Protein AF-A0A2V6B8T9-F1 (afdb_monomer_lite)

Structure (mmCIF, N/CA/C/O backbone):
data_AF-A0A2V6B8T9-F1
#
_entry.id   AF-A0A2V6B8T9-F1
#
loop_
_atom_site.group_PDB
_atom_site.id
_atom_site.type_symbol
_atom_site.label_atom_id
_atom_site.label_alt_id
_atom_site.label_comp_id
_atom_site.label_asym_id
_atom_site.label_entity_id
_atom_site.label_seq_id
_atom_site.pdbx_PDB_ins_code
_atom_site.Cartn_x
_atom_site.Cartn_y
_atom_site.Cartn_z
_atom_site.occupancy
_atom_site.B_iso_or_equiv
_atom_site.auth_seq_id
_atom_site.auth_comp_id
_atom_site.auth_asym_id
_atom_site.auth_atom_id
_atom_site.pdbx_PDB_model_num
ATOM 1 N N . ARG A 1 1 ? 30.034 -1.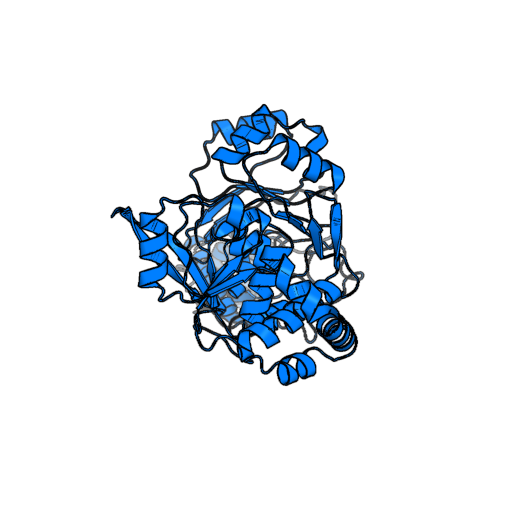415 -34.225 1.00 68.69 1 ARG A N 1
ATOM 2 C CA . ARG A 1 1 ? 29.894 -1.557 -35.703 1.00 68.69 1 ARG A CA 1
ATOM 3 C C . ARG A 1 1 ? 30.159 -2.992 -36.149 1.00 68.69 1 ARG A C 1
ATOM 5 O O . ARG A 1 1 ? 29.383 -3.497 -36.944 1.00 68.69 1 ARG A O 1
ATOM 12 N N . GLU A 1 2 ? 31.196 -3.645 -35.627 1.00 81.62 2 GLU A N 1
ATOM 13 C CA . GLU A 1 2 ? 31.478 -5.063 -35.891 1.00 81.62 2 GLU A CA 1
ATOM 14 C C . GLU A 1 2 ? 30.368 -6.005 -35.392 1.00 81.62 2 GLU A C 1
ATOM 16 O O . GLU A 1 2 ? 29.868 -6.803 -36.177 1.00 81.62 2 GLU A O 1
ATOM 21 N N . ALA A 1 3 ? 29.884 -5.820 -34.156 1.00 79.56 3 ALA A N 1
ATOM 22 C CA . ALA A 1 3 ? 28.761 -6.590 -33.601 1.00 79.56 3 ALA A CA 1
ATOM 23 C C . ALA A 1 3 ? 27.493 -6.539 -34.480 1.00 79.56 3 ALA A C 1
ATOM 25 O O . ALA A 1 3 ? 26.920 -7.575 -34.798 1.00 79.56 3 ALA A O 1
ATOM 26 N N . ILE A 1 4 ? 27.134 -5.352 -34.989 1.00 82.75 4 ILE A N 1
ATOM 27 C CA . ILE A 1 4 ? 25.996 -5.152 -35.907 1.00 82.75 4 ILE A CA 1
ATOM 28 C C . ILE A 1 4 ? 26.162 -5.962 -37.202 1.00 82.75 4 ILE A C 1
ATOM 30 O O . ILE A 1 4 ? 25.211 -6.604 -37.640 1.00 82.75 4 ILE A O 1
ATOM 34 N N . ARG A 1 5 ? 27.356 -5.951 -37.817 1.00 84.88 5 ARG A N 1
ATOM 35 C CA . ARG A 1 5 ? 27.620 -6.749 -39.029 1.00 84.88 5 ARG A CA 1
ATOM 36 C C . ARG A 1 5 ? 27.566 -8.240 -38.729 1.00 84.88 5 ARG A C 1
ATOM 38 O O . ARG A 1 5 ? 26.959 -8.985 -39.483 1.00 84.88 5 ARG A O 1
ATOM 45 N N . ARG A 1 6 ? 28.159 -8.673 -37.613 1.00 89.56 6 ARG A N 1
ATOM 46 C CA . ARG A 1 6 ? 28.121 -10.076 -37.189 1.00 89.56 6 ARG A CA 1
ATOM 47 C C . ARG A 1 6 ? 26.684 -10.550 -36.976 1.00 89.56 6 ARG A C 1
ATOM 49 O O . ARG A 1 6 ? 26.333 -11.608 -37.481 1.00 89.56 6 ARG A O 1
ATOM 56 N N . ALA A 1 7 ? 25.865 -9.766 -36.278 1.00 89.00 7 ALA A N 1
ATOM 57 C CA . ALA A 1 7 ? 24.448 -10.047 -36.080 1.00 89.00 7 ALA A CA 1
ATOM 58 C C . ALA A 1 7 ? 23.705 -10.162 -37.418 1.00 89.00 7 ALA A C 1
ATOM 60 O O . ALA A 1 7 ? 23.006 -11.144 -37.641 1.00 89.00 7 ALA A O 1
ATOM 61 N N . ALA A 1 8 ? 23.906 -9.216 -38.337 1.00 88.00 8 ALA A N 1
ATOM 62 C CA . ALA A 1 8 ? 23.275 -9.263 -39.653 1.00 88.00 8 ALA A CA 1
ATOM 63 C C . ALA A 1 8 ? 23.690 -10.499 -40.472 1.00 88.00 8 ALA A C 1
ATOM 65 O O . ALA A 1 8 ? 22.820 -11.189 -40.991 1.00 88.00 8 ALA A O 1
ATOM 66 N N . ASN A 1 9 ? 24.981 -10.844 -40.497 1.00 90.25 9 ASN A N 1
ATOM 67 C CA . ASN A 1 9 ? 25.473 -12.036 -41.196 1.00 90.25 9 ASN A CA 1
ATOM 68 C C . ASN A 1 9 ? 24.865 -13.333 -40.634 1.00 90.25 9 ASN A C 1
ATOM 70 O O . ASN A 1 9 ? 24.597 -14.266 -41.383 1.00 90.25 9 ASN A O 1
ATOM 74 N N . GLN A 1 10 ? 24.648 -13.413 -39.315 1.00 92.94 10 GLN A N 1
ATOM 75 C CA . GLN A 1 10 ? 23.988 -14.574 -38.703 1.00 92.94 10 GLN A CA 1
ATOM 76 C C . GLN A 1 10 ? 22.515 -14.670 -39.119 1.00 92.94 10 GLN A C 1
ATOM 78 O O . GLN A 1 10 ? 22.034 -15.765 -39.401 1.00 92.94 10 GLN A O 1
ATOM 83 N N . ILE A 1 11 ? 21.817 -13.535 -39.215 1.00 92.12 11 ILE A N 1
ATOM 84 C CA . ILE A 1 11 ? 20.434 -13.495 -39.710 1.00 92.12 11 ILE A CA 1
ATOM 85 C C . ILE A 1 11 ? 20.370 -13.937 -41.177 1.00 92.12 11 ILE A C 1
ATOM 87 O O . ILE A 1 11 ? 19.521 -14.751 -41.532 1.00 92.12 11 ILE A O 1
ATOM 91 N N . GLU A 1 12 ? 21.290 -13.460 -42.019 1.00 88.75 12 GLU A N 1
ATOM 92 C CA . GLU A 1 12 ? 21.402 -13.887 -43.422 1.00 88.75 12 GLU A CA 1
ATOM 93 C C . GLU A 1 12 ? 21.715 -15.387 -43.552 1.00 88.75 12 GLU A C 1
ATOM 95 O O . GLU A 1 12 ? 21.224 -16.041 -44.468 1.00 88.75 12 GLU A O 1
ATOM 100 N N . ALA A 1 13 ? 22.451 -15.961 -42.592 1.00 92.06 13 ALA A N 1
ATOM 101 C CA . ALA A 1 13 ? 22.693 -17.401 -42.478 1.00 92.06 13 ALA A CA 1
ATOM 102 C C . ALA A 1 13 ? 21.490 -18.202 -41.921 1.00 92.06 13 ALA A C 1
ATOM 104 O O . ALA A 1 13 ? 21.627 -19.388 -41.613 1.00 92.06 13 ALA A O 1
ATOM 105 N N . GLY A 1 14 ? 20.318 -17.575 -41.765 1.00 90.06 14 GLY A N 1
ATOM 106 C CA . GLY A 1 14 ? 19.082 -18.215 -41.308 1.00 90.06 14 GLY A CA 1
ATOM 107 C C . GLY A 1 14 ? 18.969 -18.393 -39.791 1.00 90.06 14 GLY A C 1
ATOM 108 O O . GLY A 1 14 ? 18.093 -19.125 -39.332 1.00 90.06 14 GLY A O 1
ATOM 109 N N . GLN A 1 15 ? 19.838 -17.755 -39.000 1.00 92.31 15 GLN A N 1
ATOM 110 C CA . GLN A 1 15 ? 19.790 -17.821 -37.537 1.00 92.31 15 GLN A CA 1
ATOM 111 C C . GLN A 1 15 ? 18.886 -16.735 -36.943 1.00 92.31 15 GLN A C 1
ATOM 113 O O . GLN A 1 15 ? 18.766 -15.627 -37.468 1.00 92.31 15 GLN A O 1
ATOM 118 N N . PHE A 1 16 ? 18.305 -17.021 -35.778 1.00 90.38 16 PHE A N 1
ATOM 119 C CA . PHE A 1 16 ? 17.649 -16.001 -34.962 1.00 90.38 16 PHE A CA 1
ATOM 120 C C . PHE A 1 16 ? 18.682 -15.247 -34.129 1.00 90.38 16 PHE A C 1
ATOM 122 O O . PHE A 1 16 ? 19.510 -15.853 -33.450 1.00 90.38 16 PHE A O 1
ATOM 129 N N . VAL A 1 17 ? 18.596 -13.917 -34.130 1.00 91.44 17 VAL A N 1
ATOM 130 C CA . VAL A 1 17 ? 19.435 -13.065 -33.285 1.00 91.44 17 VAL A CA 1
ATOM 131 C C . VAL A 1 17 ? 18.572 -12.392 -32.226 1.00 91.44 17 VAL A C 1
ATOM 133 O O . VAL A 1 17 ? 17.752 -11.527 -32.527 1.00 91.44 17 VAL A O 1
ATOM 136 N N . CYS A 1 18 ? 18.776 -12.795 -30.973 1.00 91.06 18 CYS A N 1
ATOM 137 C CA . CYS A 1 18 ? 18.142 -12.189 -29.807 1.00 91.06 18 CYS A CA 1
ATOM 138 C C . CYS A 1 18 ? 19.029 -11.077 -29.252 1.00 91.06 18 CYS A C 1
ATOM 140 O O . CYS A 1 18 ? 20.219 -11.278 -29.017 1.00 91.06 18 CYS A O 1
ATOM 142 N N . ILE A 1 19 ? 18.435 -9.918 -28.996 1.00 89.00 19 ILE A N 1
ATOM 143 C CA . ILE A 1 19 ? 19.133 -8.739 -28.486 1.00 89.00 19 ILE A CA 1
ATOM 144 C C . ILE A 1 19 ? 18.310 -8.085 -27.388 1.00 89.00 19 ILE A C 1
ATOM 146 O O . ILE A 1 19 ? 17.084 -8.035 -27.462 1.00 89.00 19 ILE A O 1
ATOM 150 N N . PHE A 1 20 ? 18.997 -7.543 -26.386 1.00 88.75 20 PHE A N 1
ATOM 151 C CA . PHE A 1 20 ? 18.385 -6.651 -25.410 1.00 88.75 20 PHE A CA 1
ATOM 152 C C . PHE A 1 20 ? 18.521 -5.220 -25.932 1.00 88.75 20 PHE A C 1
ATOM 154 O O . PHE A 1 20 ? 19.621 -4.663 -25.891 1.00 88.75 20 PHE A O 1
ATOM 161 N N . PRO A 1 21 ? 17.439 -4.603 -26.441 1.00 88.06 21 PRO A N 1
ATOM 162 C CA . PRO A 1 21 ? 17.529 -3.318 -27.128 1.00 88.06 21 PRO A CA 1
ATOM 163 C C . PRO A 1 21 ? 17.938 -2.167 -26.198 1.00 88.06 21 PRO A C 1
ATOM 165 O O . PRO A 1 21 ? 18.295 -1.103 -26.682 1.00 88.06 21 PRO A O 1
ATOM 168 N N . GLU A 1 22 ? 17.935 -2.366 -24.879 1.00 83.81 22 GLU A N 1
ATOM 169 C CA . GLU A 1 22 ? 18.445 -1.422 -23.873 1.00 83.81 22 GLU A CA 1
ATOM 170 C C . GLU A 1 22 ? 19.984 -1.317 -23.871 1.00 83.81 22 GLU A C 1
ATOM 172 O O . GLU A 1 22 ? 20.540 -0.367 -23.318 1.00 83.81 22 GLU A O 1
ATOM 177 N N . GLY A 1 23 ? 20.679 -2.277 -24.495 1.00 79.88 23 GLY A N 1
ATOM 178 C CA . GLY A 1 23 ? 22.142 -2.344 -24.559 1.00 79.88 23 GLY A CA 1
ATOM 179 C C . GLY A 1 23 ? 22.813 -2.822 -23.268 1.00 79.88 23 GLY A C 1
ATOM 180 O O . GLY A 1 23 ? 24.034 -2.853 -23.201 1.00 79.88 23 GLY A O 1
ATOM 181 N N . GLN A 1 24 ? 22.041 -3.191 -22.245 1.00 77.00 24 GLN A N 1
ATOM 182 C CA . GLN A 1 24 ? 22.527 -3.727 -20.973 1.00 77.00 24 GLN A CA 1
ATOM 183 C C . GLN A 1 24 ? 21.457 -4.610 -20.321 1.00 77.00 24 GLN A C 1
ATOM 185 O O . GLN A 1 24 ? 20.274 -4.501 -20.639 1.00 77.00 24 GLN A O 1
ATOM 190 N N . LEU A 1 25 ? 21.861 -5.456 -19.371 1.00 74.69 25 LEU A N 1
ATOM 191 C CA . LEU A 1 25 ? 20.913 -6.202 -18.541 1.00 74.69 25 LEU A CA 1
ATOM 192 C C . LEU A 1 25 ? 20.165 -5.252 -17.594 1.00 74.69 25 LEU A C 1
ATOM 194 O O . LEU A 1 25 ? 20.783 -4.406 -16.942 1.00 74.69 25 LEU A O 1
ATOM 198 N N . SER A 1 26 ? 18.844 -5.423 -17.482 1.00 74.75 26 SER A N 1
ATOM 199 C CA . SER A 1 26 ? 18.013 -4.585 -16.610 1.00 74.75 26 SER A CA 1
ATOM 200 C C . SER A 1 26 ? 18.448 -4.690 -15.143 1.00 74.75 26 SER A C 1
ATOM 202 O O . SER A 1 26 ? 18.595 -5.781 -14.585 1.00 74.75 26 SER A O 1
ATOM 204 N N . ARG A 1 27 ? 18.626 -3.526 -14.506 1.00 72.31 27 ARG A N 1
ATOM 205 C CA . ARG A 1 27 ? 18.980 -3.379 -13.080 1.00 72.31 27 ARG A CA 1
ATOM 206 C C . ARG A 1 27 ? 17.840 -2.841 -12.218 1.00 72.31 27 ARG A C 1
ATOM 208 O O . ARG A 1 27 ? 18.017 -2.682 -11.017 1.00 72.31 27 ARG A O 1
ATOM 215 N N . THR A 1 28 ? 16.695 -2.546 -12.821 1.00 70.31 28 THR A N 1
ATOM 216 C CA . THR A 1 28 ? 15.550 -1.924 -12.138 1.00 70.31 28 THR A CA 1
ATOM 217 C C . THR A 1 28 ? 14.260 -2.722 -12.310 1.00 70.31 28 THR A C 1
ATOM 219 O O . THR A 1 28 ? 13.258 -2.399 -11.681 1.00 70.31 28 THR A O 1
ATOM 222 N N . GLY A 1 29 ? 14.255 -3.754 -13.165 1.00 75.25 29 GLY A N 1
ATOM 223 C CA . GLY A 1 29 ? 13.047 -4.518 -13.488 1.00 75.25 29 GLY A CA 1
ATOM 224 C C . GLY A 1 29 ? 12.020 -3.728 -14.303 1.00 75.25 29 GLY A C 1
ATOM 225 O O . GLY A 1 29 ? 10.871 -4.149 -14.399 1.00 75.25 29 GLY A O 1
ATOM 226 N N . THR A 1 30 ? 12.423 -2.588 -14.870 1.00 78.19 30 THR A N 1
ATOM 227 C CA . THR A 1 30 ? 11.600 -1.724 -15.727 1.00 78.19 30 THR A CA 1
ATOM 228 C C . THR A 1 30 ? 12.275 -1.538 -17.081 1.00 78.19 30 THR A C 1
ATOM 230 O O . THR A 1 30 ? 13.492 -1.708 -17.181 1.00 78.19 30 THR A O 1
ATOM 233 N N . LEU A 1 31 ? 11.483 -1.216 -18.106 1.00 83.94 31 LEU A N 1
ATOM 234 C CA . LEU A 1 31 ? 11.976 -0.973 -19.459 1.00 83.94 31 LEU A CA 1
ATOM 235 C C . LEU A 1 31 ? 12.771 0.340 -19.498 1.00 83.94 31 LEU A C 1
ATOM 237 O O . LEU A 1 31 ? 12.217 1.416 -19.270 1.00 83.94 31 LEU A O 1
ATOM 241 N N . ALA A 1 32 ? 14.068 0.249 -19.771 1.00 82.69 32 ALA A N 1
ATOM 242 C CA . ALA A 1 32 ? 14.946 1.389 -19.963 1.00 82.69 32 ALA A CA 1
ATOM 243 C C . ALA A 1 32 ? 14.898 1.905 -21.409 1.00 82.69 32 ALA A C 1
ATOM 245 O O . ALA A 1 32 ? 14.194 1.405 -22.289 1.00 82.69 32 ALA A O 1
ATOM 246 N N . ARG A 1 33 ? 15.685 2.951 -21.659 1.00 85.31 33 ARG A N 1
ATOM 247 C CA . ARG A 1 33 ? 15.806 3.561 -22.980 1.00 85.31 33 ARG A CA 1
ATOM 248 C C . ARG A 1 33 ? 16.385 2.568 -23.990 1.00 85.31 33 ARG A C 1
ATOM 250 O O . ARG A 1 33 ? 17.483 2.052 -23.796 1.00 85.31 33 ARG A O 1
ATOM 257 N N . LEU A 1 34 ? 15.685 2.401 -25.111 1.00 90.19 34 LEU A N 1
ATOM 258 C CA . LEU A 1 34 ? 16.155 1.591 -26.231 1.00 90.19 34 LEU A CA 1
ATOM 259 C C . LEU A 1 34 ? 17.266 2.300 -27.022 1.00 90.19 34 LEU A C 1
ATOM 261 O O . LEU A 1 34 ? 17.233 3.517 -27.233 1.00 90.19 34 LEU A O 1
ATOM 265 N N . GLN A 1 35 ? 18.228 1.515 -27.495 1.00 90.00 35 GLN A N 1
ATOM 266 C CA . GLN A 1 35 ? 19.361 1.919 -28.319 1.00 90.00 35 GLN A CA 1
ATOM 267 C C . GLN A 1 35 ? 19.086 1.639 -29.799 1.00 90.00 35 GLN A C 1
ATOM 269 O O . GLN A 1 35 ? 18.349 0.726 -30.154 1.00 90.00 35 GLN A O 1
ATOM 274 N N . ARG A 1 36 ? 19.739 2.390 -30.693 1.00 89.31 36 ARG A N 1
ATOM 275 C CA . ARG A 1 36 ? 19.539 2.281 -32.155 1.00 89.31 36 ARG A CA 1
ATOM 276 C C . ARG A 1 36 ? 20.109 1.008 -32.796 1.00 89.31 36 ARG A C 1
ATOM 278 O O . ARG A 1 36 ? 19.884 0.786 -33.981 1.00 89.31 36 ARG A O 1
ATOM 285 N N . GLY A 1 37 ? 20.863 0.193 -32.053 1.00 89.06 37 GLY A N 1
ATOM 286 C CA . GLY A 1 37 ? 21.583 -0.966 -32.597 1.00 89.06 37 GLY A CA 1
ATOM 287 C C . GLY A 1 37 ? 20.676 -1.949 -33.340 1.00 89.06 37 GLY A C 1
ATOM 288 O O . GLY A 1 37 ? 21.000 -2.350 -34.457 1.00 89.06 37 GLY A O 1
ATOM 289 N N . PHE A 1 38 ? 19.501 -2.253 -32.778 1.00 90.31 38 PHE A N 1
ATOM 290 C CA . PHE A 1 38 ? 18.553 -3.187 -33.388 1.00 90.31 38 PHE A CA 1
ATOM 291 C C . PHE A 1 38 ? 17.989 -2.692 -34.726 1.00 90.31 38 PHE A C 1
ATOM 293 O O . PHE A 1 38 ? 17.865 -3.480 -35.661 1.00 90.31 38 PHE A O 1
ATOM 300 N N . GLU A 1 39 ? 17.701 -1.389 -34.849 1.00 92.69 39 GLU A N 1
ATOM 301 C CA . GLU A 1 39 ? 17.190 -0.805 -36.095 1.00 92.69 39 GLU A CA 1
ATOM 302 C C . GLU A 1 39 ? 18.209 -0.984 -37.228 1.00 92.69 39 GLU A C 1
ATOM 304 O O . GLU A 1 39 ? 17.858 -1.295 -38.366 1.00 92.69 39 GLU A O 1
ATOM 309 N N . MET A 1 40 ? 19.493 -0.786 -36.911 1.00 90.88 40 MET A N 1
ATOM 310 C CA . MET A 1 40 ? 20.582 -0.909 -37.877 1.00 90.88 40 MET A CA 1
ATOM 311 C C . MET A 1 40 ? 20.759 -2.353 -38.346 1.00 90.88 40 MET A C 1
ATOM 313 O O . MET A 1 40 ? 20.926 -2.575 -39.544 1.00 90.88 40 MET A O 1
ATOM 317 N N . ILE A 1 41 ? 20.692 -3.318 -37.421 1.00 91.50 41 ILE A N 1
ATOM 318 C CA . ILE A 1 41 ? 20.769 -4.753 -37.733 1.00 91.50 41 ILE A CA 1
ATOM 319 C C . ILE A 1 41 ? 19.614 -5.144 -38.661 1.00 91.50 41 ILE A C 1
ATOM 321 O O . ILE A 1 41 ? 19.853 -5.685 -39.740 1.00 91.50 41 ILE A O 1
ATOM 325 N N . ALA A 1 42 ? 18.378 -4.800 -38.286 1.00 92.50 42 ALA A N 1
ATOM 326 C CA . ALA A 1 42 ? 17.180 -5.143 -39.049 1.00 92.50 42 ALA A CA 1
ATOM 327 C C . ALA A 1 42 ? 17.207 -4.568 -40.473 1.00 92.50 42 ALA A C 1
ATOM 329 O O . ALA A 1 42 ? 16.899 -5.268 -41.437 1.00 92.50 42 ALA A O 1
ATOM 330 N N . ARG A 1 43 ? 17.624 -3.303 -40.628 1.00 92.19 43 ARG A N 1
ATOM 331 C CA . ARG A 1 43 ? 17.733 -2.652 -41.944 1.00 92.19 43 ARG A CA 1
ATOM 332 C C . ARG A 1 43 ? 18.831 -3.248 -42.816 1.00 92.19 43 ARG A C 1
ATOM 334 O O . ARG A 1 43 ? 18.625 -3.351 -44.021 1.00 92.19 43 ARG A O 1
ATOM 341 N N . HIS A 1 44 ? 19.975 -3.613 -42.234 1.00 90.94 44 HIS A N 1
ATOM 342 C CA . HIS A 1 44 ? 21.084 -4.199 -42.988 1.00 90.94 44 HIS A CA 1
ATOM 343 C C . HIS A 1 44 ? 20.733 -5.605 -43.484 1.00 90.94 44 HIS A C 1
ATOM 345 O O . HIS A 1 44 ? 20.818 -5.854 -44.681 1.00 90.94 44 HIS A O 1
ATOM 351 N N . ALA A 1 45 ? 20.226 -6.458 -42.590 1.00 91.56 45 ALA A N 1
ATOM 352 C CA . ALA A 1 45 ? 19.826 -7.830 -42.905 1.00 91.56 45 ALA A CA 1
ATOM 353 C C . ALA A 1 45 ? 18.478 -7.931 -43.651 1.00 91.56 45 ALA A C 1
ATOM 355 O O . ALA A 1 45 ? 18.059 -9.023 -44.021 1.00 91.56 45 ALA A O 1
ATOM 356 N N . LYS A 1 46 ? 17.756 -6.810 -43.827 1.00 92.69 46 LYS A N 1
ATOM 357 C CA . LYS A 1 46 ? 16.380 -6.751 -44.366 1.00 92.69 46 LYS A CA 1
ATOM 358 C C . LYS A 1 46 ? 15.420 -7.732 -43.672 1.00 92.69 46 LYS A C 1
ATOM 360 O O . LYS A 1 46 ? 14.510 -8.269 -44.300 1.00 92.69 46 LYS A O 1
ATOM 365 N N . ALA A 1 47 ? 15.614 -7.939 -42.374 1.00 93.88 47 ALA A N 1
ATOM 366 C CA . ALA A 1 47 ? 14.902 -8.941 -41.593 1.00 93.88 47 ALA A CA 1
ATOM 367 C C . ALA A 1 47 ? 13.815 -8.314 -40.706 1.00 93.88 47 ALA A C 1
ATOM 369 O O . ALA A 1 47 ? 13.962 -7.166 -40.269 1.00 93.88 47 ALA A O 1
ATOM 370 N N . PRO A 1 48 ? 12.720 -9.043 -40.425 1.00 95.06 48 PRO A N 1
ATOM 371 C CA . PRO A 1 48 ? 11.705 -8.579 -39.493 1.00 95.06 48 PRO A CA 1
ATOM 372 C C . PRO A 1 48 ? 12.232 -8.557 -38.051 1.00 95.06 48 PRO A C 1
ATOM 374 O O . PRO A 1 48 ? 13.101 -9.342 -37.674 1.00 95.06 48 PRO A O 1
ATOM 377 N N . VAL A 1 49 ? 11.667 -7.675 -37.230 1.00 95.88 49 VAL A N 1
ATOM 378 C CA . VAL A 1 49 ? 11.938 -7.588 -35.789 1.00 95.88 49 VAL A CA 1
ATOM 379 C C . VAL A 1 49 ? 10.718 -8.081 -35.032 1.00 95.88 49 VAL A C 1
ATOM 381 O O . VAL A 1 49 ? 9.619 -7.577 -35.242 1.00 95.88 49 VAL A O 1
ATOM 384 N N . LEU A 1 50 ? 10.911 -9.040 -34.130 1.00 96.25 50 LEU A N 1
ATOM 385 C CA . LEU A 1 50 ? 9.862 -9.560 -33.260 1.00 96.25 50 LEU A CA 1
ATOM 386 C C . LEU A 1 50 ? 10.042 -8.992 -31.842 1.00 96.25 50 LEU A C 1
ATOM 388 O O . LEU A 1 50 ? 11.009 -9.362 -31.174 1.00 96.25 50 LEU A O 1
ATOM 392 N N . PRO A 1 51 ? 9.155 -8.104 -31.357 1.00 95.81 51 PRO A N 1
ATOM 393 C CA . PRO A 1 51 ? 9.193 -7.652 -29.971 1.00 95.81 51 PRO A CA 1
ATOM 394 C C . PRO A 1 51 ? 8.885 -8.813 -29.018 1.00 95.81 51 PRO A C 1
ATOM 396 O O . PRO A 1 51 ? 7.892 -9.520 -29.194 1.00 95.81 51 PRO A O 1
ATOM 399 N N . VAL A 1 52 ? 9.722 -8.998 -27.996 1.00 94.56 52 VAL A N 1
ATOM 400 C CA . VAL A 1 52 ? 9.537 -10.024 -26.961 1.00 94.56 52 VAL A CA 1
ATOM 401 C C . VAL A 1 52 ? 9.665 -9.377 -25.588 1.00 94.56 52 VAL A C 1
ATOM 403 O O . VAL A 1 52 ? 10.658 -8.707 -25.309 1.00 94.56 52 VAL A O 1
ATOM 406 N N . PHE A 1 53 ? 8.670 -9.582 -24.724 1.00 92.88 53 PHE A N 1
ATOM 407 C CA . PHE A 1 53 ? 8.659 -9.069 -23.355 1.00 92.88 53 PHE A CA 1
ATOM 408 C C . PHE A 1 53 ? 8.777 -10.211 -22.346 1.00 92.88 53 PHE A C 1
ATOM 410 O O . PHE A 1 53 ? 8.104 -11.233 -22.470 1.00 92.88 53 PHE A O 1
ATOM 417 N N . LEU A 1 54 ? 9.616 -10.029 -21.327 1.00 90.19 54 LEU A N 1
ATOM 418 C CA . LEU A 1 54 ? 9.844 -11.018 -20.276 1.00 90.19 54 LEU A CA 1
ATOM 419 C C . LEU A 1 54 ? 9.293 -10.498 -18.947 1.00 90.19 54 LEU A C 1
ATOM 421 O O . LEU A 1 54 ? 9.855 -9.580 -18.350 1.00 90.19 54 LEU A O 1
ATOM 425 N N . ASP A 1 55 ? 8.211 -11.102 -18.465 1.00 88.75 55 ASP A N 1
ATOM 426 C CA . ASP A 1 55 ? 7.551 -10.718 -17.221 1.00 88.75 55 ASP A CA 1
ATOM 427 C C . ASP A 1 55 ? 7.885 -11.664 -16.057 1.00 88.75 55 ASP A C 1
ATOM 429 O O . ASP A 1 55 ? 8.172 -12.851 -16.236 1.00 88.75 55 ASP A O 1
ATOM 433 N N . GLN A 1 56 ? 7.832 -11.115 -14.839 1.00 82.50 56 GLN A N 1
ATOM 434 C CA . GLN A 1 56 ? 8.134 -11.799 -13.578 1.00 82.50 56 GLN A CA 1
ATOM 435 C C . GLN A 1 56 ? 9.544 -12.401 -13.505 1.00 82.50 56 GLN A C 1
ATOM 437 O O . GLN A 1 56 ? 9.750 -13.321 -12.736 1.00 82.50 56 GLN A O 1
ATOM 442 N N . LEU A 1 57 ? 10.544 -11.884 -14.229 1.00 81.75 57 LEU A N 1
ATOM 443 C CA . LEU A 1 57 ? 11.948 -12.279 -14.011 1.00 81.75 57 LEU A CA 1
ATOM 444 C C . LEU A 1 57 ? 12.624 -11.498 -12.870 1.00 81.75 57 LEU A C 1
ATOM 446 O O . LEU A 1 57 ? 13.591 -11.979 -12.266 1.00 81.75 57 LEU A O 1
ATOM 450 N N . TRP A 1 58 ? 12.118 -10.299 -12.555 1.00 76.25 58 TRP A N 1
ATOM 451 C CA . TRP A 1 58 ? 12.660 -9.433 -11.506 1.00 76.25 58 TRP A CA 1
ATOM 452 C C . TRP A 1 58 ? 12.340 -9.965 -10.100 1.00 76.25 58 TRP A C 1
ATOM 454 O O . TRP A 1 58 ? 11.183 -10.138 -9.713 1.00 76.25 58 TRP A O 1
ATOM 464 N N . GLY A 1 59 ? 13.376 -10.204 -9.295 1.00 70.81 59 GLY A N 1
ATOM 465 C CA . GLY A 1 59 ? 13.270 -10.869 -7.993 1.00 70.81 59 GLY A CA 1
ATOM 466 C C . GLY A 1 59 ? 13.417 -12.385 -8.022 1.00 70.81 59 GLY A C 1
ATOM 467 O O . GLY A 1 59 ? 13.299 -13.012 -6.968 1.00 70.81 59 GLY A O 1
ATOM 468 N N . SER A 1 60 ? 13.710 -12.967 -9.185 1.00 76.00 60 SER A N 1
ATOM 469 C CA . SER A 1 60 ? 14.236 -14.326 -9.274 1.00 76.00 60 SER A CA 1
ATOM 470 C C . SER A 1 60 ? 15.629 -14.389 -8.651 1.00 76.00 60 SER A C 1
ATOM 472 O O . SER A 1 60 ? 16.300 -13.360 -8.492 1.00 76.00 60 SER A O 1
ATOM 474 N N . ILE A 1 61 ? 16.101 -15.604 -8.366 1.00 73.50 61 ILE A N 1
ATOM 475 C CA . ILE A 1 61 ? 17.495 -15.806 -7.960 1.00 73.50 61 ILE A CA 1
ATOM 476 C C . ILE A 1 61 ? 18.466 -15.248 -9.017 1.00 73.50 61 ILE A C 1
ATOM 478 O O . ILE A 1 61 ? 19.477 -14.681 -8.626 1.00 73.50 61 ILE A O 1
ATOM 482 N N . PHE A 1 62 ? 18.083 -15.280 -10.310 1.00 74.62 62 PHE A N 1
ATOM 483 C CA . PHE A 1 62 ? 18.826 -14.792 -11.492 1.00 74.62 62 PHE A CA 1
ATOM 484 C C . PHE A 1 62 ? 18.822 -13.274 -11.684 1.00 74.62 62 PHE A C 1
ATOM 486 O O . PHE A 1 62 ? 19.640 -12.751 -12.433 1.00 74.62 62 PHE A O 1
ATOM 493 N N . SER A 1 63 ? 17.932 -12.549 -11.012 1.00 70.19 63 SER A N 1
ATOM 494 C CA . SER A 1 63 ? 17.862 -11.091 -11.139 1.00 70.19 63 SER A CA 1
ATOM 495 C C . SER A 1 63 ? 18.927 -10.381 -10.301 1.00 70.19 63 SER A C 1
ATOM 497 O O . SER A 1 63 ? 19.468 -10.958 -9.359 1.00 70.19 63 SER A O 1
ATOM 499 N N . PHE A 1 64 ? 19.175 -9.094 -10.566 1.00 66.12 64 PHE A N 1
ATOM 500 C CA . PHE A 1 64 ? 20.059 -8.252 -9.741 1.00 66.12 64 PHE A CA 1
ATOM 501 C C . PHE A 1 64 ? 19.416 -7.775 -8.426 1.00 66.12 64 PHE A C 1
ATOM 503 O O . PHE A 1 64 ? 20.117 -7.339 -7.514 1.00 66.12 64 PHE A O 1
ATOM 510 N N . ARG A 1 65 ? 18.100 -7.951 -8.263 1.00 66.94 65 ARG A N 1
ATOM 511 C CA . ARG A 1 65 ? 17.343 -7.563 -7.065 1.00 66.94 65 ARG A CA 1
ATOM 512 C C . ARG A 1 65 ? 17.887 -8.183 -5.776 1.00 66.94 65 ARG A C 1
ATOM 514 O O . ARG A 1 65 ? 17.881 -9.405 -5.653 1.00 66.94 65 ARG A O 1
ATOM 521 N N . GLY A 1 66 ? 18.279 -7.382 -4.787 1.00 59.09 66 GLY A N 1
ATOM 522 C CA . GLY A 1 66 ? 18.737 -7.887 -3.482 1.00 59.09 66 GLY A CA 1
ATOM 523 C C . GLY A 1 66 ? 20.148 -8.498 -3.477 1.00 59.09 66 GLY A C 1
ATOM 524 O O . GLY A 1 66 ? 20.432 -9.368 -2.657 1.00 59.09 66 GLY A O 1
ATOM 525 N N . GLY A 1 67 ? 21.032 -8.095 -4.399 1.00 64.06 67 GLY A N 1
ATOM 526 C CA . GLY A 1 67 ? 22.465 -8.435 -4.358 1.00 64.06 67 GLY A CA 1
ATOM 527 C C . GLY A 1 67 ? 22.885 -9.607 -5.256 1.00 64.06 67 GLY A C 1
ATOM 528 O O . GLY A 1 67 ? 22.327 -9.803 -6.331 1.00 64.06 67 GLY A O 1
ATOM 529 N N . ARG A 1 68 ? 23.906 -10.383 -4.859 1.00 55.94 68 ARG A N 1
ATOM 530 C CA . ARG A 1 68 ? 24.512 -11.443 -5.700 1.00 55.94 68 ARG A CA 1
ATOM 531 C C . ARG A 1 68 ? 23.625 -12.696 -5.834 1.00 55.94 68 ARG A C 1
ATOM 533 O O . ARG A 1 68 ? 22.937 -13.084 -4.893 1.00 55.94 68 ARG A O 1
ATOM 540 N N . PHE A 1 69 ? 23.722 -13.345 -6.996 1.00 55.97 69 PHE A N 1
ATOM 541 C CA . PHE A 1 69 ? 22.927 -14.483 -7.488 1.00 55.97 69 PHE A CA 1
ATOM 542 C C . PHE A 1 69 ? 22.700 -15.638 -6.477 1.00 55.97 69 PHE A C 1
ATOM 544 O O . PHE A 1 69 ? 21.585 -16.130 -6.337 1.00 55.97 69 PHE A O 1
ATOM 551 N N . PHE A 1 70 ? 23.718 -16.019 -5.695 1.00 53.19 70 PHE A N 1
ATOM 552 C CA . PHE A 1 70 ? 23.695 -17.246 -4.875 1.00 53.19 70 PHE A CA 1
ATOM 553 C C . PHE A 1 70 ? 23.228 -17.091 -3.414 1.00 53.19 70 PHE A C 1
ATOM 555 O O . PHE A 1 70 ? 23.145 -18.082 -2.696 1.00 53.19 70 PHE A O 1
ATOM 562 N N . ARG A 1 71 ? 22.924 -15.875 -2.937 1.00 58.41 71 ARG A N 1
ATOM 563 C CA . ARG A 1 71 ? 22.427 -15.654 -1.556 1.00 58.41 71 ARG A CA 1
ATOM 564 C C . ARG A 1 71 ? 20.904 -15.503 -1.467 1.00 58.41 71 ARG A C 1
ATOM 566 O O . ARG A 1 71 ? 20.378 -15.202 -0.397 1.00 58.41 71 ARG A O 1
ATOM 573 N N . LYS A 1 72 ? 20.191 -15.673 -2.583 1.00 66.12 72 LYS A N 1
ATOM 574 C CA . LYS A 1 72 ? 18.763 -15.358 -2.691 1.00 66.12 72 LYS A CA 1
ATOM 575 C C . LYS A 1 72 ? 17.912 -16.609 -2.569 1.00 66.12 72 LYS A C 1
ATOM 577 O O . LYS A 1 72 ? 18.170 -17.613 -3.220 1.00 66.12 72 LYS A O 1
ATOM 582 N N . TRP A 1 73 ? 16.842 -16.495 -1.792 1.00 63.56 73 TRP A N 1
ATOM 583 C CA . TRP A 1 73 ? 15.770 -17.481 -1.763 1.00 63.56 73 TRP A CA 1
ATOM 584 C C . TRP A 1 73 ? 14.604 -16.993 -2.627 1.00 63.56 73 TRP A C 1
ATOM 586 O O . TRP A 1 73 ? 14.221 -15.822 -2.520 1.00 63.56 73 TRP A O 1
ATOM 596 N N . PRO A 1 74 ? 14.024 -17.847 -3.489 1.00 63.91 74 PRO A N 1
ATOM 597 C CA . PRO A 1 74 ? 12.904 -17.445 -4.325 1.00 63.91 74 PRO A CA 1
ATOM 598 C C . PRO A 1 74 ? 11.695 -17.073 -3.454 1.00 63.91 74 PRO A C 1
ATOM 600 O O . PRO A 1 74 ? 11.272 -17.839 -2.590 1.00 63.91 74 PRO A O 1
ATOM 603 N N . LYS A 1 75 ? 11.099 -15.895 -3.699 1.00 62.78 75 LYS A N 1
ATOM 604 C CA . LYS A 1 75 ? 9.899 -15.426 -2.968 1.00 62.78 75 LYS A CA 1
ATOM 605 C C . LYS A 1 75 ? 8.666 -16.315 -3.189 1.00 62.78 75 LYS A C 1
ATOM 607 O O . LYS A 1 75 ? 7.730 -16.278 -2.387 1.00 62.78 75 LYS A O 1
ATOM 612 N N . HIS A 1 76 ? 8.662 -17.068 -4.287 1.00 65.00 76 HIS A N 1
ATOM 613 C CA . HIS A 1 76 ? 7.589 -17.950 -4.727 1.00 65.00 76 HIS A CA 1
ATOM 614 C C . HIS A 1 76 ? 8.191 -19.226 -5.315 1.00 65.00 76 HIS A C 1
ATOM 616 O O . HIS A 1 76 ? 9.160 -19.153 -6.069 1.00 65.00 76 HIS A O 1
ATOM 622 N N . PHE A 1 77 ? 7.603 -20.377 -4.990 1.00 64.50 77 PHE A N 1
ATOM 623 C CA . PHE A 1 77 ? 7.964 -21.662 -5.580 1.00 64.50 77 PHE A CA 1
ATOM 624 C C . PHE A 1 77 ? 6.692 -22.406 -6.033 1.00 64.50 77 PHE A C 1
ATOM 626 O O . PHE A 1 77 ? 5.777 -22.551 -5.216 1.00 64.50 77 PHE A O 1
ATOM 633 N N . PRO A 1 78 ? 6.605 -22.863 -7.299 1.00 71.38 78 PRO A N 1
ATOM 634 C CA . PRO A 1 78 ? 7.547 -22.587 -8.389 1.00 71.38 78 PRO A CA 1
ATOM 635 C C . PRO A 1 78 ? 7.536 -21.101 -8.785 1.00 71.38 78 PRO A C 1
ATOM 637 O O . PRO A 1 78 ? 6.498 -20.436 -8.716 1.00 71.38 78 PRO A O 1
ATOM 640 N N . TYR A 1 79 ? 8.697 -20.576 -9.179 1.00 73.75 79 TYR A N 1
ATOM 641 C CA . TYR A 1 79 ? 8.817 -19.211 -9.688 1.00 73.75 79 TYR A CA 1
ATOM 642 C C . TYR A 1 79 ? 8.328 -19.179 -11.140 1.00 73.75 79 TYR A C 1
ATOM 644 O O . TYR A 1 79 ? 8.765 -19.993 -11.951 1.00 73.75 79 TYR A O 1
ATOM 652 N N . ARG A 1 80 ? 7.382 -18.292 -11.454 1.00 80.75 80 ARG A N 1
ATOM 653 C CA . ARG A 1 80 ? 6.760 -18.215 -12.782 1.00 80.75 80 ARG A CA 1
ATOM 654 C C . ARG A 1 80 ? 7.434 -17.124 -13.605 1.00 80.75 80 ARG A C 1
ATOM 656 O O . ARG A 1 80 ? 7.665 -16.041 -13.087 1.00 80.75 80 ARG A O 1
ATOM 663 N N . ALA A 1 81 ? 7.698 -17.420 -14.871 1.00 86.44 81 ALA A N 1
ATOM 664 C CA . ALA A 1 81 ? 8.100 -16.447 -15.876 1.00 86.44 81 ALA A CA 1
ATOM 665 C C . ALA A 1 81 ? 7.059 -16.462 -16.996 1.00 86.44 81 ALA A C 1
ATOM 667 O O . ALA A 1 81 ? 6.596 -17.537 -17.386 1.00 86.44 81 ALA A O 1
ATOM 668 N N . THR A 1 82 ? 6.701 -15.286 -17.500 1.00 90.19 82 THR A N 1
ATOM 669 C CA . THR A 1 82 ? 5.803 -15.144 -18.651 1.00 90.19 82 THR A CA 1
ATOM 670 C C . THR A 1 82 ? 6.586 -14.508 -19.791 1.00 90.19 82 THR A C 1
ATOM 672 O O . THR A 1 82 ? 7.325 -13.550 -19.572 1.00 90.19 82 THR A O 1
ATOM 675 N N . VAL A 1 83 ? 6.437 -15.043 -21.001 1.00 93.19 83 VAL A N 1
ATOM 676 C CA . VAL A 1 83 ? 7.065 -14.506 -22.213 1.00 93.19 83 VAL A CA 1
ATOM 677 C C . VAL A 1 83 ? 5.960 -14.063 -23.161 1.00 93.19 83 VAL A C 1
ATOM 679 O O . VAL A 1 83 ? 5.153 -14.884 -23.591 1.00 93.19 83 VAL A O 1
ATOM 682 N N . GLY A 1 84 ? 5.913 -12.768 -23.453 1.00 94.56 84 GLY A N 1
ATOM 683 C CA . GLY A 1 84 ? 4.997 -12.181 -24.424 1.00 94.56 84 GLY A CA 1
ATOM 684 C C . GLY A 1 84 ? 5.682 -12.016 -25.772 1.00 94.56 84 GLY A C 1
ATOM 685 O O . GLY A 1 84 ? 6.776 -11.458 -25.834 1.00 94.56 84 GLY A O 1
ATOM 686 N N . PHE A 1 85 ? 5.032 -12.467 -26.841 1.00 95.62 85 PHE A N 1
ATOM 687 C CA . PHE A 1 85 ? 5.496 -12.295 -28.218 1.00 95.62 85 PHE A CA 1
ATOM 688 C C . PHE A 1 85 ? 4.571 -11.320 -28.946 1.00 95.62 85 PHE A C 1
ATOM 690 O O . PHE A 1 85 ? 3.357 -11.518 -28.966 1.00 95.62 85 PHE A O 1
ATOM 697 N N . GLY A 1 86 ? 5.145 -10.263 -29.518 1.00 94.69 86 GLY A N 1
ATOM 698 C CA . GLY A 1 86 ? 4.425 -9.293 -30.339 1.00 94.69 86 GLY A CA 1
ATOM 699 C C . GLY A 1 86 ? 4.214 -9.766 -31.772 1.00 94.69 86 GLY A C 1
ATOM 700 O O . GLY A 1 86 ? 4.621 -10.859 -32.159 1.00 94.69 86 GLY A O 1
ATOM 701 N N . ALA A 1 87 ? 3.603 -8.907 -32.585 1.00 95.31 87 ALA A N 1
ATOM 702 C CA . ALA A 1 87 ? 3.574 -9.105 -34.029 1.00 95.31 87 ALA A CA 1
ATOM 703 C C . ALA A 1 87 ? 4.951 -8.771 -34.642 1.00 95.31 87 ALA A C 1
ATOM 705 O O . ALA A 1 87 ? 5.616 -7.844 -34.168 1.00 95.31 87 ALA A O 1
ATOM 706 N N . PRO A 1 88 ? 5.392 -9.489 -35.691 1.00 96.19 88 PRO A N 1
ATOM 707 C CA . PRO A 1 88 ? 6.619 -9.146 -36.396 1.00 96.19 88 PRO A CA 1
ATOM 708 C C . PRO A 1 88 ? 6.472 -7.790 -37.098 1.00 96.19 88 PRO A C 1
ATOM 710 O O . PRO A 1 88 ? 5.482 -7.531 -37.779 1.00 96.19 88 PRO A O 1
ATOM 713 N N . LEU A 1 89 ? 7.484 -6.941 -36.953 1.00 96.75 89 LEU A N 1
ATOM 714 C CA . LEU A 1 89 ? 7.598 -5.644 -37.612 1.00 96.75 89 LEU A CA 1
ATOM 715 C C . LEU A 1 89 ? 8.546 -5.761 -38.797 1.00 96.75 89 LEU A C 1
ATOM 717 O O . LEU A 1 89 ? 9.601 -6.391 -38.685 1.00 96.75 89 LEU A O 1
ATOM 721 N N . SER A 1 90 ? 8.239 -5.113 -39.918 1.00 97.00 90 SER A N 1
ATOM 722 C CA . SER A 1 90 ? 9.218 -5.010 -41.000 1.00 97.00 90 SER A CA 1
ATOM 723 C C . SER A 1 90 ? 10.441 -4.188 -40.562 1.00 97.00 90 SER A C 1
ATOM 725 O O . SER A 1 90 ? 10.364 -3.332 -39.677 1.00 97.00 90 SER A O 1
ATOM 727 N N . ALA A 1 91 ? 11.578 -4.375 -41.238 1.00 94.12 91 ALA A N 1
ATOM 728 C CA . ALA A 1 91 ? 12.811 -3.629 -40.959 1.00 94.12 91 ALA A CA 1
ATOM 729 C C . ALA A 1 91 ? 12.650 -2.092 -41.025 1.00 94.12 91 ALA A C 1
ATOM 731 O O . ALA A 1 91 ? 13.433 -1.351 -40.426 1.00 94.12 91 ALA A O 1
ATOM 732 N N . LYS A 1 92 ? 11.655 -1.594 -41.775 1.00 93.75 92 LYS A N 1
ATOM 733 C CA . LYS A 1 92 ? 11.353 -0.157 -41.878 1.00 93.75 92 LYS A CA 1
ATOM 734 C C . LYS A 1 92 ? 10.514 0.342 -40.701 1.00 93.75 92 LYS A C 1
ATOM 736 O O . LYS A 1 92 ? 10.750 1.451 -40.230 1.00 93.75 92 LYS A O 1
ATOM 741 N N . GLU A 1 93 ? 9.569 -0.468 -40.232 1.00 95.44 93 GLU A N 1
ATOM 742 C CA . GLU A 1 93 ? 8.652 -0.133 -39.133 1.00 95.44 93 GLU A CA 1
ATOM 743 C C . GLU A 1 93 ? 9.302 -0.267 -37.754 1.00 95.44 93 GLU A C 1
ATOM 745 O O . GLU A 1 93 ? 8.902 0.435 -36.824 1.00 95.44 93 GLU A O 1
ATOM 750 N N . ALA A 1 94 ? 10.311 -1.138 -37.629 1.00 94.38 94 ALA A N 1
ATOM 751 C CA . ALA A 1 94 ? 11.056 -1.418 -36.403 1.00 94.38 94 ALA A CA 1
ATOM 752 C C . ALA A 1 94 ? 11.933 -0.231 -35.956 1.00 94.38 94 ALA A C 1
ATOM 754 O O . ALA A 1 94 ? 13.159 -0.293 -35.953 1.00 94.38 94 ALA A O 1
ATOM 755 N N . THR A 1 95 ? 11.285 0.870 -35.593 1.00 95.38 95 THR A N 1
ATOM 756 C CA . THR A 1 95 ? 11.879 2.074 -35.008 1.00 95.38 95 THR A CA 1
ATOM 757 C C . THR A 1 95 ? 11.806 2.021 -33.481 1.00 95.38 95 THR A C 1
ATOM 759 O O . THR A 1 95 ? 10.953 1.333 -32.921 1.00 95.38 95 THR A O 1
ATOM 762 N N . ILE A 1 96 ? 12.659 2.777 -32.785 1.00 94.00 96 ILE A N 1
ATOM 763 C CA . ILE A 1 96 ? 12.682 2.889 -31.320 1.00 94.00 96 ILE A CA 1
ATOM 764 C C . ILE A 1 96 ? 11.297 3.218 -30.760 1.00 94.00 96 ILE A C 1
ATOM 766 O O . ILE A 1 96 ? 10.857 2.473 -29.887 1.00 94.00 96 ILE A O 1
ATOM 770 N N . PRO A 1 97 ? 10.578 4.263 -31.226 1.00 94.38 97 PRO A N 1
ATOM 771 C CA . PRO A 1 97 ? 9.259 4.573 -30.683 1.00 94.38 97 PRO A CA 1
ATOM 772 C C . PRO A 1 97 ? 8.275 3.419 -30.867 1.00 94.38 97 PRO A C 1
ATOM 774 O O . PRO A 1 97 ? 7.543 3.099 -29.934 1.00 94.38 97 PRO A O 1
ATOM 777 N N . ARG A 1 98 ? 8.302 2.762 -32.036 1.00 95.06 98 ARG A N 1
ATOM 778 C CA . ARG A 1 98 ? 7.382 1.667 -32.339 1.00 95.06 98 ARG A CA 1
ATOM 779 C C . ARG A 1 98 ? 7.646 0.432 -31.481 1.00 95.06 98 ARG A C 1
ATOM 781 O O . ARG A 1 98 ? 6.730 -0.073 -30.846 1.00 95.06 98 ARG A O 1
ATOM 788 N N . VAL A 1 99 ? 8.896 -0.026 -31.419 1.00 94.69 99 VAL A N 1
ATOM 789 C CA . VAL A 1 99 ? 9.271 -1.185 -30.594 1.00 94.69 99 VAL A CA 1
ATOM 790 C C . VAL A 1 99 ? 9.040 -0.892 -29.115 1.00 94.69 99 VAL A C 1
ATOM 792 O O . VAL A 1 99 ? 8.574 -1.761 -28.388 1.00 94.69 99 VAL A O 1
ATOM 795 N N . HIS A 1 100 ? 9.313 0.332 -28.660 1.00 93.56 100 HIS A N 1
ATOM 796 C CA . HIS A 1 100 ? 9.042 0.731 -27.283 1.00 93.56 100 HIS A CA 1
ATOM 797 C C . HIS A 1 100 ? 7.542 0.678 -26.954 1.00 93.56 100 HIS A C 1
ATOM 799 O O . HIS A 1 100 ? 7.169 0.142 -25.914 1.00 93.56 100 HIS A O 1
ATOM 805 N N . GLU A 1 101 ? 6.679 1.183 -27.840 1.00 94.19 101 GLU A N 1
ATOM 806 C CA . GLU A 1 101 ? 5.222 1.078 -27.694 1.00 94.19 101 GLU A CA 1
ATOM 807 C C . GLU A 1 101 ? 4.760 -0.387 -27.623 1.00 94.19 101 GLU A C 1
ATOM 809 O O . GLU A 1 101 ? 4.014 -0.751 -26.711 1.00 94.19 101 GLU A O 1
ATOM 814 N N . ASP A 1 102 ? 5.232 -1.235 -28.541 1.00 95.25 102 ASP A N 1
ATOM 815 C CA . ASP A 1 102 ? 4.851 -2.650 -28.594 1.00 95.25 102 ASP A CA 1
ATOM 816 C C . ASP A 1 102 ? 5.336 -3.416 -27.348 1.00 95.25 102 ASP A C 1
ATOM 818 O O . ASP A 1 102 ? 4.585 -4.212 -26.785 1.00 95.25 102 ASP A O 1
ATOM 822 N N . LEU A 1 103 ? 6.542 -3.126 -26.842 1.00 94.44 103 LEU A N 1
ATOM 823 C CA . LEU A 1 103 ? 7.048 -3.701 -25.590 1.00 94.44 103 LEU A CA 1
ATOM 824 C C . LEU A 1 103 ? 6.228 -3.265 -24.368 1.00 94.44 103 LEU A C 1
ATOM 826 O O . LEU A 1 103 ? 5.982 -4.086 -23.486 1.00 94.44 103 LEU A O 1
ATOM 830 N N . LEU A 1 104 ? 5.786 -2.004 -24.301 1.00 92.12 104 LEU A N 1
ATOM 831 C CA . LEU A 1 104 ? 4.929 -1.532 -23.209 1.00 92.12 104 LEU A CA 1
ATOM 832 C C . LEU A 1 104 ? 3.554 -2.214 -23.226 1.00 92.12 104 LEU A C 1
ATOM 834 O O . LEU A 1 104 ? 3.070 -2.616 -22.168 1.00 92.12 104 LEU A O 1
ATOM 838 N N . LYS A 1 105 ? 2.948 -2.384 -24.409 1.00 94.50 105 LYS A N 1
ATOM 839 C CA . LYS A 1 105 ? 1.675 -3.111 -24.570 1.00 94.50 105 LYS A CA 1
ATOM 840 C C . LYS A 1 105 ? 1.817 -4.577 -24.169 1.00 94.50 105 LYS A C 1
ATOM 842 O O . LYS A 1 105 ? 1.064 -5.045 -23.323 1.00 94.50 105 LYS A O 1
ATOM 847 N N . LEU A 1 106 ? 2.847 -5.260 -24.675 1.00 95.38 106 LEU A N 1
ATOM 848 C CA . LEU A 1 106 ? 3.150 -6.640 -24.286 1.00 95.38 106 LEU A CA 1
ATOM 849 C C . LEU A 1 106 ? 3.385 -6.776 -22.780 1.00 95.38 106 LEU A C 1
ATOM 851 O O . LEU A 1 106 ? 2.938 -7.749 -22.174 1.00 95.38 106 LEU A O 1
ATOM 855 N N . GLY A 1 107 ? 4.069 -5.808 -22.168 1.00 93.06 107 GLY A N 1
ATOM 856 C CA . GLY A 1 107 ? 4.271 -5.770 -20.724 1.00 93.06 107 GLY A CA 1
ATOM 857 C C . GLY A 1 107 ? 2.959 -5.658 -19.950 1.00 93.06 107 GLY A C 1
ATOM 858 O O . GLY A 1 107 ? 2.778 -6.373 -18.964 1.00 93.06 107 GLY A O 1
ATOM 859 N N . ALA A 1 108 ? 2.028 -4.819 -20.413 1.00 92.69 108 ALA A N 1
ATOM 860 C CA . ALA A 1 108 ? 0.691 -4.711 -19.833 1.00 92.69 108 ALA A CA 1
ATOM 861 C C . ALA A 1 108 ? -0.102 -6.023 -19.975 1.00 92.69 108 ALA A C 1
ATOM 863 O O . ALA A 1 108 ? -0.639 -6.515 -18.982 1.00 92.69 108 ALA A O 1
ATOM 864 N N . ASP A 1 109 ? -0.093 -6.640 -21.160 1.00 94.75 109 ASP A N 1
ATOM 865 C CA . ASP A 1 109 ? -0.782 -7.911 -21.415 1.00 94.75 109 ASP A CA 1
ATOM 866 C C . ASP A 1 109 ? -0.216 -9.052 -20.557 1.00 94.75 109 ASP A C 1
ATOM 868 O O . ASP A 1 109 ? -0.963 -9.833 -19.963 1.00 94.75 109 ASP A O 1
ATOM 872 N N . CYS A 1 110 ? 1.114 -9.142 -20.440 1.00 93.94 110 CYS A N 1
ATOM 873 C CA . CYS A 1 110 ? 1.769 -10.129 -19.580 1.00 93.94 110 CYS A CA 1
ATOM 874 C C . CYS A 1 110 ? 1.419 -9.910 -18.105 1.00 93.94 110 CYS A C 1
ATOM 876 O O . CYS A 1 110 ? 1.157 -10.876 -17.382 1.00 93.94 110 CYS A O 1
ATOM 878 N N . PHE A 1 111 ? 1.396 -8.649 -17.662 1.00 92.69 111 PHE A N 1
ATOM 879 C CA . PHE A 1 111 ? 1.033 -8.293 -16.297 1.00 92.69 111 PHE A CA 1
ATOM 880 C C . PHE A 1 111 ? -0.408 -8.706 -15.977 1.00 92.69 111 PHE A C 1
ATOM 882 O O . PHE A 1 111 ? -0.637 -9.324 -14.940 1.00 92.69 111 PHE A O 1
ATOM 889 N N . GLU A 1 112 ? -1.360 -8.454 -16.877 1.00 92.62 112 GLU A N 1
ATOM 890 C CA . GLU A 1 112 ? -2.778 -8.804 -16.702 1.00 92.62 112 GLU A CA 1
ATOM 891 C C . GLU A 1 112 ? -3.004 -10.319 -16.540 1.00 92.62 112 GLU A C 1
ATOM 893 O O . GLU A 1 112 ? -3.907 -10.777 -15.834 1.00 92.62 112 GLU A O 1
ATOM 898 N N . GLN A 1 113 ? -2.131 -11.134 -17.134 1.00 91.81 113 GLN A N 1
ATOM 899 C CA . GLN A 1 113 ? -2.189 -12.592 -17.022 1.00 91.81 113 GLN A CA 1
ATOM 900 C C . GLN A 1 113 ? -1.664 -13.135 -15.683 1.00 91.81 113 GLN A C 1
ATOM 902 O O . GLN A 1 113 ? -1.786 -14.338 -15.415 1.00 91.81 113 GLN A O 1
ATOM 907 N N . ARG A 1 114 ? -1.101 -12.287 -14.811 1.00 91.19 114 ARG A N 1
ATOM 908 C CA . ARG A 1 114 ? -0.562 -12.718 -13.517 1.00 91.19 114 ARG A CA 1
ATOM 909 C C . ARG A 1 114 ? -1.658 -13.330 -12.628 1.00 91.19 114 ARG A C 1
ATOM 911 O O . ARG A 1 114 ? -2.634 -12.660 -12.279 1.00 91.19 114 ARG A O 1
ATOM 918 N N . PRO A 1 115 ? -1.502 -14.589 -12.172 1.00 89.81 115 PRO A N 1
ATOM 919 C CA . PRO A 1 115 ? -2.521 -15.272 -11.375 1.00 89.81 115 PRO A CA 1
ATOM 920 C C . PRO A 1 115 ? -2.852 -14.575 -10.052 1.00 89.81 115 PRO A C 1
ATOM 922 O O . PRO A 1 115 ? -3.972 -14.719 -9.557 1.00 89.81 115 PRO A O 1
ATOM 925 N N . GLU A 1 116 ? -1.901 -13.850 -9.448 1.00 90.31 116 GLU A N 1
ATOM 926 C CA . GLU A 1 116 ? -2.163 -13.110 -8.212 1.00 90.31 116 GLU A CA 1
ATOM 927 C C . GLU A 1 116 ? -3.231 -12.025 -8.369 1.00 90.31 116 GLU A C 1
ATOM 929 O O . GLU A 1 116 ? -3.963 -11.789 -7.410 1.00 90.31 116 GLU A O 1
ATOM 934 N N . LEU A 1 117 ? -3.384 -11.425 -9.555 1.00 94.12 117 LEU A N 1
ATOM 935 C CA . LEU A 1 117 ? -4.351 -10.349 -9.798 1.00 94.12 117 LEU A CA 1
ATOM 936 C C . LEU A 1 117 ? -5.799 -10.835 -9.710 1.00 94.12 117 LEU A C 1
ATOM 938 O O . LEU A 1 117 ? -6.712 -10.066 -9.423 1.00 94.12 117 LEU A O 1
ATOM 942 N N . ARG A 1 118 ? -6.017 -12.140 -9.900 1.00 95.12 118 ARG A N 1
ATOM 943 C CA . ARG A 1 118 ? -7.336 -12.764 -9.754 1.00 95.12 118 ARG A CA 1
ATOM 944 C C . ARG A 1 118 ? -7.679 -13.070 -8.300 1.00 95.12 118 ARG A C 1
ATOM 946 O O . ARG A 1 118 ? -8.833 -13.382 -8.012 1.00 95.12 118 ARG A O 1
ATOM 953 N N . GLN A 1 119 ? -6.715 -13.033 -7.379 1.00 95.88 119 GLN A N 1
ATOM 954 C CA . GLN A 1 119 ? -6.925 -13.478 -6.002 1.00 95.88 119 GLN A CA 1
ATOM 955 C C . GLN A 1 119 ? -7.810 -12.524 -5.203 1.00 95.88 119 GLN A C 1
ATOM 957 O O . GLN A 1 119 ? -7.883 -11.328 -5.456 1.00 95.88 119 GLN A O 1
ATOM 962 N N . HIS A 1 120 ? -8.452 -13.065 -4.172 1.00 97.75 120 HIS A N 1
ATOM 963 C CA . HIS A 1 120 ? -9.105 -12.243 -3.163 1.00 97.75 120 HIS A CA 1
ATOM 964 C C . HIS A 1 120 ? -8.059 -11.512 -2.296 1.00 97.75 120 HIS A C 1
ATOM 966 O O . HIS A 1 120 ? -7.117 -12.128 -1.785 1.00 97.75 120 HIS A O 1
ATOM 972 N N . LEU A 1 121 ? -8.256 -10.212 -2.057 1.00 97.81 121 LEU A N 1
ATOM 973 C CA . LEU A 1 121 ? -7.311 -9.323 -1.355 1.00 97.81 121 LEU A CA 1
ATOM 974 C C . LEU A 1 121 ? -6.878 -9.866 0.015 1.00 97.81 121 LEU A C 1
ATOM 976 O O . LEU A 1 121 ? -5.686 -9.954 0.311 1.00 97.81 121 LEU A O 1
ATOM 980 N N . ALA A 1 122 ? -7.830 -10.330 0.829 1.00 97.62 122 ALA A N 1
ATOM 981 C CA . ALA A 1 122 ? -7.521 -10.894 2.145 1.00 97.62 122 ALA A CA 1
ATOM 982 C C . ALA A 1 122 ? -6.675 -12.179 2.066 1.00 97.62 122 ALA A C 1
ATOM 984 O O . ALA A 1 122 ? -5.865 -12.450 2.951 1.00 97.62 122 ALA A O 1
ATOM 985 N N . ARG A 1 123 ? -6.825 -12.967 0.991 1.00 96.38 123 ARG A N 1
ATOM 986 C CA . ARG A 1 123 ? -6.036 -14.186 0.765 1.00 96.38 123 ARG A CA 1
ATOM 987 C C . ARG A 1 123 ? -4.597 -13.842 0.387 1.00 96.38 123 ARG A C 1
ATOM 989 O O . ARG A 1 123 ? -3.674 -14.533 0.827 1.00 96.38 123 ARG A O 1
ATOM 996 N N . ARG A 1 124 ? -4.405 -12.757 -0.371 1.00 95.50 124 ARG A N 1
ATOM 997 C CA . ARG A 1 124 ? -3.080 -12.235 -0.717 1.00 95.50 124 ARG A CA 1
ATOM 998 C C . ARG A 1 124 ? -2.364 -11.656 0.507 1.00 95.50 124 ARG A C 1
ATOM 1000 O O . ARG A 1 124 ? -1.200 -11.996 0.728 1.00 95.50 124 ARG A O 1
ATOM 1007 N N . ALA A 1 125 ? -3.071 -10.888 1.340 1.00 97.06 125 ALA A N 1
ATOM 1008 C CA . ALA A 1 125 ? -2.564 -10.391 2.624 1.00 97.06 125 ALA A CA 1
ATOM 1009 C C . ALA A 1 125 ? -2.204 -11.537 3.589 1.00 97.06 125 ALA A C 1
ATOM 1011 O O . ALA A 1 125 ? -1.139 -11.532 4.205 1.00 97.06 125 ALA A O 1
ATOM 1012 N N . LEU A 1 126 ? -3.036 -12.584 3.664 1.00 95.88 126 LEU A N 1
ATOM 1013 C CA . LEU A 1 126 ? -2.749 -13.774 4.471 1.00 95.88 126 LEU A CA 1
ATOM 1014 C C . LEU A 1 126 ? -1.396 -14.410 4.109 1.00 95.88 126 LEU A C 1
ATOM 1016 O O . LEU A 1 126 ? -0.658 -14.827 5.002 1.00 95.88 126 LEU A O 1
ATOM 1020 N N . GLY A 1 127 ? -1.055 -14.464 2.817 1.00 91.50 127 GLY A N 1
ATOM 1021 C CA . GLY A 1 127 ? 0.242 -14.964 2.354 1.00 91.50 127 GLY A CA 1
ATOM 1022 C C . GLY A 1 127 ? 1.417 -14.135 2.871 1.00 91.50 127 GLY A C 1
ATOM 1023 O O . GLY A 1 127 ? 2.356 -14.696 3.433 1.00 91.50 127 GLY A O 1
ATOM 1024 N N . GLY A 1 128 ? 1.342 -12.805 2.760 1.00 90.56 128 GLY A N 1
ATOM 1025 C CA . GLY A 1 128 ? 2.374 -11.890 3.265 1.00 90.56 128 GLY A CA 1
ATOM 1026 C C . GLY A 1 128 ? 2.619 -12.027 4.769 1.00 90.56 128 GLY A C 1
ATOM 1027 O O . GLY A 1 128 ? 3.763 -12.137 5.229 1.00 90.56 128 GLY A O 1
ATOM 1028 N N . LEU A 1 129 ? 1.532 -12.105 5.539 1.00 94.50 129 LEU A N 1
ATOM 1029 C CA . LEU A 1 129 ? 1.580 -12.213 6.997 1.00 94.50 129 LEU A CA 1
ATOM 1030 C C . LEU A 1 129 ? 2.173 -13.544 7.477 1.00 94.50 129 LEU A C 1
ATOM 1032 O O . LEU A 1 129 ? 2.927 -13.568 8.451 1.00 94.50 129 LEU A O 1
ATOM 1036 N N . LYS A 1 130 ? 1.886 -14.649 6.782 1.00 92.81 130 LYS A N 1
ATOM 1037 C CA . LYS A 1 130 ? 2.353 -15.985 7.180 1.00 92.81 130 LYS A CA 1
ATOM 1038 C C . LYS A 1 130 ? 3.813 -16.282 6.846 1.00 92.81 130 LYS A C 1
ATOM 1040 O O . LYS A 1 130 ? 4.360 -17.205 7.437 1.00 92.81 130 LYS A O 1
ATOM 1045 N N . ARG A 1 131 ? 4.457 -15.518 5.955 1.00 88.75 131 ARG A N 1
ATOM 1046 C CA . ARG A 1 131 ? 5.879 -15.720 5.597 1.00 88.75 131 ARG A CA 1
ATOM 1047 C C . ARG A 1 131 ? 6.830 -15.592 6.794 1.00 88.75 131 ARG A C 1
ATOM 1049 O O . ARG A 1 131 ? 7.828 -16.296 6.857 1.00 88.75 131 ARG A O 1
ATOM 1056 N N . SER A 1 132 ? 6.547 -14.679 7.726 1.00 89.88 132 SER A N 1
ATOM 1057 C CA . SER A 1 132 ? 7.427 -14.400 8.876 1.00 89.88 132 SER A CA 1
ATOM 1058 C C . SER A 1 132 ? 6.596 -14.004 10.099 1.00 89.88 132 SER A C 1
ATOM 1060 O O . SER A 1 132 ? 6.581 -12.840 10.498 1.00 89.88 132 SER A O 1
ATOM 1062 N N . PRO A 1 133 ? 5.846 -14.940 10.695 1.00 92.25 133 PRO A N 1
ATOM 1063 C CA . PRO A 1 133 ? 4.770 -14.604 11.622 1.00 92.25 133 PRO A CA 1
ATOM 1064 C C . PRO A 1 133 ? 5.249 -13.957 12.938 1.00 92.25 133 PRO A C 1
ATOM 1066 O O . PRO A 1 133 ? 4.493 -13.224 13.579 1.00 92.25 133 PRO A O 1
ATOM 1069 N N . PHE A 1 134 ? 6.507 -14.170 13.329 1.00 94.69 134 PHE A N 1
ATOM 1070 C CA . PHE A 1 134 ? 7.107 -13.534 14.506 1.00 94.69 134 PHE A CA 1
ATOM 1071 C C . PHE A 1 134 ? 7.688 -12.140 14.230 1.00 94.69 134 PHE A C 1
ATOM 1073 O O . PHE A 1 134 ? 7.882 -11.372 15.170 1.00 94.69 134 PHE A O 1
ATOM 1080 N N . ALA A 1 135 ? 7.923 -11.783 12.963 1.00 94.44 135 ALA A N 1
ATOM 1081 C CA . ALA A 1 135 ? 8.462 -10.476 12.605 1.00 94.44 135 ALA A CA 1
ATOM 1082 C C . ALA A 1 135 ? 7.466 -9.363 12.963 1.00 94.44 135 ALA A C 1
ATOM 1084 O O . ALA A 1 135 ? 6.251 -9.509 12.777 1.00 94.44 135 ALA A O 1
ATOM 1085 N N . THR A 1 136 ? 7.984 -8.243 13.472 1.00 97.06 136 THR A N 1
ATOM 1086 C CA . THR A 1 136 ? 7.176 -7.039 13.708 1.00 97.06 136 THR A CA 1
ATOM 1087 C C . THR A 1 136 ? 6.723 -6.481 12.367 1.00 97.06 136 THR A C 1
ATOM 1089 O O . THR A 1 136 ? 7.556 -6.254 11.495 1.00 97.06 136 THR A O 1
ATOM 1092 N N . LEU A 1 137 ? 5.416 -6.264 12.206 1.00 97.25 137 LEU A N 1
ATOM 1093 C CA . LEU A 1 137 ? 4.887 -5.579 11.029 1.00 97.25 137 LEU A CA 1
ATOM 1094 C C . LEU A 1 137 ? 4.523 -4.140 11.343 1.00 97.25 137 LEU A C 1
ATOM 1096 O O . LEU A 1 137 ? 4.854 -3.260 10.568 1.00 97.25 137 LEU A O 1
ATOM 1100 N N . VAL A 1 138 ? 3.839 -3.903 12.460 1.00 98.38 138 VAL A N 1
ATOM 1101 C CA . VAL A 1 138 ? 3.335 -2.572 12.800 1.00 98.38 138 VAL A CA 1
ATOM 1102 C C . VAL A 1 138 ? 3.938 -2.143 14.121 1.00 98.38 138 VAL A C 1
ATOM 1104 O O . VAL A 1 138 ? 3.806 -2.848 15.121 1.00 98.38 138 VAL A O 1
ATOM 1107 N N . THR A 1 139 ? 4.579 -0.985 14.130 1.00 98.50 139 THR A N 1
ATOM 1108 C CA . THR A 1 139 ? 4.943 -0.272 15.354 1.00 98.50 139 THR A CA 1
ATOM 1109 C C . THR A 1 139 ? 4.065 0.964 15.463 1.00 98.50 139 THR A C 1
ATOM 1111 O O . THR A 1 139 ? 3.906 1.698 14.491 1.00 98.50 139 THR A O 1
ATOM 1114 N N . ASP A 1 140 ? 3.469 1.193 16.625 1.00 97.56 140 ASP A N 1
ATOM 1115 C CA . ASP A 1 140 ? 2.707 2.412 16.867 1.00 97.56 140 ASP A CA 1
ATOM 1116 C C . ASP A 1 140 ? 3.663 3.564 17.189 1.00 97.56 140 ASP A C 1
ATOM 1118 O O . ASP A 1 140 ? 4.474 3.469 18.109 1.00 97.56 140 ASP A O 1
ATOM 1122 N N . GLY A 1 141 ? 3.600 4.644 16.419 1.00 97.12 141 GLY A N 1
ATOM 1123 C CA . GLY A 1 141 ? 4.434 5.822 16.616 1.00 97.12 141 GLY A CA 1
ATOM 1124 C C . GLY A 1 141 ? 4.059 6.642 17.851 1.00 97.12 141 GLY A C 1
ATOM 1125 O O . GLY A 1 141 ? 4.872 7.454 18.283 1.00 97.12 141 GLY A O 1
ATOM 1126 N N . MET A 1 142 ? 2.871 6.442 18.437 1.00 95.94 142 MET A N 1
ATOM 1127 C CA . MET A 1 142 ? 2.441 7.175 19.634 1.00 95.94 142 MET A CA 1
ATOM 1128 C C . MET A 1 142 ? 3.057 6.616 20.919 1.00 95.94 142 MET A C 1
ATOM 1130 O O . MET A 1 142 ? 3.505 7.386 21.763 1.00 95.94 142 MET A O 1
ATOM 1134 N N . ASP A 1 143 ? 3.079 5.290 21.072 1.00 95.38 143 ASP A N 1
ATOM 1135 C CA . ASP A 1 143 ? 3.498 4.615 22.313 1.00 95.38 143 ASP A CA 1
ATOM 1136 C C . ASP A 1 143 ? 4.669 3.628 22.117 1.00 95.38 143 ASP A C 1
ATOM 1138 O O . ASP A 1 143 ? 5.195 3.069 23.078 1.00 95.38 143 ASP A O 1
ATOM 1142 N N . GLY A 1 144 ? 5.110 3.407 20.874 1.00 96.56 144 GLY A N 1
ATOM 1143 C CA . GLY A 1 144 ? 6.207 2.506 20.517 1.00 96.56 144 GLY A CA 1
ATOM 1144 C C . GLY A 1 144 ? 5.874 1.015 20.579 1.00 96.56 144 GLY A C 1
ATOM 1145 O O . GLY A 1 144 ? 6.752 0.180 20.336 1.00 96.56 144 GLY A O 1
ATOM 1146 N N . SER A 1 145 ? 4.633 0.654 20.895 1.00 96.94 145 SER A N 1
ATOM 1147 C CA . SER A 1 145 ? 4.220 -0.738 21.017 1.00 96.94 145 SER A CA 1
ATOM 1148 C C . SER A 1 145 ? 4.143 -1.429 19.653 1.00 96.94 145 SER A C 1
ATOM 1150 O O . SER A 1 145 ? 3.825 -0.836 18.619 1.00 96.94 145 SER A O 1
ATOM 1152 N N . LYS A 1 146 ? 4.456 -2.726 19.646 1.00 97.62 146 LYS A N 1
ATOM 1153 C CA . LYS A 1 146 ? 4.688 -3.504 18.424 1.00 97.62 146 LYS A CA 1
ATOM 1154 C C . LYS A 1 146 ? 3.641 -4.591 18.239 1.00 97.62 146 LYS A C 1
ATOM 1156 O O . LYS A 1 146 ? 3.218 -5.244 19.193 1.00 97.62 146 LYS A O 1
ATOM 1161 N N . LEU A 1 147 ? 3.284 -4.839 16.987 1.00 97.44 147 LEU A N 1
ATOM 1162 C CA . LEU A 1 147 ? 2.399 -5.913 16.569 1.00 97.44 147 LEU A CA 1
ATOM 1163 C C . LEU A 1 147 ? 3.103 -6.765 15.509 1.00 97.44 147 LEU A C 1
ATOM 1165 O O . LEU A 1 147 ? 3.443 -6.292 14.420 1.00 97.44 147 LEU A O 1
ATOM 1169 N N . SER A 1 148 ? 3.340 -8.037 15.840 1.00 97.75 148 SER A N 1
ATOM 1170 C CA . SER A 1 148 ? 3.900 -9.001 14.891 1.00 97.75 148 SER A CA 1
ATOM 1171 C C . SER A 1 148 ? 2.874 -9.416 13.843 1.00 97.75 148 SER A C 1
ATOM 1173 O O . SER A 1 148 ? 1.668 -9.328 14.083 1.00 97.75 148 SER A O 1
ATOM 1175 N N . ARG A 1 149 ? 3.342 -9.916 12.693 1.00 97.31 149 ARG A N 1
ATOM 1176 C CA . ARG A 1 149 ? 2.469 -10.399 11.608 1.00 97.31 149 ARG A CA 1
ATOM 1177 C C . ARG A 1 149 ? 1.461 -11.446 12.097 1.00 97.31 149 ARG A C 1
ATOM 1179 O O . ARG A 1 149 ? 0.279 -11.363 11.778 1.00 97.31 149 ARG A O 1
ATOM 1186 N N . GLY A 1 150 ? 1.909 -12.392 12.922 1.00 97.38 150 GLY A N 1
ATOM 1187 C CA . GLY A 1 150 ? 1.068 -13.434 13.505 1.00 97.38 150 GLY A CA 1
ATOM 1188 C C . GLY A 1 150 ? 0.035 -12.875 14.482 1.00 97.38 150 GLY A C 1
ATOM 1189 O O . GLY A 1 150 ? -1.139 -13.228 14.390 1.00 97.38 150 GLY A O 1
ATOM 1190 N N . LYS A 1 151 ? 0.431 -11.974 15.394 1.00 97.81 151 LYS A N 1
ATOM 1191 C CA . LYS A 1 151 ? -0.513 -11.347 16.338 1.00 97.81 151 LYS A CA 1
ATOM 1192 C C . LYS A 1 151 ? -1.546 -10.492 15.602 1.00 97.81 151 LYS A C 1
ATOM 1194 O O . LYS A 1 151 ? -2.732 -10.596 15.902 1.00 97.81 151 LYS A O 1
ATOM 1199 N N . LEU A 1 152 ? -1.114 -9.708 14.610 1.00 98.31 152 LEU A N 1
ATOM 1200 C CA . LEU A 1 152 ? -2.004 -8.949 13.729 1.00 98.31 152 LEU A CA 1
ATOM 1201 C C . LEU A 1 152 ? -3.023 -9.868 13.051 1.00 98.31 152 LEU A C 1
ATOM 1203 O O . LEU A 1 152 ? -4.218 -9.573 13.069 1.00 98.31 152 LEU A O 1
ATOM 1207 N N . LEU A 1 153 ? -2.562 -10.994 12.504 1.00 97.94 153 LEU A N 1
ATOM 1208 C CA . LEU A 1 153 ? -3.428 -11.981 11.873 1.00 97.94 153 LEU A CA 1
ATOM 1209 C C . LEU A 1 153 ? -4.442 -12.564 12.870 1.00 97.94 153 LEU A C 1
ATOM 1211 O O . LEU A 1 153 ? -5.632 -12.577 12.577 1.00 97.94 153 LEU A O 1
ATOM 1215 N N . GLY A 1 154 ? -4.003 -12.981 14.060 1.00 98.12 154 GLY A N 1
ATOM 1216 C CA . GLY A 1 154 ? -4.884 -13.542 15.091 1.00 98.12 154 GLY A CA 1
ATOM 1217 C C . GLY A 1 154 ? -5.974 -12.568 15.548 1.00 98.12 154 GLY A C 1
ATOM 1218 O O . GLY A 1 154 ? -7.152 -12.931 15.591 1.00 98.12 154 GLY A O 1
ATOM 1219 N N . VAL A 1 155 ? -5.606 -11.308 15.819 1.00 98.56 155 VAL A N 1
ATOM 1220 C CA . VAL A 1 155 ? -6.565 -10.254 16.193 1.00 98.56 155 VAL A CA 1
ATOM 1221 C C . VAL A 1 155 ? -7.553 -9.987 15.056 1.00 98.56 155 VAL A C 1
ATOM 1223 O O . VAL A 1 155 ? -8.763 -9.936 15.286 1.00 98.56 155 VAL A O 1
ATOM 1226 N N . SER A 1 156 ? -7.056 -9.870 13.824 1.00 98.69 156 SER A N 1
ATOM 1227 C CA . SER A 1 156 ? -7.888 -9.546 12.660 1.00 98.69 156 SER A CA 1
ATOM 1228 C C . SER A 1 156 ? -8.828 -10.690 12.287 1.00 98.69 156 SER A C 1
ATOM 1230 O O . SER A 1 156 ? -9.979 -10.439 11.939 1.00 98.69 156 SER A O 1
ATOM 1232 N N . ILE A 1 157 ? -8.402 -11.951 12.427 1.00 98.69 157 ILE A N 1
ATOM 1233 C CA . ILE A 1 157 ? -9.287 -13.106 12.243 1.00 98.69 157 ILE A CA 1
ATOM 1234 C C . ILE A 1 157 ? -10.388 -13.100 13.306 1.00 98.69 157 ILE A C 1
ATOM 1236 O O . ILE A 1 157 ? -11.562 -13.205 12.950 1.00 98.69 157 ILE A O 1
ATOM 1240 N N . ALA A 1 158 ? -10.046 -12.943 14.590 1.00 98.69 158 ALA A N 1
ATOM 1241 C CA . ALA A 1 158 ? -11.037 -12.932 15.665 1.00 98.69 158 ALA A CA 1
ATOM 1242 C C . ALA A 1 158 ? -12.100 -11.842 15.447 1.00 98.69 158 ALA A C 1
ATOM 1244 O O . ALA A 1 158 ? -13.298 -12.122 15.553 1.00 98.69 158 ALA A O 1
ATOM 1245 N N . LEU A 1 159 ? -11.665 -10.634 15.069 1.00 98.75 159 LEU A N 1
ATOM 1246 C CA . LEU A 1 159 ? -12.559 -9.540 14.703 1.00 98.75 159 LEU A CA 1
ATOM 1247 C C . LEU A 1 159 ? -13.377 -9.879 13.446 1.00 98.75 159 LEU A C 1
ATOM 1249 O O . LEU A 1 159 ? -14.589 -9.709 13.458 1.00 98.75 159 LEU A O 1
ATOM 1253 N N . SER A 1 160 ? -12.772 -10.453 12.403 1.00 98.62 160 SER A N 1
ATOM 1254 C CA . SER A 1 160 ? -13.484 -10.826 11.170 1.00 98.62 160 SER A CA 1
ATOM 1255 C C . SER A 1 160 ? -14.618 -11.829 11.404 1.00 98.62 160 SER A C 1
ATOM 1257 O O . SER A 1 160 ? -15.647 -11.766 10.738 1.00 98.62 160 SER A O 1
ATOM 1259 N N . ARG A 1 161 ? -14.453 -12.771 12.348 1.00 98.25 161 ARG A N 1
ATOM 1260 C CA . ARG A 1 161 ? -15.498 -13.746 12.709 1.00 98.25 161 ARG A CA 1
ATOM 1261 C C . ARG A 1 161 ? -16.654 -13.081 13.439 1.00 98.25 161 ARG A C 1
ATOM 1263 O O . ARG A 1 161 ? -17.799 -13.436 13.188 1.00 98.25 161 ARG A O 1
ATOM 1270 N N . TYR A 1 162 ? -16.362 -12.111 14.304 1.00 98.44 162 TYR A N 1
ATOM 1271 C CA . TYR A 1 162 ? -17.398 -11.279 14.906 1.00 98.44 162 TYR A CA 1
ATOM 1272 C C . TYR A 1 162 ? -18.138 -10.474 13.832 1.00 98.44 162 TYR A C 1
ATOM 1274 O O . TYR A 1 162 ? -19.353 -10.578 13.738 1.00 98.44 162 TYR A O 1
ATOM 1282 N N . LEU A 1 163 ? -17.414 -9.758 12.965 1.00 98.50 163 LEU A N 1
ATOM 1283 C CA . LEU A 1 163 ? -18.019 -8.920 11.925 1.00 98.50 163 LEU A CA 1
ATOM 1284 C C . LEU A 1 163 ? -18.889 -9.725 10.954 1.00 98.50 163 LEU A C 1
ATOM 1286 O O . LEU A 1 163 ? -20.002 -9.310 10.655 1.00 98.50 163 LEU A O 1
ATOM 1290 N N . ARG A 1 164 ? -18.419 -10.893 10.495 1.00 97.69 164 ARG A N 1
ATOM 1291 C CA . ARG A 1 164 ? -19.198 -11.769 9.606 1.00 97.69 164 ARG A CA 1
ATOM 1292 C C . ARG A 1 164 ? -20.474 -12.291 10.273 1.00 97.69 164 ARG A C 1
ATOM 1294 O O . ARG A 1 164 ? -21.483 -12.418 9.595 1.00 97.69 164 ARG A O 1
ATOM 1301 N N . LYS A 1 165 ? -20.426 -12.607 11.571 1.00 97.62 165 LYS A N 1
ATOM 1302 C CA . LYS A 1 165 ? -21.579 -13.145 12.308 1.00 97.62 165 LYS A CA 1
ATOM 1303 C C . LYS A 1 165 ? -22.610 -12.067 12.651 1.00 97.62 165 LYS A C 1
ATOM 1305 O O . LYS A 1 165 ? -23.800 -12.344 12.609 1.00 97.62 165 LYS A O 1
ATOM 1310 N N . THR A 1 166 ? -22.152 -10.888 13.057 1.00 98.00 166 THR A N 1
ATOM 1311 C CA . THR A 1 166 ? -23.012 -9.849 13.644 1.00 98.00 166 THR A CA 1
ATOM 1312 C C . THR A 1 166 ? -23.657 -8.955 12.590 1.00 98.00 166 THR A C 1
ATOM 1314 O O . THR A 1 166 ? -24.775 -8.495 12.790 1.00 98.00 166 THR A O 1
ATOM 1317 N N . PHE A 1 167 ? -22.962 -8.706 11.482 1.00 97.94 167 PHE A N 1
ATOM 1318 C CA . PHE A 1 167 ? -23.354 -7.697 10.505 1.00 97.94 167 PHE A CA 1
ATOM 1319 C C . PHE A 1 167 ? -23.578 -8.343 9.136 1.00 97.94 167 PHE A C 1
ATOM 1321 O O . PHE A 1 167 ? -22.623 -8.890 8.573 1.00 97.94 167 PHE A O 1
ATOM 1328 N N . PRO A 1 168 ? -24.801 -8.334 8.580 1.00 96.56 168 PRO A N 1
ATOM 1329 C CA . PRO A 1 168 ? -25.070 -8.925 7.270 1.00 96.56 168 PRO A CA 1
ATOM 1330 C C . PRO A 1 168 ? -24.520 -8.084 6.108 1.00 96.56 168 PRO A C 1
ATOM 1332 O O . PRO A 1 168 ? -24.104 -8.642 5.095 1.00 96.56 168 PRO A O 1
ATOM 1335 N N . GLU A 1 169 ? -24.445 -6.762 6.251 1.00 96.62 169 GLU A N 1
ATOM 1336 C CA . GLU A 1 169 ? -24.090 -5.832 5.179 1.00 96.62 169 GLU A CA 1
ATOM 1337 C C . GLU A 1 169 ? -22.671 -6.037 4.631 1.00 96.62 169 GLU A C 1
ATOM 1339 O O . GLU A 1 169 ? -21.739 -6.406 5.353 1.00 96.62 169 GLU A O 1
ATOM 1344 N N . LYS A 1 170 ? -22.489 -5.797 3.326 1.00 96.81 170 LYS A N 1
ATOM 1345 C CA . LYS A 1 170 ? -21.197 -6.004 2.656 1.00 96.81 170 LYS A CA 1
ATOM 1346 C C . LYS A 1 170 ? -20.183 -4.911 2.997 1.00 96.81 170 LYS A C 1
ATOM 1348 O O . LYS A 1 170 ? -19.001 -5.218 3.111 1.00 96.81 170 LYS A O 1
ATOM 1353 N N . ARG A 1 171 ? -20.624 -3.664 3.173 1.00 98.56 171 ARG A N 1
ATOM 1354 C CA . ARG A 1 171 ? -19.769 -2.493 3.414 1.00 98.56 171 ARG A CA 1
ATOM 1355 C C . ARG A 1 171 ? -19.715 -2.138 4.896 1.00 98.56 171 ARG A C 1
ATOM 1357 O O . ARG A 1 171 ? -20.752 -2.006 5.536 1.00 98.56 171 ARG A O 1
ATOM 1364 N N . ILE A 1 172 ? -18.507 -1.957 5.426 1.00 98.75 172 ILE A N 1
ATOM 1365 C CA . ILE A 1 172 ? -18.278 -1.514 6.807 1.00 98.75 172 ILE A CA 1
ATOM 1366 C C . ILE A 1 172 ? -17.339 -0.311 6.783 1.00 98.75 172 ILE A C 1
ATOM 1368 O O . ILE A 1 172 ? -16.216 -0.405 6.285 1.00 98.75 172 ILE A O 1
ATOM 1372 N N . ALA A 1 173 ? -17.779 0.811 7.350 1.00 98.62 173 ALA A N 1
ATOM 1373 C CA . ALA A 1 173 ? -16.958 2.011 7.432 1.00 98.62 173 ALA A CA 1
ATOM 1374 C C . ALA A 1 173 ? -15.813 1.860 8.432 1.00 98.62 173 ALA A C 1
ATOM 1376 O O . ALA A 1 173 ? -15.978 1.315 9.523 1.00 98.62 173 ALA A O 1
ATOM 1377 N N . ILE A 1 174 ? -14.655 2.407 8.082 1.00 98.44 174 ILE A N 1
ATOM 1378 C CA . ILE A 1 174 ? -13.509 2.555 8.970 1.00 98.44 174 ILE A CA 1
ATOM 1379 C C . ILE A 1 174 ? -13.326 4.043 9.261 1.00 98.44 174 ILE A C 1
ATOM 1381 O O . ILE A 1 174 ? -12.984 4.820 8.372 1.00 98.44 174 ILE A O 1
ATOM 1385 N N . VAL A 1 175 ? -13.528 4.427 10.522 1.00 98.06 175 VAL A N 1
ATOM 1386 C CA . VAL A 1 175 ? -13.383 5.807 11.007 1.00 98.06 175 VAL A CA 1
ATOM 1387 C C . VAL A 1 175 ? -12.289 5.826 12.070 1.00 98.06 175 VAL A C 1
ATOM 1389 O O . VAL A 1 175 ? -12.545 5.890 13.277 1.00 98.06 175 VAL A O 1
ATOM 1392 N N . LEU A 1 176 ? -11.050 5.670 11.600 1.00 97.50 176 LEU A N 1
ATOM 1393 C CA . LEU A 1 176 ? -9.838 5.611 12.414 1.00 97.50 176 LEU A CA 1
ATOM 1394 C C . LEU A 1 176 ? -8.670 6.286 11.679 1.00 97.50 176 LEU A C 1
ATOM 1396 O O . LEU A 1 176 ? -8.535 6.104 10.466 1.00 97.50 176 LEU A O 1
ATOM 1400 N N . PRO A 1 177 ? -7.785 7.004 12.390 1.00 96.69 177 PRO A N 1
ATOM 1401 C CA . PRO A 1 177 ? -6.556 7.520 11.804 1.00 96.69 177 PRO A CA 1
ATOM 1402 C C . PRO A 1 177 ? -5.554 6.384 11.557 1.00 96.69 177 PRO A C 1
ATOM 1404 O O . PRO A 1 177 ? -5.726 5.265 12.055 1.00 96.69 177 PRO A O 1
ATOM 1407 N N . ALA A 1 178 ? -4.477 6.677 10.822 1.00 97.00 178 ALA A N 1
ATOM 1408 C CA . ALA A 1 178 ? -3.403 5.719 10.569 1.00 97.00 178 ALA A CA 1
ATOM 1409 C C . ALA A 1 178 ? -2.793 5.230 11.897 1.00 97.00 178 ALA A C 1
ATOM 1411 O O . ALA A 1 178 ? -2.122 5.963 12.621 1.00 97.00 178 ALA A O 1
ATOM 1412 N N . SER A 1 179 ? -3.110 3.987 12.253 1.00 97.06 179 SER A N 1
ATOM 1413 C CA . SER A 1 179 ? -2.849 3.391 13.566 1.00 97.06 179 SER A CA 1
ATOM 1414 C C . SER A 1 179 ? -2.902 1.868 13.468 1.00 97.06 179 SER A C 1
ATOM 1416 O O . SER A 1 179 ? -3.504 1.323 12.537 1.00 97.06 179 SER A O 1
ATOM 1418 N N . LYS A 1 180 ? -2.365 1.154 14.468 1.00 96.62 180 LYS A N 1
ATOM 1419 C CA . LYS A 1 180 ? -2.529 -0.311 14.568 1.00 96.62 180 LYS A CA 1
ATOM 1420 C C . LYS A 1 180 ? -3.998 -0.737 14.499 1.00 96.62 180 LYS A C 1
ATOM 1422 O O . LYS A 1 180 ? -4.313 -1.731 13.850 1.00 96.62 180 LYS A O 1
ATOM 1427 N N . GLY A 1 181 ? -4.886 0.008 15.164 1.00 97.44 181 GLY A N 1
ATOM 1428 C CA . GLY A 1 181 ? -6.323 -0.268 15.179 1.00 97.44 181 GLY A CA 1
ATOM 1429 C C . GLY A 1 181 ? -6.932 -0.205 13.780 1.00 97.44 181 GLY A C 1
ATOM 1430 O O . GLY A 1 181 ? -7.673 -1.105 13.396 1.00 97.44 181 GLY A O 1
ATOM 1431 N N . ALA A 1 182 ? -6.550 0.795 12.981 1.00 98.19 182 ALA A N 1
ATOM 1432 C CA . ALA A 1 182 ? -7.008 0.914 11.600 1.00 98.19 182 ALA A CA 1
ATOM 1433 C C . ALA A 1 182 ? -6.471 -0.213 10.700 1.00 98.19 182 ALA A C 1
ATOM 1435 O O . ALA A 1 182 ? -7.218 -0.720 9.862 1.00 98.19 182 ALA A O 1
ATOM 1436 N N . VAL A 1 183 ? -5.220 -0.654 10.896 1.00 98.62 183 VAL A N 1
ATOM 1437 C CA . VAL A 1 183 ? -4.660 -1.814 10.171 1.00 98.62 183 VAL A CA 1
ATOM 1438 C C . VAL A 1 183 ? -5.446 -3.089 10.498 1.00 98.62 183 VAL A C 1
ATOM 1440 O O . VAL A 1 183 ? -5.865 -3.805 9.588 1.00 98.62 183 VAL A O 1
ATOM 1443 N N . VAL A 1 184 ? -5.697 -3.347 11.788 1.00 98.69 184 VAL A N 1
ATOM 1444 C CA . VAL A 1 184 ? -6.511 -4.484 12.256 1.00 98.69 184 VAL A CA 1
ATOM 1445 C C . VAL A 1 184 ? -7.920 -4.428 11.667 1.00 98.69 184 VAL A C 1
ATOM 1447 O O . VAL A 1 184 ? -8.414 -5.439 11.177 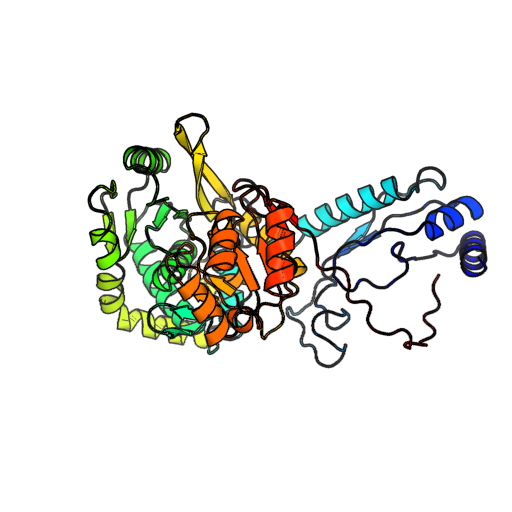1.00 98.69 184 VAL A O 1
ATOM 1450 N N . ALA A 1 185 ? -8.568 -3.261 11.700 1.00 98.75 185 ALA A N 1
ATOM 1451 C CA . ALA A 1 185 ? -9.941 -3.103 11.239 1.00 98.75 185 ALA A CA 1
ATOM 1452 C C . ALA A 1 185 ? -10.078 -3.374 9.733 1.00 98.75 185 ALA A C 1
ATOM 1454 O O . ALA A 1 185 ? -10.904 -4.194 9.339 1.00 98.75 185 ALA A O 1
ATOM 1455 N N . ASN A 1 186 ? -9.227 -2.763 8.901 1.00 98.81 186 ASN A N 1
ATOM 1456 C CA . ASN A 1 186 ? -9.250 -2.977 7.450 1.00 98.81 186 ASN A CA 1
ATOM 1457 C C . ASN A 1 186 ? -8.993 -4.446 7.084 1.00 98.81 186 ASN A C 1
ATOM 1459 O O . ASN A 1 186 ? -9.738 -5.033 6.296 1.00 98.81 186 ASN A O 1
ATOM 1463 N N . LEU A 1 187 ? -7.982 -5.069 7.701 1.00 98.81 187 LEU A N 1
ATOM 1464 C CA . LEU A 1 187 ? -7.686 -6.481 7.466 1.00 98.81 187 LEU A CA 1
ATOM 1465 C C . LEU A 1 187 ? -8.837 -7.386 7.929 1.00 98.81 187 LEU A C 1
ATOM 1467 O O . LEU A 1 187 ? -9.179 -8.341 7.236 1.00 98.81 187 LEU A O 1
ATOM 1471 N N . ALA A 1 188 ? -9.454 -7.098 9.078 1.00 98.81 188 ALA A N 1
ATOM 1472 C CA . ALA A 1 188 ? -10.567 -7.880 9.606 1.00 98.81 188 ALA A CA 1
ATOM 1473 C C . ALA A 1 188 ? -11.821 -7.802 8.727 1.00 98.81 188 ALA A C 1
ATOM 1475 O O . ALA A 1 188 ? -12.469 -8.828 8.519 1.00 98.81 188 ALA A O 1
ATOM 1476 N N . VAL A 1 189 ? -12.152 -6.622 8.193 1.00 98.88 189 VAL A N 1
ATOM 1477 C CA . VAL A 1 189 ? -13.278 -6.458 7.261 1.00 98.88 189 VAL A CA 1
ATOM 1478 C C . VAL A 1 189 ? -13.021 -7.266 5.986 1.00 98.88 189 VAL A C 1
ATOM 1480 O O . VAL A 1 189 ? -13.857 -8.085 5.607 1.00 98.88 189 VAL A O 1
ATOM 1483 N N . ALA A 1 190 ? -11.825 -7.171 5.397 1.00 98.56 190 ALA A N 1
ATOM 1484 C CA . ALA A 1 190 ? -11.484 -7.972 4.222 1.00 98.56 190 ALA A CA 1
ATOM 1485 C C . ALA A 1 190 ? -11.488 -9.488 4.517 1.00 98.56 190 ALA A C 1
ATOM 1487 O O . ALA A 1 190 ? -12.003 -10.278 3.726 1.00 98.56 190 ALA A O 1
ATOM 1488 N N . LEU A 1 191 ? -10.975 -9.930 5.673 1.00 98.62 191 LEU A N 1
ATOM 1489 C CA . LEU A 1 191 ? -11.033 -11.338 6.104 1.00 98.62 191 LEU A CA 1
ATOM 1490 C C . LEU A 1 191 ? -12.467 -11.830 6.358 1.00 98.62 191 LEU A C 1
ATOM 1492 O O . LEU A 1 191 ? -12.724 -13.033 6.307 1.00 98.62 191 LEU A O 1
ATOM 1496 N N . ALA A 1 192 ? -13.410 -10.928 6.635 1.00 98.50 192 ALA A N 1
ATOM 1497 C CA . ALA A 1 192 ? -14.827 -11.255 6.754 1.00 98.50 192 ALA A CA 1
ATOM 1498 C C . ALA A 1 192 ? -15.501 -11.474 5.386 1.00 98.50 192 ALA A C 1
ATOM 1500 O O . ALA A 1 192 ? -16.666 -11.876 5.369 1.00 98.50 192 ALA A O 1
ATOM 1501 N N . ASN A 1 193 ? -14.771 -11.291 4.274 1.00 97.81 193 ASN A N 1
ATOM 1502 C CA . ASN A 1 193 ? -15.302 -11.175 2.912 1.00 97.81 193 ASN A CA 1
ATOM 1503 C C . ASN A 1 193 ? -16.261 -9.978 2.775 1.00 97.81 193 ASN A C 1
ATOM 1505 O O . ASN A 1 193 ? -17.352 -10.089 2.221 1.00 97.81 193 ASN A O 1
ATOM 1509 N N . LYS A 1 194 ? -15.872 -8.854 3.385 1.00 98.38 194 LYS A N 1
ATOM 1510 C CA . LYS A 1 194 ? -16.593 -7.580 3.387 1.00 98.38 194 LYS A CA 1
ATOM 1511 C C . LYS A 1 194 ? -15.683 -6.473 2.852 1.00 98.38 194 LYS A C 1
ATOM 1513 O O . LYS A 1 194 ? -14.470 -6.650 2.749 1.00 98.38 194 LYS A O 1
ATOM 1518 N N . VAL A 1 195 ? -16.277 -5.328 2.547 1.00 98.75 195 VAL A N 1
ATOM 1519 C CA . VAL A 1 195 ? -15.628 -4.176 1.919 1.00 98.75 195 VAL A CA 1
ATOM 1520 C C . VAL A 1 195 ? -15.378 -3.092 2.972 1.00 98.75 195 VAL A C 1
ATOM 1522 O O . VAL A 1 195 ? -16.346 -2.519 3.484 1.00 98.75 195 VAL A O 1
ATOM 1525 N N . PRO A 1 196 ? -14.117 -2.792 3.334 1.00 98.69 196 PRO A N 1
ATOM 1526 C CA . PRO A 1 196 ? -13.807 -1.612 4.127 1.00 98.69 196 PRO A CA 1
ATOM 1527 C C . PRO A 1 196 ? -14.099 -0.337 3.331 1.00 98.69 196 PRO A C 1
ATOM 1529 O O . PRO A 1 196 ? -13.659 -0.188 2.188 1.00 98.69 196 PRO A O 1
ATOM 1532 N N . VAL A 1 197 ? -14.815 0.591 3.966 1.00 98.62 197 VAL A N 1
ATOM 1533 C CA . VAL A 1 197 ? -15.107 1.918 3.417 1.00 98.62 197 VAL A CA 1
ATOM 1534 C C . VAL A 1 197 ? -14.313 2.972 4.178 1.00 98.62 197 VAL A C 1
ATOM 1536 O O . VAL A 1 197 ? -14.506 3.155 5.380 1.00 98.62 197 VAL A O 1
ATOM 1539 N N . GLY A 1 198 ? -13.404 3.663 3.496 1.00 97.25 198 GLY A N 1
ATOM 1540 C CA . GLY A 1 198 ? -12.617 4.742 4.090 1.00 97.25 198 GLY A CA 1
ATOM 1541 C C . GLY A 1 198 ? -13.411 6.044 4.124 1.00 97.25 198 GLY A C 1
ATOM 1542 O O . GLY A 1 198 ? -13.514 6.714 3.099 1.00 97.25 198 GLY A O 1
ATOM 1543 N N . LEU A 1 199 ? -13.945 6.424 5.289 1.00 95.69 199 LEU A N 1
ATOM 1544 C CA . LEU A 1 199 ? -14.642 7.704 5.446 1.00 95.69 199 LEU A CA 1
ATOM 1545 C C . LEU A 1 199 ? -13.664 8.820 5.813 1.00 95.69 199 LEU A C 1
ATOM 1547 O O . LEU A 1 199 ? -12.887 8.705 6.764 1.00 95.69 199 LEU A O 1
ATOM 1551 N N . ASN A 1 200 ? -13.739 9.923 5.069 1.00 93.81 200 ASN A N 1
ATOM 1552 C CA . ASN A 1 200 ? -12.931 11.105 5.316 1.00 93.81 200 ASN A CA 1
ATOM 1553 C C . ASN A 1 200 ? -13.492 11.908 6.499 1.00 93.81 200 ASN A C 1
ATOM 1555 O O . ASN A 1 200 ? -14.301 12.815 6.330 1.00 93.81 200 ASN A O 1
ATOM 1559 N N . PHE A 1 201 ? -13.025 11.600 7.705 1.00 93.00 201 PHE A N 1
ATOM 1560 C CA . PHE A 1 201 ? -13.420 12.307 8.926 1.00 93.00 201 PHE A CA 1
ATOM 1561 C C . PHE A 1 201 ? -12.848 13.729 9.055 1.00 93.00 201 PHE A C 1
ATOM 1563 O O . PHE A 1 201 ? -13.086 14.376 10.071 1.00 93.00 201 PHE A O 1
ATOM 1570 N N . THR A 1 202 ? -12.083 14.219 8.072 1.00 90.94 202 THR A N 1
ATOM 1571 C CA . THR A 1 202 ? -11.671 15.631 7.997 1.00 90.94 202 THR A CA 1
ATOM 1572 C C . THR A 1 202 ? -12.542 16.446 7.037 1.00 90.94 202 THR A C 1
ATOM 1574 O O . THR A 1 202 ? -12.302 17.640 6.884 1.00 90.94 202 THR A O 1
ATOM 1577 N N . ALA A 1 203 ? -13.507 15.817 6.355 1.00 91.44 203 ALA A N 1
ATOM 1578 C CA . ALA A 1 203 ? -14.498 16.503 5.529 1.00 91.44 203 ALA A CA 1
ATOM 1579 C C . ALA A 1 203 ? -15.634 17.093 6.385 1.00 91.44 203 ALA A C 1
ATOM 1581 O O . ALA A 1 203 ? -15.733 16.822 7.584 1.00 91.44 203 ALA A O 1
ATOM 1582 N N . SER A 1 204 ? -16.501 17.900 5.765 1.00 91.62 204 SER A N 1
ATOM 1583 C CA . SER A 1 204 ? -17.701 18.424 6.426 1.00 91.62 204 SER A CA 1
ATOM 1584 C C . SER A 1 204 ? -18.668 17.300 6.809 1.00 91.62 204 SER A C 1
ATOM 1586 O O . SER A 1 204 ? -18.707 16.251 6.161 1.00 91.62 204 SER A O 1
ATOM 1588 N N . ALA A 1 205 ? -19.476 17.532 7.849 1.00 92.50 205 ALA A N 1
ATOM 1589 C CA . ALA A 1 205 ? -20.483 16.572 8.297 1.00 92.50 205 ALA A CA 1
ATOM 1590 C C . ALA A 1 205 ? -21.457 16.203 7.167 1.00 92.50 205 ALA A C 1
ATOM 1592 O O . ALA A 1 205 ? -21.703 15.021 6.957 1.00 92.50 205 ALA A O 1
ATOM 1593 N N . ASP A 1 206 ? -21.911 17.179 6.378 1.00 92.00 206 ASP A N 1
ATOM 1594 C CA . ASP A 1 206 ? -22.826 16.947 5.251 1.00 92.00 206 ASP A CA 1
ATOM 1595 C C . ASP A 1 206 ? -22.201 16.059 4.172 1.00 92.00 206 ASP A C 1
ATOM 1597 O O . ASP A 1 206 ? -22.832 15.124 3.683 1.00 92.00 206 ASP A O 1
ATOM 1601 N N . SER A 1 207 ? -20.918 16.282 3.857 1.00 92.75 207 SER A N 1
ATOM 1602 C CA . SER A 1 207 ? -20.189 15.433 2.915 1.00 92.75 207 SER A CA 1
ATOM 1603 C C . SER A 1 207 ? -20.097 13.999 3.445 1.00 92.75 207 SER A C 1
ATOM 1605 O O . SER A 1 207 ? -20.405 13.047 2.737 1.00 92.75 207 SER A O 1
ATOM 1607 N N . VAL A 1 208 ? -19.752 13.806 4.720 1.00 94.62 208 VAL A N 1
ATOM 1608 C CA . VAL A 1 208 ? -19.704 12.456 5.304 1.00 94.62 208 VAL A CA 1
ATOM 1609 C C . VAL A 1 208 ? -21.092 11.804 5.341 1.00 94.62 208 VAL A C 1
ATOM 1611 O O . VAL A 1 208 ? -21.197 10.612 5.058 1.00 94.62 208 VAL A O 1
ATOM 1614 N N . ALA A 1 209 ? -22.150 12.556 5.651 1.00 94.94 209 ALA A N 1
ATOM 1615 C CA . ALA A 1 209 ? -23.522 12.053 5.678 1.00 94.94 209 ALA A CA 1
ATOM 1616 C C . ALA A 1 209 ? -23.966 11.584 4.286 1.00 94.94 209 ALA A C 1
ATOM 1618 O O . ALA A 1 209 ? -24.448 10.461 4.147 1.00 94.94 209 ALA A O 1
ATOM 1619 N N . SER A 1 210 ? -23.696 12.385 3.251 1.00 94.50 210 SER A N 1
ATOM 1620 C CA . SER A 1 210 ? -23.924 12.012 1.850 1.00 94.50 210 SER A CA 1
ATOM 1621 C C . SER A 1 210 ? -23.139 10.752 1.462 1.00 94.50 210 SER A C 1
ATOM 1623 O O . SER A 1 210 ? -23.682 9.829 0.856 1.00 94.50 210 SER A O 1
ATOM 1625 N N . ALA A 1 211 ? -21.872 10.640 1.876 1.00 95.69 211 ALA A N 1
ATOM 1626 C CA . ALA A 1 211 ? -21.073 9.439 1.634 1.00 95.69 211 ALA A CA 1
ATOM 1627 C C . ALA A 1 211 ? -21.662 8.186 2.314 1.00 95.69 211 ALA A C 1
ATOM 1629 O O . ALA A 1 211 ? -21.681 7.111 1.714 1.00 95.69 211 ALA A O 1
ATOM 1630 N N . ILE A 1 212 ? -22.149 8.315 3.551 1.00 96.69 212 ILE A N 1
ATOM 1631 C CA . ILE A 1 212 ? -22.789 7.228 4.305 1.00 96.69 212 ILE A CA 1
ATOM 1632 C C . ILE A 1 212 ? -24.070 6.764 3.622 1.00 96.69 212 ILE A C 1
ATOM 1634 O O . ILE A 1 212 ? -24.242 5.556 3.450 1.00 96.69 212 ILE A O 1
ATOM 1638 N N . ASP A 1 213 ? -24.918 7.702 3.205 1.00 95.50 213 ASP A N 1
ATOM 1639 C CA . ASP A 1 213 ? -26.176 7.417 2.517 1.00 95.50 213 ASP A CA 1
ATOM 1640 C C . ASP A 1 213 ? -25.927 6.707 1.178 1.00 95.50 213 ASP A C 1
ATOM 1642 O O . ASP A 1 213 ? -26.362 5.574 0.974 1.00 95.50 213 ASP A O 1
ATOM 1646 N N . ARG A 1 214 ? -25.082 7.287 0.314 1.00 94.31 214 ARG A N 1
ATOM 1647 C CA . ARG A 1 214 ? -24.765 6.736 -1.017 1.00 94.31 214 ARG A CA 1
ATOM 1648 C C . ARG A 1 214 ? -24.108 5.359 -0.987 1.00 94.31 214 ARG A C 1
ATOM 1650 O O . ARG A 1 214 ? -24.238 4.592 -1.940 1.00 94.31 214 ARG A O 1
ATOM 1657 N N . ALA A 1 215 ? -23.323 5.070 0.050 1.00 96.06 215 ALA A N 1
ATOM 1658 C CA . ALA A 1 215 ? -22.696 3.763 0.222 1.00 96.06 215 ALA A CA 1
ATOM 1659 C C . ALA A 1 215 ? -23.529 2.796 1.072 1.00 96.06 215 ALA A C 1
ATOM 1661 O O . ALA A 1 215 ? -23.068 1.670 1.287 1.00 96.06 215 ALA A O 1
ATOM 1662 N N . GLU A 1 216 ? -24.718 3.214 1.519 1.00 96.19 216 GLU A N 1
ATOM 1663 C CA . GLU A 1 216 ? -25.646 2.450 2.355 1.00 96.19 216 GLU A CA 1
ATOM 1664 C C . GLU A 1 216 ? -24.976 1.922 3.636 1.00 96.19 216 GLU A C 1
ATOM 1666 O O . GLU A 1 216 ? -25.153 0.772 4.057 1.00 96.19 216 GLU A O 1
ATOM 1671 N N . ILE A 1 217 ? -24.138 2.757 4.256 1.00 97.88 217 ILE A N 1
ATOM 1672 C CA . ILE A 1 217 ? -23.317 2.365 5.401 1.00 97.88 217 ILE A CA 1
ATOM 1673 C C . ILE A 1 217 ? -24.187 2.292 6.655 1.00 97.88 217 ILE A C 1
ATOM 1675 O O . ILE A 1 217 ? -24.643 3.300 7.185 1.00 97.88 217 ILE A O 1
ATOM 1679 N N . LYS A 1 218 ? -24.341 1.080 7.194 1.00 98.19 218 LYS A N 1
ATOM 1680 C CA . LYS A 1 218 ? -25.083 0.832 8.445 1.00 98.19 218 LYS A CA 1
ATOM 1681 C C . LYS A 1 218 ? -24.185 0.661 9.667 1.00 98.19 218 LYS A C 1
ATOM 1683 O O . LYS A 1 218 ? -24.655 0.817 10.794 1.00 98.19 218 LYS A O 1
ATOM 1688 N N . THR A 1 219 ? -22.902 0.369 9.447 1.00 98.62 219 THR A N 1
ATOM 1689 C CA . THR A 1 219 ? -21.944 0.052 10.510 1.00 98.62 219 THR A CA 1
ATOM 1690 C C . THR A 1 219 ? -20.599 0.729 10.286 1.00 98.62 219 THR A C 1
ATOM 1692 O O . THR A 1 219 ? -20.037 0.670 9.191 1.00 98.62 219 THR A O 1
ATOM 1695 N N . ALA A 1 220 ? -20.049 1.315 11.352 1.00 98.44 220 ALA A N 1
ATOM 1696 C CA . ALA A 1 220 ? -18.698 1.867 11.388 1.00 98.44 220 ALA A CA 1
ATOM 1697 C C . ALA A 1 220 ? -17.840 1.224 12.484 1.00 98.44 220 ALA A C 1
ATOM 1699 O O . ALA A 1 220 ? -18.321 0.900 13.568 1.00 98.44 220 ALA A O 1
ATOM 1700 N N . ILE A 1 221 ? -16.541 1.093 12.224 1.00 98.69 221 ILE A N 1
ATOM 1701 C CA . ILE A 1 221 ? -15.520 0.714 13.200 1.00 98.69 221 ILE A CA 1
ATOM 1702 C C . ILE A 1 221 ? -14.754 1.968 13.620 1.00 98.69 221 ILE A C 1
ATOM 1704 O O . ILE A 1 221 ? -14.258 2.716 12.775 1.00 98.69 221 ILE A O 1
ATOM 1708 N N . SER A 1 222 ? -14.626 2.177 14.930 1.00 98.25 222 SER A N 1
ATOM 1709 C CA . SER A 1 222 ? -13.868 3.284 15.517 1.00 98.25 222 SER A CA 1
ATOM 1710 C C . SER A 1 222 ? -13.270 2.902 16.883 1.00 98.25 222 SER A C 1
ATOM 1712 O O . SER A 1 222 ? -13.280 1.738 17.287 1.00 98.25 222 SER A O 1
ATOM 1714 N N . ALA A 1 223 ? -12.710 3.879 17.591 1.00 96.44 223 ALA A N 1
ATOM 1715 C CA . ALA A 1 223 ? -12.132 3.769 18.929 1.00 96.44 223 ALA A CA 1
ATOM 1716 C C . ALA A 1 223 ? -12.781 4.821 19.836 1.00 96.44 223 ALA A C 1
ATOM 1718 O O . ALA A 1 223 ? -13.154 5.893 19.353 1.00 96.44 223 ALA A O 1
ATOM 1719 N N . LYS A 1 224 ? -12.909 4.554 21.144 1.00 94.06 224 LYS A N 1
ATOM 1720 C CA . LYS A 1 224 ? -13.624 5.463 22.070 1.00 94.06 224 LYS A CA 1
ATOM 1721 C C . LYS A 1 224 ? -13.041 6.867 22.043 1.00 94.06 224 LYS A C 1
ATOM 1723 O O . LYS A 1 224 ? -13.761 7.848 21.869 1.00 94.06 224 LYS A O 1
ATOM 1728 N N . GLN A 1 225 ? -11.719 6.935 22.179 1.00 90.69 225 GLN A N 1
ATOM 1729 C CA . GLN A 1 225 ? -10.985 8.191 22.209 1.00 90.69 225 GLN A CA 1
ATOM 1730 C C . GLN A 1 225 ? -11.149 8.970 20.901 1.00 90.69 225 GLN A C 1
ATOM 1732 O O . GLN A 1 225 ? -11.249 10.192 20.926 1.00 90.69 225 GLN A O 1
ATOM 1737 N N . PHE A 1 226 ? -11.181 8.275 19.762 1.00 93.56 226 PHE A N 1
ATOM 1738 C CA . PHE A 1 226 ? -11.292 8.926 18.462 1.00 93.56 226 PHE A CA 1
ATOM 1739 C C . PHE A 1 226 ? -12.714 9.418 18.189 1.00 93.56 226 PHE A C 1
ATOM 1741 O O . PHE A 1 226 ? -12.890 10.555 17.763 1.00 93.56 226 PHE A O 1
ATOM 1748 N N . ARG A 1 227 ? -13.730 8.622 18.540 1.00 93.00 227 ARG A N 1
ATOM 1749 C CA . ARG A 1 227 ? -15.135 9.043 18.488 1.00 93.00 227 ARG A CA 1
ATOM 1750 C C . ARG A 1 227 ? -15.387 10.300 19.320 1.00 93.00 227 ARG A C 1
ATOM 1752 O O . ARG A 1 227 ? -16.058 11.207 18.847 1.00 93.00 227 ARG A O 1
ATOM 1759 N N . GLY A 1 228 ? -14.803 10.385 20.518 1.00 90.69 228 GLY A N 1
ATOM 1760 C CA . GLY A 1 228 ? -14.917 11.572 21.374 1.00 90.69 228 GLY A CA 1
ATOM 1761 C C . GLY A 1 228 ? -14.340 12.857 20.762 1.00 90.69 228 GLY A C 1
ATOM 1762 O O . GLY A 1 228 ? -14.744 13.944 21.154 1.00 90.69 228 GLY A O 1
ATOM 1763 N N . ARG A 1 229 ? -13.435 12.755 19.776 1.00 92.19 229 ARG A N 1
ATOM 1764 C CA . ARG A 1 229 ? -12.880 13.907 19.036 1.00 92.19 229 ARG A CA 1
ATOM 1765 C C . ARG A 1 229 ? -13.743 14.341 17.848 1.00 92.19 229 ARG A C 1
ATOM 1767 O O . ARG A 1 229 ? -13.424 15.336 17.208 1.00 92.19 229 ARG A O 1
ATOM 1774 N N . LEU A 1 230 ? -14.801 13.593 17.541 1.00 93.31 230 LEU A N 1
ATOM 1775 C CA . LEU A 1 230 ? -15.664 13.781 16.378 1.00 93.31 230 LEU A CA 1
ATOM 1776 C C . LEU A 1 230 ? -17.133 13.963 16.816 1.00 93.31 230 LEU A C 1
ATOM 1778 O O . LEU A 1 230 ? -17.971 13.114 16.499 1.00 93.31 230 LEU A O 1
ATOM 1782 N N . PRO A 1 231 ? -17.462 15.040 17.562 1.00 87.00 231 PRO A N 1
ATOM 1783 C CA . PRO A 1 231 ? -18.801 15.236 18.127 1.00 87.00 231 PRO A CA 1
ATOM 1784 C C . PRO A 1 231 ? -19.880 15.429 17.054 1.00 87.00 231 PRO A C 1
ATOM 1786 O O . PRO A 1 231 ? -20.974 14.895 17.193 1.00 87.00 231 PRO A O 1
ATOM 1789 N N . ASN A 1 232 ? -19.549 16.117 15.957 1.00 90.00 232 ASN A N 1
ATOM 1790 C CA . ASN A 1 232 ? -20.483 16.437 14.868 1.00 90.00 232 ASN A CA 1
ATOM 1791 C C . ASN A 1 232 ? -20.389 15.455 13.690 1.00 90.00 232 ASN A C 1
ATOM 1793 O O . ASN A 1 232 ? -20.855 15.748 12.593 1.00 90.00 232 ASN A O 1
ATOM 1797 N N . PHE A 1 233 ? -19.720 14.315 13.873 1.00 94.88 233 PHE A N 1
ATOM 1798 C CA . PHE A 1 233 ? -19.601 13.324 12.811 1.00 94.88 233 PHE A CA 1
ATOM 1799 C C . PHE A 1 233 ? -20.914 12.536 12.691 1.00 94.88 233 PHE A C 1
ATOM 1801 O O . PHE A 1 233 ? -21.409 12.047 13.712 1.00 94.88 233 PHE A O 1
ATOM 1808 N N . PRO A 1 234 ? -21.476 12.377 11.481 1.00 95.56 234 PRO A N 1
ATOM 1809 C CA . PRO A 1 234 ? -22.735 11.668 11.272 1.00 95.56 234 PRO A CA 1
ATOM 1810 C C . PRO A 1 234 ? -22.508 10.157 11.397 1.00 95.56 234 PRO A C 1
ATOM 1812 O O . PRO A 1 234 ? -22.298 9.453 10.418 1.00 95.56 234 PRO A O 1
ATOM 1815 N N . TRP A 1 235 ? -22.467 9.640 12.622 1.00 96.81 235 TRP A N 1
ATOM 1816 C CA . TRP A 1 235 ? -22.221 8.217 12.852 1.00 96.81 235 TRP A CA 1
ATOM 1817 C C . TRP A 1 235 ? -23.384 7.352 12.339 1.00 96.81 235 TRP A C 1
ATOM 1819 O O . TRP A 1 235 ? -24.540 7.690 12.593 1.00 96.81 235 TRP A O 1
ATOM 1829 N N . PRO A 1 236 ? -23.108 6.205 11.688 1.00 96.25 236 PRO A N 1
ATOM 1830 C CA . PRO A 1 236 ? -24.158 5.261 11.331 1.00 96.25 236 PRO A CA 1
ATOM 1831 C C . PRO A 1 236 ? -24.736 4.573 12.585 1.00 96.25 236 PRO A C 1
ATOM 1833 O O . PRO A 1 236 ? -24.107 4.611 13.651 1.00 96.25 236 PRO A O 1
ATOM 1836 N N . PRO A 1 237 ? -25.895 3.894 12.471 1.00 95.81 237 PRO A N 1
ATOM 1837 C CA . PRO A 1 237 ? -26.602 3.316 13.617 1.00 95.81 237 PRO A CA 1
ATOM 1838 C C . PRO A 1 237 ? -25.755 2.351 14.453 1.00 95.81 237 PRO A C 1
ATOM 1840 O O . PRO A 1 237 ? -25.816 2.367 15.682 1.00 95.81 237 PRO A O 1
ATOM 1843 N N . ASN A 1 238 ? -24.935 1.523 13.800 1.00 97.56 238 ASN A N 1
ATOM 1844 C CA . ASN A 1 238 ? -24.078 0.564 14.484 1.00 97.56 238 ASN A CA 1
ATOM 1845 C C . ASN A 1 238 ? -22.634 1.067 14.551 1.00 97.56 238 ASN A C 1
ATOM 1847 O O . ASN A 1 238 ? -22.003 1.361 13.533 1.00 97.56 238 ASN A O 1
ATOM 1851 N N . ILE A 1 239 ? -22.0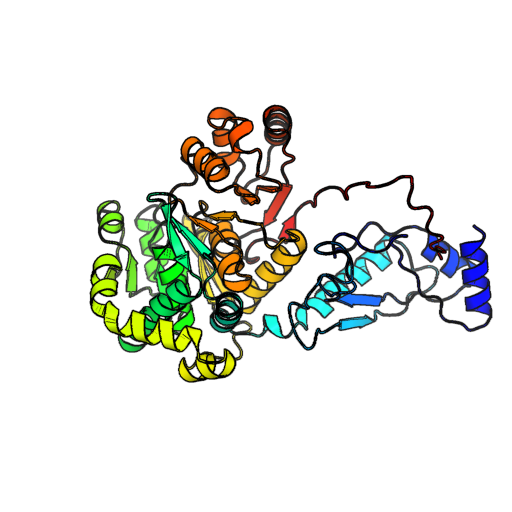66 1.088 15.757 1.00 97.44 239 ILE A N 1
ATOM 1852 C CA . ILE A 1 239 ? -20.678 1.503 15.974 1.00 97.44 239 ILE A CA 1
ATOM 1853 C C . ILE A 1 239 ? -19.935 0.409 16.733 1.00 97.44 239 ILE A C 1
ATOM 1855 O O . ILE A 1 239 ? -20.235 0.097 17.884 1.00 97.44 239 ILE A O 1
ATOM 1859 N N . VAL A 1 240 ? -18.917 -0.152 16.092 1.00 98.12 240 VAL A N 1
ATOM 1860 C CA . VAL A 1 240 ? -18.005 -1.121 16.691 1.00 98.12 240 VAL A CA 1
ATOM 1861 C C . VAL A 1 240 ? -16.801 -0.378 17.255 1.00 98.12 240 VAL A C 1
ATOM 1863 O O . VAL A 1 240 ? -15.933 0.086 16.517 1.00 98.12 240 VAL A O 1
ATOM 1866 N N . LEU A 1 241 ? -16.731 -0.291 18.581 1.00 98.25 241 LEU A N 1
ATOM 1867 C CA . LEU A 1 241 ? -15.597 0.295 19.290 1.00 98.25 241 LEU A CA 1
ATOM 1868 C C . LEU A 1 241 ? -14.539 -0.777 19.572 1.00 98.25 241 LEU A C 1
ATOM 1870 O O . LEU A 1 241 ? -14.780 -1.715 20.337 1.00 98.25 241 LEU A O 1
ATOM 1874 N N . LEU A 1 242 ? -13.359 -0.647 18.958 1.00 97.56 242 LEU A N 1
ATOM 1875 C CA . LEU A 1 242 ? -12.285 -1.640 19.082 1.00 97.56 242 LEU A CA 1
ATOM 1876 C C . LEU A 1 242 ? -11.823 -1.822 20.531 1.00 97.56 242 LEU A C 1
ATOM 1878 O O . LEU A 1 242 ? -11.635 -2.958 20.969 1.00 97.56 242 LEU A O 1
ATOM 1882 N N . ASP A 1 243 ? -11.704 -0.729 21.282 1.00 95.56 243 ASP A N 1
ATOM 1883 C CA . ASP A 1 243 ? -11.236 -0.749 22.674 1.00 95.56 243 ASP A CA 1
ATOM 1884 C C . ASP A 1 243 ? -12.195 -1.506 23.607 1.00 95.56 243 ASP A C 1
ATOM 1886 O O . ASP A 1 243 ? -11.760 -2.077 24.602 1.00 95.56 243 ASP A O 1
ATOM 1890 N N . ASP A 1 244 ? -13.487 -1.574 23.264 1.00 96.06 244 ASP A N 1
ATOM 1891 C CA . ASP A 1 244 ? -14.488 -2.348 24.010 1.00 96.06 244 ASP A CA 1
ATOM 1892 C C . ASP A 1 244 ? -14.563 -3.802 23.564 1.00 96.06 244 ASP A C 1
ATOM 1894 O O . ASP A 1 244 ? -14.785 -4.710 24.371 1.00 96.06 244 ASP A O 1
ATOM 1898 N N . LEU A 1 245 ? -14.440 -4.030 22.258 1.00 97.00 245 LEU A N 1
ATOM 1899 C CA . LEU A 1 245 ? -14.674 -5.337 21.667 1.00 97.00 245 LEU A CA 1
ATOM 1900 C C . LEU A 1 245 ? -13.452 -6.250 21.790 1.00 97.00 245 LEU A C 1
ATOM 1902 O O . LEU A 1 245 ? -13.595 -7.419 22.149 1.00 97.00 245 LEU A O 1
ATOM 1906 N N . LEU A 1 246 ? -12.246 -5.750 21.508 1.00 96.19 246 LEU A N 1
ATOM 1907 C CA . LEU A 1 246 ? -11.036 -6.578 21.498 1.00 96.19 246 LEU A CA 1
ATOM 1908 C C . LEU A 1 246 ? -10.749 -7.246 22.857 1.00 96.19 246 LEU A C 1
ATOM 1910 O O . LEU A 1 246 ? -10.426 -8.440 22.854 1.00 96.19 246 LEU A O 1
ATOM 1914 N N . PRO A 1 247 ? -10.941 -6.587 24.022 1.00 96.62 247 PRO A N 1
ATOM 1915 C CA . PRO A 1 247 ? -10.822 -7.252 25.319 1.00 96.62 247 PRO A CA 1
ATOM 1916 C C . PRO A 1 247 ? -11.789 -8.431 25.498 1.00 96.62 247 PRO A C 1
ATOM 1918 O O . PRO A 1 247 ? -11.401 -9.457 26.058 1.00 96.62 247 PRO A O 1
ATOM 1921 N N . LYS A 1 248 ? -13.014 -8.331 24.963 1.00 97.06 248 LYS A N 1
ATOM 1922 C CA . LYS A 1 248 ? -14.023 -9.407 25.000 1.00 97.06 248 LYS A CA 1
ATOM 1923 C C . LYS A 1 248 ? -13.652 -10.586 24.096 1.00 97.06 248 LYS A C 1
ATOM 1925 O O . LYS A 1 248 ? -14.119 -11.704 24.301 1.00 97.06 248 LYS A O 1
ATOM 1930 N N . LEU A 1 249 ? -12.784 -10.365 23.107 1.00 96.25 249 LEU A N 1
ATOM 1931 C CA . LEU A 1 249 ? -12.330 -11.385 22.161 1.00 96.25 249 LEU A CA 1
ATOM 1932 C C . LEU A 1 249 ? -10.988 -12.033 22.542 1.00 96.25 249 LEU A C 1
ATOM 1934 O O . LEU A 1 249 ? -10.540 -12.907 21.805 1.00 96.25 249 LEU A O 1
ATOM 1938 N N . LYS A 1 250 ? -10.362 -11.694 23.683 1.00 96.38 250 LYS A N 1
ATOM 1939 C CA . LYS A 1 250 ? -9.016 -12.174 24.085 1.00 96.38 250 LYS A CA 1
ATOM 1940 C C . LYS A 1 250 ? -8.780 -13.677 23.874 1.00 96.38 250 LYS A C 1
ATOM 1942 O O . LYS A 1 250 ? -7.785 -14.054 23.259 1.00 96.38 250 LYS A O 1
ATOM 1947 N N . ARG A 1 251 ? -9.705 -14.541 24.318 1.00 97.12 251 ARG A N 1
ATOM 1948 C CA . ARG A 1 251 ? -9.590 -16.006 24.141 1.00 97.12 251 ARG A CA 1
ATOM 1949 C C . ARG A 1 251 ? -9.605 -16.418 22.664 1.00 97.12 251 ARG A C 1
ATOM 1951 O O . ARG A 1 251 ? -8.805 -17.246 22.245 1.00 97.12 251 ARG A O 1
ATOM 1958 N N . LYS A 1 252 ? -10.475 -15.798 21.859 1.00 97.31 252 LYS A N 1
ATOM 1959 C CA . LYS A 1 252 ? -10.553 -16.038 20.409 1.00 97.31 252 LYS A CA 1
ATOM 1960 C C . LYS A 1 252 ? -9.313 -15.510 19.689 1.00 97.31 252 LYS A C 1
ATOM 1962 O O . LYS A 1 252 ? -8.831 -16.165 18.776 1.00 97.31 252 LYS A O 1
ATOM 1967 N N . ILE A 1 253 ? -8.780 -14.362 20.110 1.00 97.88 253 ILE A N 1
ATOM 1968 C CA . ILE A 1 253 ? -7.535 -13.795 19.578 1.00 97.88 253 ILE A CA 1
ATOM 1969 C C . ILE A 1 253 ? -6.376 -14.768 19.800 1.00 97.88 253 ILE A C 1
ATOM 1971 O O . ILE A 1 253 ? -5.635 -15.039 18.860 1.00 97.88 253 ILE A O 1
ATOM 1975 N N . LEU A 1 254 ? -6.241 -15.324 21.010 1.00 97.75 254 LEU A N 1
ATOM 1976 C CA . LEU A 1 254 ? -5.200 -16.306 21.321 1.00 97.75 254 LEU A CA 1
ATOM 1977 C C . LEU A 1 254 ? -5.341 -17.569 20.458 1.00 97.75 254 LEU A C 1
ATOM 1979 O O . LEU A 1 254 ? -4.367 -18.001 19.846 1.00 97.75 254 LEU A O 1
ATOM 1983 N N . LEU A 1 255 ? -6.560 -18.107 20.351 1.00 97.94 255 LEU A N 1
ATOM 1984 C CA . LEU A 1 255 ? -6.858 -19.271 19.513 1.00 97.94 255 LEU A CA 1
ATOM 1985 C C . LEU A 1 255 ? -6.479 -19.031 18.047 1.00 97.94 255 LEU A C 1
ATOM 1987 O O . LEU A 1 255 ? -5.774 -19.841 17.448 1.00 97.94 255 LEU A O 1
ATOM 1991 N N . TRP A 1 256 ? -6.899 -17.902 17.473 1.00 97.56 256 TRP A N 1
ATOM 1992 C CA . TRP A 1 256 ? -6.621 -17.588 16.072 1.00 97.56 256 TRP A CA 1
ATOM 1993 C C . TRP A 1 256 ? -5.175 -17.192 15.816 1.00 97.56 256 TRP A C 1
ATOM 1995 O O . TRP A 1 256 ? -4.674 -17.417 14.716 1.00 97.56 256 TRP A O 1
ATOM 2005 N N . TRP A 1 257 ? -4.485 -16.641 16.814 1.00 97.38 257 TRP A N 1
ATOM 2006 C CA . TRP A 1 257 ? -3.047 -16.442 16.740 1.00 97.38 257 TRP A CA 1
ATOM 2007 C C . TRP A 1 257 ? -2.337 -17.790 16.611 1.00 97.38 257 TRP A C 1
ATOM 2009 O O . TRP A 1 257 ? -1.639 -17.990 15.622 1.00 97.38 257 TRP A O 1
ATOM 2019 N N . ILE A 1 258 ? -2.589 -18.738 17.522 1.00 97.12 258 ILE A N 1
ATOM 2020 C CA . ILE A 1 258 ? -1.986 -20.081 17.486 1.00 97.12 258 ILE A CA 1
ATOM 2021 C C . ILE A 1 258 ? -2.338 -20.802 16.178 1.00 97.12 258 ILE A C 1
ATOM 2023 O O . ILE A 1 258 ? -1.442 -21.255 15.468 1.00 97.12 258 ILE A O 1
ATOM 2027 N N . ALA A 1 259 ? -3.619 -20.835 15.798 1.00 96.00 259 ALA A N 1
ATOM 2028 C CA . ALA A 1 259 ? -4.062 -21.424 14.533 1.00 96.00 259 ALA A CA 1
ATOM 2029 C C . ALA A 1 259 ? -3.369 -20.776 13.321 1.00 96.00 259 ALA A C 1
ATOM 2031 O O . ALA A 1 259 ? -2.940 -21.470 12.396 1.00 96.00 259 ALA A O 1
ATOM 2032 N N . GLY A 1 260 ? -3.214 -19.450 13.346 1.00 93.94 260 GLY A N 1
ATOM 2033 C CA . GLY A 1 260 ? -2.498 -18.666 12.346 1.00 93.94 260 GLY A CA 1
ATOM 2034 C C . GLY A 1 260 ? -1.015 -19.015 12.230 1.00 93.94 260 GLY A C 1
ATOM 2035 O O . GLY A 1 260 ? -0.467 -18.925 11.130 1.00 93.94 260 GLY A O 1
ATOM 2036 N N . MET A 1 261 ? -0.380 -19.447 13.322 1.00 93.38 261 MET A N 1
ATOM 2037 C CA . MET A 1 261 ? 1.014 -19.894 13.336 1.00 93.38 261 MET A CA 1
ATOM 2038 C C . MET A 1 261 ? 1.173 -21.270 12.691 1.00 93.38 261 MET A C 1
ATOM 2040 O O . MET A 1 261 ? 1.989 -21.429 11.789 1.00 93.38 261 MET A O 1
ATOM 2044 N N . ILE A 1 262 ? 0.381 -22.249 13.135 1.00 95.00 262 ILE A N 1
ATOM 2045 C CA . ILE A 1 262 ? 0.628 -23.668 12.833 1.00 95.00 262 ILE A CA 1
ATOM 2046 C C . ILE A 1 262 ? -0.047 -24.149 11.545 1.00 95.00 262 ILE A C 1
ATOM 2048 O O . ILE A 1 262 ? 0.431 -25.072 10.897 1.00 95.00 262 ILE A O 1
ATOM 2052 N N . THR A 1 263 ? -1.160 -23.530 11.146 1.00 95.56 263 THR A N 1
ATOM 2053 C CA . THR A 1 263 ? -1.971 -24.031 10.026 1.00 95.56 263 THR A CA 1
ATOM 2054 C C . THR A 1 263 ? -1.403 -23.539 8.695 1.00 95.56 263 THR A C 1
ATOM 2056 O O . THR A 1 263 ? -1.291 -22.326 8.530 1.00 95.56 263 THR A O 1
ATOM 2059 N N . PRO A 1 264 ? -1.105 -24.386 7.697 1.00 93.94 264 PRO A N 1
ATOM 2060 C CA . PRO A 1 264 ? -0.700 -23.939 6.361 1.00 93.94 264 PRO A CA 1
ATOM 2061 C C . PRO A 1 264 ? -1.670 -22.923 5.733 1.00 93.94 264 PRO A C 1
ATOM 2063 O O . PRO A 1 264 ? -2.878 -22.966 5.966 1.00 93.94 264 PRO A O 1
ATOM 2066 N N . GLN A 1 265 ? -1.157 -22.003 4.902 1.00 92.56 265 GLN A N 1
ATOM 2067 C CA . GLN A 1 265 ? -1.948 -20.887 4.349 1.00 92.56 265 GLN A CA 1
ATOM 2068 C C . GLN A 1 265 ? -3.216 -21.356 3.626 1.00 92.56 265 GLN A C 1
ATOM 2070 O O . GLN A 1 265 ? -4.274 -20.756 3.798 1.00 92.56 265 GLN A O 1
ATOM 2075 N N . PHE A 1 266 ? -3.119 -22.413 2.815 1.00 92.19 266 PHE A N 1
ATOM 2076 C CA . PHE A 1 266 ? -4.243 -22.897 2.014 1.00 92.19 266 PHE A CA 1
ATOM 2077 C C . PHE A 1 266 ? -5.364 -23.497 2.876 1.00 92.19 266 PHE A C 1
ATOM 2079 O O . PHE A 1 266 ? -6.537 -23.261 2.578 1.00 92.19 266 PHE A O 1
ATOM 2086 N N . LEU A 1 267 ? -5.013 -24.206 3.957 1.00 96.50 267 LEU A N 1
ATOM 2087 C CA . LEU A 1 267 ? -5.970 -24.753 4.922 1.00 96.50 267 LEU A CA 1
ATOM 2088 C C . LEU A 1 267 ? -6.618 -23.639 5.732 1.00 96.50 267 LEU A C 1
ATOM 2090 O O . LEU A 1 267 ? -7.837 -23.607 5.849 1.00 96.50 267 LEU A O 1
ATOM 2094 N N . LEU A 1 268 ? -5.824 -22.679 6.213 1.00 96.44 268 LEU A N 1
ATOM 2095 C CA . LEU A 1 268 ? -6.355 -21.551 6.969 1.00 96.44 268 LEU A CA 1
ATOM 2096 C C . LEU A 1 268 ? -7.294 -20.699 6.109 1.00 96.44 268 LEU A C 1
ATOM 2098 O O . LEU A 1 268 ? -8.374 -20.345 6.558 1.00 96.44 268 LEU A O 1
ATOM 2102 N N . ALA A 1 269 ? -6.946 -20.429 4.848 1.00 96.19 269 ALA A N 1
ATOM 2103 C CA . ALA A 1 269 ? -7.833 -19.713 3.931 1.00 96.19 269 ALA A CA 1
ATOM 2104 C C . ALA A 1 269 ? -9.155 -20.460 3.684 1.00 96.19 269 ALA A C 1
ATOM 2106 O O . ALA A 1 269 ? -10.196 -19.819 3.558 1.00 96.19 269 ALA A O 1
ATOM 2107 N N . ARG A 1 270 ? -9.123 -21.800 3.626 1.00 96.25 270 ARG A N 1
ATOM 2108 C CA . ARG A 1 270 ? -10.327 -22.636 3.501 1.00 96.25 270 ARG A CA 1
ATOM 2109 C C . ARG A 1 270 ? -11.162 -22.611 4.781 1.00 96.25 270 ARG A C 1
ATOM 2111 O O . ARG A 1 270 ? -12.366 -22.425 4.689 1.00 96.25 270 ARG A O 1
ATOM 2118 N N . TRP A 1 271 ? -10.533 -22.738 5.949 1.00 96.19 271 TRP A N 1
ATOM 2119 C CA . TRP A 1 271 ? -11.209 -22.668 7.249 1.00 96.19 271 TRP A CA 1
ATOM 2120 C C . TRP A 1 271 ? -11.846 -21.297 7.494 1.00 96.19 271 TRP A C 1
ATOM 2122 O O . TRP A 1 271 ? -12.920 -21.186 8.073 1.00 96.19 271 TRP A O 1
ATOM 2132 N N . LEU A 1 272 ? -11.207 -20.238 7.004 1.00 95.94 272 LEU A N 1
ATOM 2133 C CA . LEU A 1 272 ? -11.754 -18.891 7.068 1.00 95.94 272 LEU A CA 1
ATOM 2134 C C . LEU A 1 272 ? -12.808 -18.601 5.992 1.00 95.94 272 LEU A C 1
ATOM 2136 O O . LEU A 1 272 ? -13.328 -17.483 5.992 1.00 95.94 272 LEU A O 1
ATOM 2140 N N . GLU A 1 273 ? -13.103 -19.565 5.110 1.00 96.50 273 GLU A N 1
ATOM 2141 C CA . GLU A 1 273 ? -14.033 -19.428 3.983 1.00 96.50 273 GLU A CA 1
ATOM 2142 C C . GLU A 1 273 ? -13.726 -18.178 3.143 1.00 96.50 273 GLU A C 1
ATOM 2144 O O . GLU A 1 273 ? -14.605 -17.376 2.813 1.00 96.50 273 GLU A O 1
ATOM 2149 N N . LEU A 1 274 ? -12.436 -17.972 2.858 1.00 96.12 274 LEU A N 1
ATOM 2150 C CA . LEU A 1 274 ? -11.984 -16.890 1.994 1.00 96.12 274 LEU A CA 1
ATOM 2151 C C . LEU A 1 274 ? -12.105 -17.324 0.531 1.00 96.12 274 LEU A C 1
ATOM 2153 O O . LEU A 1 274 ? -11.519 -18.359 0.165 1.00 96.12 274 LEU A O 1
ATOM 2157 N N . PRO A 1 275 ? -12.762 -16.521 -0.326 1.00 96.06 275 PRO A N 1
ATOM 2158 C CA . PRO A 1 275 ? -12.780 -16.776 -1.757 1.00 96.06 275 PRO A CA 1
ATOM 2159 C C . PRO A 1 275 ? -11.362 -16.944 -2.312 1.00 96.06 275 PRO A C 1
ATOM 2161 O O . PRO A 1 275 ? -10.396 -16.318 -1.861 1.00 96.06 275 PRO A O 1
ATOM 2164 N N . ARG A 1 276 ? -11.205 -17.854 -3.278 1.00 94.69 276 ARG A N 1
ATOM 2165 C CA . ARG A 1 276 ? -9.932 -18.004 -4.003 1.00 94.69 276 ARG A CA 1
ATOM 2166 C C . ARG A 1 276 ? -9.732 -16.837 -4.960 1.00 94.69 276 ARG A C 1
ATOM 2168 O O . ARG A 1 276 ? -8.633 -16.287 -5.007 1.00 94.69 276 ARG A O 1
ATOM 2175 N N . CYS A 1 277 ? -10.800 -16.471 -5.658 1.00 95.69 277 CYS A N 1
ATOM 2176 C CA . CYS A 1 277 ? -10.835 -15.399 -6.631 1.00 95.69 277 CYS A CA 1
ATOM 2177 C C . CYS A 1 277 ? -11.635 -14.224 -6.070 1.00 95.69 277 CYS A C 1
ATOM 2179 O O . CYS A 1 277 ? -12.675 -14.439 -5.457 1.00 95.69 277 CYS A O 1
ATOM 2181 N N . GLY A 1 278 ? -11.105 -13.018 -6.248 1.00 94.44 278 GLY A N 1
ATOM 2182 C CA . GLY A 1 278 ? -11.826 -11.763 -6.035 1.00 94.44 278 GLY A CA 1
ATOM 2183 C C . GLY A 1 278 ? -11.956 -10.995 -7.349 1.00 94.44 278 GLY A C 1
ATOM 2184 O O . GLY A 1 278 ? -13.017 -10.466 -7.648 1.00 94.44 278 GLY A O 1
ATOM 2185 N N . GLY A 1 279 ? -10.900 -10.997 -8.175 1.00 94.00 279 GLY A N 1
ATOM 2186 C CA . GLY A 1 279 ? -10.920 -10.394 -9.510 1.00 94.00 279 GLY A CA 1
ATOM 2187 C C . GLY A 1 279 ? -11.422 -8.950 -9.479 1.00 94.00 279 GLY A C 1
ATOM 2188 O O . GLY A 1 279 ? -10.914 -8.132 -8.712 1.00 94.00 279 GLY A O 1
ATOM 2189 N N . HIS A 1 280 ? -12.441 -8.659 -10.284 1.00 96.06 280 HIS A N 1
ATOM 2190 C CA . HIS A 1 280 ? -13.035 -7.326 -10.391 1.00 96.06 280 HIS A CA 1
ATOM 2191 C C . HIS A 1 280 ? -14.130 -7.037 -9.347 1.00 96.06 280 HIS A C 1
ATOM 2193 O O . HIS A 1 280 ? -14.740 -5.971 -9.395 1.00 96.06 280 HIS A O 1
ATOM 2199 N N . GLU A 1 281 ? -14.378 -7.933 -8.382 1.00 97.62 281 GLU A N 1
ATOM 2200 C CA . GLU A 1 281 ? -15.291 -7.633 -7.275 1.00 97.62 281 GLU A CA 1
ATOM 2201 C C . GLU A 1 281 ? -14.746 -6.511 -6.381 1.00 97.62 281 GLU A C 1
ATOM 2203 O O . GLU A 1 281 ? -13.535 -6.394 -6.164 1.00 97.62 281 GLU A O 1
ATOM 2208 N N . GLU A 1 282 ? -15.664 -5.706 -5.841 1.00 98.19 282 GLU A N 1
ATOM 2209 C CA . GLU A 1 282 ? -15.378 -4.614 -4.909 1.00 98.19 282 GLU A CA 1
ATOM 2210 C C . GLU A 1 282 ? -14.599 -5.112 -3.684 1.00 98.19 282 GLU A C 1
ATOM 2212 O O . GLU A 1 282 ? -15.059 -5.988 -2.950 1.00 98.19 282 GLU A O 1
ATOM 2217 N N . ALA A 1 283 ? -13.437 -4.502 -3.447 1.00 98.25 283 ALA A N 1
ATOM 2218 C CA . ALA A 1 283 ? -12.541 -4.820 -2.343 1.00 98.25 283 ALA A CA 1
ATOM 2219 C C . ALA A 1 283 ? -12.385 -3.672 -1.351 1.00 98.25 283 ALA A C 1
ATOM 2221 O O . ALA A 1 283 ? -12.191 -3.931 -0.169 1.00 98.25 283 ALA A O 1
ATOM 2222 N N . VAL A 1 284 ? -12.427 -2.425 -1.821 1.00 98.56 284 VAL A N 1
ATOM 2223 C CA . VAL A 1 284 ? -12.316 -1.211 -1.004 1.00 98.56 284 VAL A CA 1
ATOM 2224 C C . VAL A 1 284 ? -13.184 -0.128 -1.635 1.00 98.56 284 VAL A C 1
ATOM 2226 O O . VAL A 1 284 ? -13.189 0.020 -2.855 1.00 98.56 284 VAL A O 1
ATOM 2229 N N . LEU A 1 285 ? -13.871 0.658 -0.810 1.00 98.50 285 LEU A N 1
ATOM 2230 C CA . LEU A 1 285 ? -14.568 1.864 -1.254 1.00 98.50 285 LEU A CA 1
ATOM 2231 C C . LEU A 1 285 ? -13.937 3.092 -0.601 1.00 98.50 285 LEU A C 1
ATOM 2233 O O . LEU A 1 285 ? -13.815 3.164 0.623 1.00 98.50 285 LEU A O 1
ATOM 2237 N N . LEU A 1 286 ? -13.541 4.060 -1.419 1.00 97.69 286 LEU A N 1
ATOM 2238 C CA . LEU A 1 286 ? -13.003 5.344 -0.969 1.00 97.69 286 LEU A CA 1
ATOM 2239 C C . LEU A 1 286 ? -13.861 6.480 -1.511 1.00 97.69 286 LEU A C 1
ATOM 2241 O O . LEU A 1 286 ? -14.544 6.310 -2.515 1.00 97.69 286 LEU A O 1
ATOM 2245 N N . PHE A 1 287 ? -13.801 7.645 -0.874 1.00 95.75 287 PHE A N 1
ATOM 2246 C CA . PHE A 1 287 ? -14.503 8.837 -1.341 1.00 95.75 287 PHE A CA 1
ATOM 2247 C C . PHE A 1 287 ? -13.524 9.933 -1.748 1.00 95.75 287 PHE A C 1
ATOM 2249 O O . PHE A 1 287 ? -12.541 10.192 -1.052 1.00 95.75 287 PHE A O 1
ATOM 2256 N N . THR A 1 288 ? -13.811 10.591 -2.867 1.00 90.69 288 THR A N 1
ATOM 2257 C CA . THR A 1 288 ? -13.097 11.785 -3.331 1.00 90.69 288 THR A CA 1
ATOM 2258 C C . THR A 1 288 ? -14.002 13.009 -3.235 1.00 90.69 288 THR A C 1
ATOM 2260 O O . THR A 1 288 ? -15.231 12.902 -3.298 1.00 90.69 288 THR A O 1
ATOM 2263 N N . SER A 1 289 ? -13.402 14.190 -3.065 1.00 78.56 289 SER A N 1
ATOM 2264 C CA . SER A 1 289 ? -14.125 15.459 -3.157 1.00 78.56 289 SER A CA 1
ATOM 2265 C C . SER A 1 289 ? -14.590 15.649 -4.601 1.00 78.56 289 SER A C 1
ATOM 2267 O O . SER A 1 289 ? -13.767 15.870 -5.492 1.00 78.56 289 SER A O 1
ATOM 2269 N N . GLY A 1 290 ? -15.891 15.514 -4.853 1.00 62.47 290 GLY A N 1
ATOM 2270 C CA . GLY A 1 290 ? -16.460 15.769 -6.170 1.00 62.47 290 GLY A CA 1
ATOM 2271 C C . GLY A 1 290 ? -16.415 17.258 -6.512 1.00 62.47 290 GLY A C 1
ATOM 2272 O O . GLY A 1 290 ? -16.564 18.114 -5.645 1.00 62.47 290 GLY A O 1
ATOM 2273 N N . SER A 1 291 ? -16.261 17.574 -7.799 1.00 57.84 291 SER A N 1
ATOM 2274 C CA . SER A 1 291 ? -16.339 18.950 -8.317 1.00 57.84 291 SER A CA 1
ATOM 2275 C C . SER A 1 291 ? -17.681 19.639 -8.033 1.00 57.84 291 SER A C 1
ATOM 2277 O O . SER A 1 291 ? -17.745 20.861 -8.017 1.00 57.84 291 SER A O 1
ATOM 2279 N N . SER A 1 292 ? -18.739 18.862 -7.789 1.00 65.25 292 SER A N 1
ATOM 2280 C CA . SER A 1 292 ? -20.089 19.319 -7.448 1.00 65.25 292 SER A CA 1
ATOM 2281 C C . SER A 1 292 ? -20.325 19.495 -5.939 1.00 65.25 292 SER A C 1
ATOM 2283 O O . SER A 1 292 ? -21.471 19.632 -5.530 1.00 65.25 292 SER A O 1
ATOM 2285 N N . GLY A 1 293 ? -19.287 19.413 -5.097 1.00 69.56 293 GLY A N 1
ATOM 2286 C CA . GLY A 1 293 ? -19.398 19.460 -3.628 1.00 69.56 293 GLY A CA 1
ATOM 2287 C C . GLY A 1 293 ? -19.801 18.124 -2.989 1.00 69.56 293 GLY A C 1
ATOM 2288 O O . GLY A 1 293 ? -19.299 17.772 -1.923 1.00 69.56 293 GLY A O 1
ATOM 2289 N N . GLU A 1 294 ? -20.618 17.331 -3.683 1.00 79.81 294 GLU A N 1
ATOM 2290 C CA . GLU A 1 294 ? -21.001 15.979 -3.263 1.00 79.81 294 GLU A CA 1
ATOM 2291 C C . GLU A 1 294 ? -19.846 14.968 -3.412 1.00 79.81 294 GLU A C 1
ATOM 2293 O O . GLU A 1 294 ? -19.199 14.914 -4.469 1.00 79.81 294 GLU A O 1
ATOM 2298 N N . PRO A 1 295 ? -19.570 14.130 -2.395 1.00 88.69 295 PRO A N 1
ATOM 2299 C CA . PRO A 1 295 ? -18.493 13.152 -2.457 1.00 88.69 295 PRO A CA 1
ATOM 2300 C C . PRO A 1 295 ? -18.816 12.022 -3.441 1.00 88.69 295 PRO A C 1
ATOM 2302 O O . PRO A 1 295 ? -19.929 11.494 -3.495 1.00 88.69 295 PRO A O 1
ATOM 2305 N N . LYS A 1 296 ? -17.807 11.607 -4.210 1.00 92.50 296 LYS A N 1
ATOM 2306 C CA . LYS A 1 296 ? -17.930 10.517 -5.186 1.00 92.50 296 LYS A CA 1
ATOM 2307 C C . LYS A 1 296 ? -17.264 9.261 -4.644 1.00 92.50 296 LYS A C 1
ATOM 2309 O O . LYS A 1 296 ? -16.100 9.296 -4.248 1.00 92.50 296 LYS A O 1
ATOM 2314 N N . GLY A 1 297 ? -18.013 8.161 -4.620 1.00 95.38 297 GLY A N 1
ATOM 2315 C CA . GLY A 1 297 ? -17.495 6.851 -4.242 1.00 95.38 297 GLY A CA 1
ATOM 2316 C C . GLY A 1 297 ? -16.679 6.246 -5.381 1.00 95.38 297 GLY A C 1
ATOM 2317 O O . GLY A 1 297 ? -17.183 6.094 -6.491 1.00 95.38 297 GLY A O 1
ATOM 2318 N N . VAL A 1 298 ? -15.434 5.884 -5.099 1.00 97.38 298 VAL A N 1
ATOM 2319 C CA . VAL A 1 298 ? -14.548 5.161 -6.008 1.00 97.38 298 VAL A CA 1
ATOM 2320 C C . VAL A 1 298 ? -14.447 3.716 -5.540 1.00 97.38 298 VAL A C 1
ATOM 2322 O O . VAL A 1 298 ? -13.844 3.414 -4.506 1.00 97.38 298 VAL A O 1
ATOM 2325 N N . VAL A 1 299 ? -15.067 2.829 -6.313 1.00 98.00 299 VAL A N 1
ATOM 2326 C CA . VAL A 1 299 ? -15.089 1.384 -6.078 1.00 98.00 299 VAL A CA 1
ATOM 2327 C C . VAL A 1 299 ? -13.783 0.788 -6.596 1.00 98.00 299 VAL A C 1
ATOM 2329 O O . VAL A 1 299 ? -13.539 0.781 -7.800 1.00 98.00 299 VAL A O 1
ATOM 2332 N N . LEU A 1 300 ? -12.944 0.279 -5.696 1.00 98.44 300 LEU A N 1
ATOM 2333 C CA . LEU A 1 300 ? -11.687 -0.377 -6.048 1.00 98.44 300 LEU A CA 1
ATOM 2334 C C . LEU A 1 300 ? -11.836 -1.885 -5.914 1.00 98.44 300 LEU A C 1
ATOM 2336 O O . LEU A 1 300 ? -12.192 -2.397 -4.849 1.00 98.44 300 LEU A O 1
ATOM 2340 N N . SER A 1 301 ? -11.543 -2.602 -6.995 1.00 98.50 301 SER A N 1
ATOM 2341 C CA . SER A 1 301 ? -11.611 -4.060 -7.004 1.00 98.50 301 SER A CA 1
ATOM 2342 C C . SER A 1 301 ? -10.392 -4.720 -6.358 1.00 98.50 301 SER A C 1
ATOM 2344 O O . SER A 1 301 ? -9.353 -4.086 -6.139 1.00 98.50 301 SER A O 1
ATOM 2346 N N . HIS A 1 302 ? -10.488 -6.026 -6.086 1.00 98.38 302 HIS A N 1
ATOM 2347 C CA . HIS A 1 302 ? -9.342 -6.810 -5.616 1.00 98.38 302 HIS A CA 1
ATOM 2348 C C . HIS A 1 302 ? -8.181 -6.738 -6.611 1.00 98.38 302 HIS A C 1
ATOM 2350 O O . HIS A 1 302 ? -7.041 -6.509 -6.202 1.00 98.38 302 HIS A O 1
ATOM 2356 N N . HIS A 1 303 ? -8.492 -6.868 -7.902 1.00 97.69 303 HIS A N 1
ATOM 2357 C CA . HIS A 1 303 ? -7.551 -6.730 -9.002 1.00 97.69 303 HIS A CA 1
ATOM 2358 C C . HIS A 1 303 ? -6.827 -5.379 -8.943 1.00 97.69 303 HIS A C 1
ATOM 2360 O O . HIS A 1 303 ? -5.599 -5.348 -8.988 1.00 97.69 303 HIS A O 1
ATOM 2366 N N . ASN A 1 304 ? -7.556 -4.268 -8.763 1.00 97.69 304 ASN A N 1
ATOM 2367 C CA . ASN A 1 304 ? -6.947 -2.936 -8.750 1.00 97.69 304 ASN A CA 1
ATOM 2368 C C . ASN A 1 304 ? -5.927 -2.770 -7.613 1.00 97.69 304 ASN A C 1
ATOM 2370 O O . ASN A 1 304 ? -4.799 -2.342 -7.853 1.00 97.69 304 ASN A O 1
ATOM 2374 N N . ILE A 1 305 ? -6.299 -3.142 -6.381 1.00 98.06 305 ILE A N 1
ATOM 2375 C CA . ILE A 1 305 ? -5.410 -3.004 -5.216 1.00 98.06 305 ILE A CA 1
ATOM 2376 C C . ILE A 1 305 ? -4.196 -3.931 -5.341 1.00 98.06 305 ILE A C 1
ATOM 2378 O O . ILE A 1 305 ? -3.068 -3.503 -5.102 1.00 98.06 305 ILE A O 1
ATOM 2382 N N . ILE A 1 306 ? -4.401 -5.197 -5.723 1.00 97.56 306 ILE A N 1
ATOM 2383 C CA . ILE A 1 306 ? -3.301 -6.165 -5.851 1.00 97.56 306 ILE A CA 1
ATOM 2384 C C . ILE A 1 306 ? -2.356 -5.759 -6.988 1.00 97.56 306 ILE A C 1
ATOM 2386 O O . ILE A 1 306 ? -1.140 -5.822 -6.805 1.00 97.56 306 ILE A O 1
ATOM 2390 N N . GLY A 1 307 ? -2.895 -5.310 -8.124 1.00 95.88 307 GLY A N 1
ATOM 2391 C CA . GLY A 1 307 ? -2.117 -4.835 -9.265 1.00 95.88 307 GLY A CA 1
ATOM 2392 C C . GLY A 1 307 ? -1.245 -3.639 -8.907 1.00 95.88 307 GLY A C 1
ATOM 2393 O O . GLY A 1 307 ? -0.031 -3.683 -9.107 1.00 95.88 307 GLY A O 1
ATOM 2394 N N . ASN A 1 308 ? -1.823 -2.619 -8.269 1.00 95.62 308 ASN A N 1
ATOM 2395 C CA . ASN A 1 308 ? -1.062 -1.438 -7.873 1.00 95.62 308 ASN A CA 1
ATOM 2396 C C . ASN A 1 308 ? 0.008 -1.761 -6.818 1.00 95.62 308 ASN A C 1
ATOM 2398 O O . ASN A 1 308 ? 1.138 -1.283 -6.908 1.00 95.62 308 ASN A O 1
ATOM 2402 N N . VAL A 1 309 ? -0.295 -2.650 -5.864 1.00 94.94 309 VAL A N 1
ATOM 2403 C CA . VAL A 1 309 ? 0.697 -3.160 -4.902 1.00 94.94 309 VAL A CA 1
ATOM 2404 C C . VAL A 1 309 ? 1.830 -3.907 -5.607 1.00 94.94 309 VAL A C 1
ATOM 2406 O O . VAL A 1 309 ? 2.994 -3.709 -5.256 1.00 94.94 309 VAL A O 1
ATOM 2409 N N . ALA A 1 310 ? 1.533 -4.743 -6.603 1.00 91.50 310 ALA A N 1
ATOM 2410 C CA . ALA A 1 310 ? 2.552 -5.468 -7.360 1.00 91.50 310 ALA A CA 1
ATOM 2411 C C . ALA A 1 310 ? 3.454 -4.515 -8.165 1.00 91.50 310 ALA A C 1
ATOM 2413 O O . ALA A 1 310 ? 4.675 -4.673 -8.140 1.00 91.50 310 ALA A O 1
ATOM 2414 N N . GLN A 1 311 ? 2.879 -3.494 -8.806 1.00 89.50 311 GLN A N 1
ATOM 2415 C CA . GLN A 1 311 ? 3.623 -2.445 -9.514 1.00 89.50 311 GLN A CA 1
ATOM 2416 C C . GLN A 1 311 ? 4.512 -1.644 -8.553 1.00 89.50 311 GLN A C 1
ATOM 2418 O O . GLN A 1 311 ? 5.715 -1.501 -8.783 1.00 89.50 311 GLN A O 1
ATOM 2423 N N . PHE A 1 312 ? 3.954 -1.208 -7.420 1.00 87.81 312 PHE A N 1
ATOM 2424 C CA . PHE A 1 312 ? 4.701 -0.495 -6.387 1.00 87.81 312 PHE A CA 1
ATOM 2425 C C . PHE A 1 312 ? 5.836 -1.347 -5.798 1.00 87.81 312 PHE A C 1
ATOM 2427 O O . PHE A 1 312 ? 6.917 -0.836 -5.526 1.00 87.81 312 PHE A O 1
ATOM 2434 N N . THR A 1 313 ? 5.641 -2.662 -5.665 1.00 85.81 313 THR A N 1
ATOM 2435 C CA . THR A 1 313 ? 6.672 -3.591 -5.165 1.00 85.81 313 THR A CA 1
ATOM 2436 C C . THR A 1 313 ? 7.902 -3.654 -6.070 1.00 85.81 313 THR A C 1
ATOM 2438 O O . THR A 1 313 ? 9.018 -3.801 -5.566 1.00 85.81 313 THR A O 1
ATOM 2441 N N . VAL A 1 314 ? 7.708 -3.594 -7.392 1.00 80.81 314 VAL A N 1
ATOM 2442 C CA . VAL A 1 314 ? 8.814 -3.557 -8.362 1.00 80.81 314 VAL A CA 1
ATOM 2443 C C . VAL A 1 314 ? 9.526 -2.212 -8.270 1.00 80.81 314 VAL A C 1
ATOM 2445 O O . VAL A 1 314 ? 10.742 -2.181 -8.123 1.00 80.81 314 VAL A O 1
ATOM 2448 N N . MET A 1 315 ? 8.761 -1.120 -8.257 1.00 78.31 315 MET A N 1
ATOM 2449 C CA . MET A 1 315 ? 9.285 0.245 -8.213 1.00 78.31 315 MET A CA 1
ATOM 2450 C C . MET A 1 315 ? 10.061 0.565 -6.930 1.00 78.31 315 MET A C 1
ATOM 2452 O O . MET A 1 315 ? 11.114 1.195 -6.987 1.00 78.31 315 MET A O 1
ATOM 2456 N N . LEU A 1 316 ? 9.574 0.114 -5.772 1.00 77.31 316 LEU A N 1
ATOM 2457 C CA . LEU A 1 316 ? 10.241 0.360 -4.496 1.00 77.31 316 LEU A CA 1
ATOM 2458 C C . LEU A 1 316 ? 11.571 -0.403 -4.376 1.00 77.31 316 LEU A C 1
ATOM 2460 O O . LEU A 1 316 ? 12.426 -0.036 -3.567 1.00 77.31 316 LEU A O 1
ATOM 2464 N N . ASP A 1 317 ? 11.696 -1.492 -5.140 1.00 75.69 317 ASP A N 1
ATOM 2465 C CA . ASP A 1 317 ? 12.702 -2.541 -5.005 1.00 75.69 317 ASP A CA 1
ATOM 2466 C C . ASP A 1 317 ? 13.042 -2.853 -3.542 1.00 75.69 317 ASP A C 1
ATOM 2468 O O . ASP A 1 317 ? 14.195 -2.830 -3.115 1.00 75.69 317 ASP A O 1
ATOM 2472 N N . ALA A 1 318 ? 11.997 -3.075 -2.737 1.00 72.69 318 ALA A N 1
ATOM 2473 C CA . ALA A 1 318 ? 12.164 -3.158 -1.294 1.00 72.69 318 ALA A CA 1
ATOM 2474 C C . ALA A 1 318 ? 13.084 -4.319 -0.883 1.00 72.69 318 ALA A C 1
ATOM 2476 O O . ALA A 1 318 ? 12.844 -5.479 -1.260 1.00 72.69 318 ALA A O 1
ATOM 2477 N N . ALA A 1 319 ? 14.086 -3.988 -0.073 1.00 71.69 319 ALA A N 1
ATOM 2478 C CA . ALA A 1 319 ? 14.979 -4.897 0.622 1.00 71.69 319 ALA A CA 1
ATOM 2479 C C . ALA A 1 319 ? 14.358 -5.356 1.960 1.00 71.69 319 ALA A C 1
ATOM 2481 O O . ALA A 1 319 ? 13.425 -4.720 2.461 1.00 71.69 319 ALA A O 1
ATOM 2482 N N . PRO A 1 320 ? 14.829 -6.465 2.559 1.00 72.00 320 PRO A N 1
ATOM 2483 C CA . PRO A 1 320 ? 14.331 -6.938 3.855 1.00 72.00 320 PRO A CA 1
ATOM 2484 C C . PRO A 1 320 ? 14.416 -5.904 4.990 1.00 72.00 320 PRO A C 1
ATOM 2486 O O . PRO A 1 320 ? 13.621 -5.966 5.926 1.00 72.00 320 PRO A O 1
ATOM 2489 N N . GLU A 1 321 ? 15.355 -4.962 4.900 1.00 78.69 321 GLU A N 1
ATOM 2490 C CA . GLU A 1 321 ? 15.604 -3.910 5.889 1.00 78.69 321 GLU A CA 1
ATOM 2491 C C . GLU A 1 321 ? 14.685 -2.693 5.712 1.00 78.69 321 GLU A C 1
ATOM 2493 O O . GLU A 1 321 ? 14.687 -1.794 6.556 1.00 78.69 321 GLU A O 1
ATOM 2498 N N . ASP A 1 322 ? 13.903 -2.641 4.629 1.00 90.06 322 ASP A N 1
ATOM 2499 C CA . ASP A 1 322 ? 13.051 -1.494 4.358 1.00 90.06 322 ASP A CA 1
ATOM 2500 C C . ASP A 1 322 ? 11.860 -1.395 5.303 1.00 90.06 322 ASP A C 1
ATOM 2502 O O . ASP A 1 322 ? 11.226 -2.384 5.671 1.00 90.06 322 ASP A O 1
ATOM 2506 N N . SER A 1 323 ? 11.509 -0.157 5.641 1.00 95.62 323 SER A N 1
ATOM 2507 C CA . SER A 1 323 ? 10.326 0.168 6.425 1.00 95.62 323 SER A CA 1
ATOM 2508 C C . SER A 1 323 ? 9.721 1.499 5.995 1.00 95.62 323 SER A C 1
ATOM 2510 O O . SER A 1 323 ? 10.414 2.385 5.486 1.00 95.62 323 SER A O 1
ATOM 2512 N N . LEU A 1 324 ? 8.407 1.629 6.187 1.00 97.56 324 LEU A N 1
ATOM 2513 C CA . LEU A 1 324 ? 7.644 2.810 5.789 1.00 97.56 324 LEU A CA 1
ATOM 2514 C C . LEU A 1 324 ? 7.124 3.559 7.015 1.00 97.56 324 LEU A C 1
ATOM 2516 O O . LEU A 1 324 ? 6.658 2.957 7.987 1.00 97.56 324 LEU A O 1
ATOM 2520 N N . LEU A 1 325 ? 7.099 4.886 6.928 1.00 98.00 325 LEU A N 1
ATOM 2521 C CA . LEU A 1 325 ? 6.251 5.684 7.806 1.00 98.00 325 LEU A CA 1
ATOM 2522 C C . LEU A 1 325 ? 4.819 5.677 7.250 1.00 98.00 325 LEU A C 1
ATOM 2524 O O . LEU A 1 325 ? 4.539 6.246 6.197 1.00 98.00 325 LEU A O 1
ATOM 2528 N N . ALA A 1 326 ? 3.900 5.053 7.977 1.00 97.81 326 ALA A N 1
ATOM 2529 C CA . ALA A 1 326 ? 2.476 5.020 7.675 1.00 97.81 326 ALA A CA 1
ATOM 2530 C C . ALA A 1 326 ? 1.747 6.162 8.400 1.00 97.81 326 ALA A C 1
ATOM 2532 O O . ALA A 1 326 ? 0.963 5.924 9.320 1.00 97.81 326 ALA A O 1
ATOM 2533 N N . SER A 1 327 ? 2.036 7.406 8.005 1.00 96.25 327 SER A N 1
ATOM 2534 C CA . SER A 1 327 ? 1.360 8.609 8.524 1.00 96.25 327 SER A CA 1
ATOM 2535 C C . SER A 1 327 ? 0.279 9.165 7.595 1.00 96.25 327 SER A C 1
ATOM 2537 O O . SER A 1 327 ? -0.543 9.981 8.011 1.00 96.25 327 SER A O 1
ATOM 2539 N N . LEU A 1 328 ? 0.253 8.717 6.336 1.00 95.94 328 LEU A N 1
ATOM 2540 C CA . LEU A 1 328 ? -0.785 9.099 5.384 1.00 95.94 328 LEU A CA 1
ATOM 2541 C C . LEU A 1 328 ? -2.139 8.476 5.770 1.00 95.94 328 LEU A C 1
ATOM 2543 O O . LEU A 1 328 ? -2.172 7.303 6.155 1.00 95.94 328 LEU A O 1
ATOM 2547 N N . PRO A 1 329 ? -3.261 9.206 5.630 1.00 95.75 329 PRO A N 1
ATOM 2548 C CA . PRO A 1 329 ? -4.570 8.687 6.006 1.00 95.75 329 PRO A CA 1
ATOM 2549 C C . PRO A 1 329 ? -4.979 7.468 5.174 1.00 95.75 329 PRO A C 1
ATOM 2551 O O . PRO A 1 329 ? -4.914 7.495 3.947 1.00 95.75 329 PRO A O 1
ATOM 2554 N N . PHE A 1 330 ? -5.470 6.412 5.827 1.00 97.25 330 PHE A N 1
ATOM 2555 C CA . PHE A 1 330 ? -5.903 5.187 5.136 1.00 97.25 330 PHE A CA 1
ATOM 2556 C C . PHE A 1 330 ? -7.232 5.332 4.381 1.00 97.25 330 PHE A C 1
ATOM 2558 O O . PHE A 1 330 ? -7.535 4.492 3.540 1.00 97.25 330 PHE A O 1
ATOM 2565 N N . PHE A 1 331 ? -8.012 6.387 4.647 1.00 96.12 331 PHE A N 1
ATOM 2566 C CA . PHE A 1 331 ? -9.192 6.738 3.845 1.00 96.12 331 PHE A CA 1
ATOM 2567 C C . PHE A 1 331 ? -8.828 7.473 2.542 1.00 96.12 331 PHE A C 1
ATOM 2569 O O . PHE A 1 331 ? -9.686 7.674 1.690 1.00 96.12 331 PHE A O 1
ATOM 2576 N N . HIS A 1 332 ? -7.566 7.878 2.377 1.00 95.56 332 HIS A N 1
ATOM 2577 C CA . HIS A 1 332 ? -7.041 8.411 1.127 1.00 95.56 332 HIS A CA 1
ATOM 2578 C C . HIS A 1 332 ? -6.329 7.286 0.370 1.00 95.56 332 HIS A C 1
ATOM 2580 O O . HIS A 1 332 ? -5.560 6.530 0.962 1.00 95.56 332 HIS A O 1
ATOM 2586 N N . SER A 1 333 ? -6.532 7.184 -0.943 1.00 95.31 333 SER A N 1
ATOM 2587 C CA . SER A 1 333 ? -6.031 6.069 -1.763 1.00 95.31 333 SER A CA 1
ATOM 2588 C C . SER A 1 333 ? -4.520 5.857 -1.660 1.00 95.31 333 SER A C 1
ATOM 2590 O O . SER A 1 333 ? -4.062 4.719 -1.571 1.00 95.31 333 SER A O 1
ATOM 2592 N N . PHE A 1 334 ? -3.747 6.945 -1.567 1.00 93.94 334 PHE A N 1
ATOM 2593 C CA . PHE A 1 334 ? -2.296 6.871 -1.369 1.00 93.94 334 PHE A CA 1
ATOM 2594 C C . PHE A 1 334 ? -1.913 6.159 -0.060 1.00 93.94 334 PHE A C 1
ATOM 2596 O O . PHE A 1 334 ? -1.076 5.259 -0.076 1.00 93.94 334 PHE A O 1
ATOM 2603 N N . GLY A 1 335 ? -2.568 6.486 1.059 1.00 95.81 335 GLY A N 1
ATOM 2604 C CA . GLY A 1 335 ? -2.347 5.775 2.319 1.00 95.81 335 GLY A CA 1
ATOM 2605 C C . GLY A 1 335 ? -2.942 4.363 2.303 1.00 95.81 335 GLY A C 1
ATOM 2606 O O . GLY A 1 335 ? -2.317 3.407 2.754 1.00 95.81 335 GLY A O 1
ATOM 2607 N N . CYS A 1 336 ? -4.127 4.201 1.715 1.00 97.75 336 CYS A N 1
ATOM 2608 C CA . CYS A 1 336 ? -4.824 2.920 1.636 1.00 97.75 336 CYS A CA 1
ATOM 2609 C C . CYS A 1 336 ? -3.983 1.851 0.922 1.00 97.75 336 CYS A C 1
ATOM 2611 O O . CYS A 1 336 ? -3.721 0.780 1.469 1.00 97.75 336 CYS A O 1
ATOM 2613 N N . THR A 1 337 ? -3.513 2.137 -0.290 1.00 96.44 337 THR A N 1
ATOM 2614 C CA . THR A 1 337 ? -2.741 1.161 -1.062 1.00 96.44 337 THR A CA 1
ATOM 2615 C C . THR A 1 337 ? -1.314 1.043 -0.531 1.00 96.44 337 THR A C 1
ATOM 2617 O O . THR A 1 337 ? -0.850 -0.066 -0.270 1.00 96.44 337 THR A O 1
ATOM 2620 N N . VAL A 1 338 ? -0.611 2.164 -0.337 1.00 93.81 338 VAL A N 1
ATOM 2621 C CA . VAL A 1 338 ? 0.853 2.149 -0.171 1.00 93.81 338 VAL A CA 1
ATOM 2622 C C . VAL A 1 338 ? 1.292 1.988 1.289 1.00 93.81 338 VAL A C 1
ATOM 2624 O O . VAL A 1 338 ? 2.290 1.321 1.555 1.00 93.81 338 VAL A O 1
ATOM 2627 N N . THR A 1 339 ? 0.550 2.534 2.258 1.00 95.62 339 THR A N 1
ATOM 2628 C CA . THR A 1 339 ? 0.906 2.435 3.690 1.00 95.62 339 THR A CA 1
ATOM 2629 C C . THR A 1 339 ? 0.042 1.462 4.489 1.00 95.62 339 THR A C 1
ATOM 2631 O O . THR A 1 339 ? 0.346 1.209 5.656 1.00 95.62 339 THR A O 1
ATOM 2634 N N . LEU A 1 340 ? -0.982 0.864 3.869 1.00 98.19 340 LEU A N 1
ATOM 2635 C CA . LEU A 1 340 ? -1.834 -0.162 4.475 1.00 98.19 340 LEU A CA 1
ATOM 2636 C C . LEU A 1 340 ? -1.798 -1.493 3.703 1.00 98.19 340 LEU A C 1
ATOM 2638 O O . LEU A 1 340 ? -1.356 -2.495 4.262 1.00 98.19 340 LEU A O 1
ATOM 2642 N N . TRP A 1 341 ? -2.227 -1.549 2.438 1.00 98.31 341 TRP A N 1
ATOM 2643 C CA . TRP A 1 341 ? -2.333 -2.833 1.724 1.00 98.31 341 TRP A CA 1
ATOM 2644 C C . TRP A 1 341 ? -0.990 -3.405 1.268 1.00 98.31 341 TRP A C 1
ATOM 2646 O O . TRP A 1 341 ? -0.767 -4.605 1.429 1.00 98.31 341 TRP A O 1
ATOM 2656 N N . TYR A 1 342 ? -0.070 -2.572 0.781 1.00 97.06 342 TYR A N 1
ATOM 2657 C CA . TYR A 1 342 ? 1.296 -2.979 0.444 1.00 97.06 342 TYR A CA 1
ATOM 2658 C C . TYR A 1 342 ? 2.006 -3.702 1.605 1.00 97.06 342 TYR A C 1
ATOM 2660 O O . TYR A 1 342 ? 2.401 -4.857 1.420 1.00 97.06 342 TYR A O 1
ATOM 2668 N N . PRO A 1 343 ? 2.125 -3.128 2.823 1.00 96.25 343 PRO A N 1
ATOM 2669 C CA . PRO A 1 343 ? 2.802 -3.816 3.920 1.00 96.25 343 PRO A CA 1
ATOM 2670 C C . PRO A 1 343 ? 2.043 -5.057 4.407 1.00 96.25 343 PRO A C 1
ATOM 2672 O O . PRO A 1 343 ? 2.671 -6.028 4.821 1.00 96.25 343 PRO A O 1
ATOM 2675 N N . LEU A 1 344 ? 0.709 -5.093 4.310 1.00 97.62 344 LEU A N 1
ATOM 2676 C CA . LEU A 1 344 ? -0.071 -6.300 4.610 1.00 97.62 344 LEU A CA 1
ATOM 2677 C C . LEU A 1 344 ? 0.213 -7.447 3.622 1.00 97.62 344 LEU A C 1
ATOM 2679 O O . LEU A 1 344 ? 0.237 -8.612 4.021 1.00 97.62 344 LEU A O 1
ATOM 2683 N N . ILE A 1 345 ? 0.428 -7.127 2.345 1.00 95.75 345 ILE A N 1
ATOM 2684 C CA . ILE A 1 345 ? 0.633 -8.093 1.257 1.00 95.75 345 ILE A CA 1
ATOM 2685 C C . ILE A 1 345 ? 2.089 -8.551 1.141 1.00 95.75 345 ILE A C 1
ATOM 2687 O O . ILE A 1 345 ? 2.346 -9.748 0.976 1.00 95.75 345 ILE A O 1
ATOM 2691 N N . GLU A 1 346 ? 3.040 -7.624 1.228 1.00 92.31 346 GLU A N 1
ATOM 2692 C CA . GLU A 1 346 ? 4.470 -7.916 1.083 1.00 92.31 346 GLU A CA 1
ATOM 2693 C C . GLU A 1 346 ? 5.167 -8.165 2.423 1.00 92.31 346 GLU A C 1
ATOM 2695 O O . GLU A 1 346 ? 6.222 -8.801 2.473 1.00 92.31 346 GLU A O 1
ATOM 2700 N N . GLY A 1 347 ? 4.545 -7.759 3.530 1.00 92.38 347 GLY A N 1
ATOM 2701 C CA . GLY A 1 347 ? 5.086 -7.925 4.873 1.00 92.38 347 GLY A CA 1
ATOM 2702 C C . GLY A 1 347 ? 6.113 -6.859 5.266 1.00 92.38 347 GLY A C 1
ATOM 2703 O O . GLY A 1 347 ? 6.807 -7.044 6.267 1.00 92.38 347 GLY A O 1
ATOM 2704 N N . THR A 1 348 ? 6.252 -5.771 4.510 1.00 93.44 348 THR A N 1
ATOM 2705 C CA . THR A 1 348 ? 7.194 -4.691 4.837 1.00 93.44 348 THR A CA 1
ATOM 2706 C C . THR A 1 348 ? 6.788 -3.995 6.145 1.00 93.44 348 THR A C 1
ATOM 2708 O O . THR A 1 348 ? 5.631 -3.594 6.271 1.00 93.44 348 THR A O 1
ATOM 2711 N N . PRO A 1 349 ? 7.692 -3.861 7.135 1.00 96.38 349 PRO A N 1
ATOM 2712 C CA . PRO A 1 349 ? 7.393 -3.179 8.390 1.00 96.38 349 PRO A CA 1
ATOM 2713 C C . PRO A 1 349 ? 6.965 -1.719 8.206 1.00 96.38 349 PRO A C 1
ATOM 2715 O O . PRO A 1 349 ? 7.488 -0.999 7.355 1.00 96.38 349 PRO A O 1
ATOM 2718 N N . ILE A 1 350 ? 6.047 -1.267 9.058 1.00 98.19 350 ILE A N 1
ATOM 2719 C CA . ILE A 1 350 ? 5.563 0.111 9.105 1.00 98.19 350 ILE A CA 1
ATOM 2720 C C . ILE A 1 350 ? 5.570 0.672 10.524 1.00 98.19 350 ILE A C 1
ATOM 2722 O O . ILE A 1 350 ? 5.344 -0.045 11.505 1.00 98.19 350 ILE A O 1
ATOM 2726 N N . VAL A 1 351 ? 5.761 1.984 10.617 1.00 98.62 351 VAL A N 1
ATOM 2727 C CA . VAL A 1 351 ? 5.481 2.770 11.823 1.00 98.62 351 VAL A CA 1
ATOM 2728 C C . VAL A 1 351 ? 4.254 3.627 11.550 1.00 98.62 351 VAL A C 1
ATOM 2730 O O . VAL A 1 351 ? 4.291 4.477 10.666 1.00 98.62 351 VAL A O 1
ATOM 2733 N N . THR A 1 352 ? 3.152 3.400 12.263 1.00 98.44 352 THR A N 1
ATOM 2734 C CA . THR A 1 352 ? 1.920 4.181 12.071 1.00 98.44 352 THR A CA 1
ATOM 2735 C C . THR A 1 352 ? 1.939 5.442 12.913 1.00 98.44 352 THR A C 1
ATOM 2737 O O . THR A 1 352 ? 2.271 5.366 14.093 1.00 98.44 352 THR A O 1
ATOM 2740 N N . TYR A 1 353 ? 1.513 6.573 12.358 1.00 98.00 353 TYR A N 1
ATOM 2741 C CA . TYR A 1 353 ? 1.320 7.803 13.126 1.00 98.00 353 TYR A CA 1
ATOM 2742 C C . TYR A 1 353 ? 0.047 8.523 12.659 1.00 98.00 353 TYR A C 1
ATOM 2744 O O . TYR A 1 353 ? -0.160 8.655 11.457 1.00 98.00 353 TYR A O 1
ATOM 2752 N N . PRO A 1 354 ? -0.827 8.999 13.563 1.00 95.25 354 PRO A N 1
ATOM 2753 C CA . PRO A 1 354 ? -2.179 9.407 13.188 1.00 95.25 354 PRO A CA 1
ATOM 2754 C C . PRO A 1 354 ? -2.265 10.705 12.374 1.00 95.25 354 PRO A C 1
ATOM 2756 O O . PRO A 1 354 ? -3.318 10.960 11.792 1.00 95.25 354 PRO A O 1
ATOM 2759 N N . SER A 1 355 ? -1.210 11.530 12.347 1.00 93.88 355 SER A N 1
ATOM 2760 C CA . SER A 1 355 ? -1.238 12.843 11.694 1.00 93.88 355 SER A CA 1
ATOM 2761 C C . SER A 1 355 ? -0.018 13.096 10.797 1.00 93.88 355 SER A C 1
ATOM 2763 O O . SER A 1 355 ? 1.104 13.242 11.294 1.00 93.88 355 SER A O 1
ATOM 2765 N N . PRO A 1 356 ? -0.197 13.246 9.473 1.00 93.44 356 PRO A N 1
ATOM 2766 C CA . PRO A 1 356 ? 0.900 13.620 8.582 1.00 93.44 356 PRO A CA 1
ATOM 2767 C C . PRO A 1 356 ? 1.348 15.084 8.769 1.00 93.44 356 PRO A C 1
ATOM 2769 O O . PRO A 1 356 ? 2.456 15.436 8.374 1.00 93.44 356 PRO A O 1
ATOM 2772 N N . LEU A 1 357 ? 0.522 15.925 9.407 1.00 93.75 357 LEU A N 1
ATOM 2773 C CA . LEU A 1 357 ? 0.788 17.354 9.626 1.00 93.75 357 LEU A CA 1
ATOM 2774 C C . LEU A 1 357 ? 1.865 17.616 10.693 1.00 93.75 357 LEU A C 1
ATOM 2776 O O . LEU A 1 357 ? 2.484 18.678 10.710 1.00 93.75 357 LEU A O 1
ATOM 2780 N N . GLU A 1 358 ? 2.118 16.658 11.588 1.00 95.94 358 GLU A N 1
ATOM 2781 C CA . GLU A 1 358 ? 3.098 16.797 12.671 1.00 95.94 358 GLU A CA 1
ATOM 2782 C C . GLU A 1 358 ? 4.509 16.389 12.213 1.00 95.94 358 GLU A C 1
ATOM 2784 O O . GLU A 1 358 ? 5.111 15.450 12.735 1.00 95.94 358 GLU A O 1
ATOM 2789 N N . ALA A 1 359 ? 5.056 17.106 11.226 1.00 96.06 359 ALA A N 1
ATOM 2790 C CA . ALA A 1 359 ? 6.326 16.757 10.582 1.00 96.06 359 ALA A CA 1
ATOM 2791 C C . ALA A 1 359 ? 7.512 16.584 11.545 1.00 96.06 359 ALA A C 1
ATOM 2793 O O . ALA A 1 359 ? 8.320 15.689 11.327 1.00 96.06 359 ALA A O 1
ATOM 2794 N N . ALA A 1 360 ? 7.602 17.368 12.627 1.00 97.31 360 ALA A N 1
ATOM 2795 C CA . ALA A 1 360 ? 8.661 17.211 13.632 1.00 97.31 360 ALA A CA 1
ATOM 2796 C C . ALA A 1 360 ? 8.616 15.829 14.310 1.00 97.31 360 ALA A C 1
ATOM 2798 O O . ALA A 1 360 ? 9.634 15.149 14.427 1.00 97.31 360 ALA A O 1
ATOM 2799 N N . LYS A 1 361 ? 7.419 15.375 14.709 1.00 97.81 361 LYS A N 1
ATOM 2800 C CA . LYS A 1 361 ? 7.239 14.042 15.299 1.00 97.81 361 LYS A CA 1
ATOM 2801 C C . LYS A 1 361 ? 7.456 12.952 14.265 1.00 97.81 361 LYS A C 1
ATOM 2803 O O . LYS A 1 361 ? 8.133 11.972 14.550 1.00 97.81 361 LYS A O 1
ATOM 2808 N N . ASN A 1 362 ? 6.936 13.142 13.056 1.00 98.06 362 ASN A N 1
ATOM 2809 C CA . ASN A 1 362 ? 7.158 12.193 11.977 1.00 98.06 362 ASN A CA 1
ATOM 2810 C C . ASN A 1 362 ? 8.654 12.048 11.639 1.00 98.06 362 ASN A C 1
ATOM 2812 O O . ASN A 1 362 ? 9.116 10.930 11.451 1.00 98.06 362 ASN A O 1
ATOM 2816 N N . ALA A 1 363 ? 9.428 13.136 11.616 1.00 98.25 363 ALA A N 1
ATOM 2817 C CA . ALA A 1 363 ? 10.877 13.101 11.417 1.00 98.25 363 ALA A CA 1
ATOM 2818 C C . ALA A 1 363 ? 11.602 12.392 12.573 1.00 98.25 363 ALA A C 1
ATOM 2820 O O . ALA A 1 363 ? 12.441 11.530 12.328 1.00 98.25 363 ALA A O 1
ATOM 2821 N N . ALA A 1 364 ? 11.211 12.654 13.824 1.00 98.31 364 ALA A N 1
ATOM 2822 C CA . ALA A 1 364 ? 11.740 11.923 14.977 1.00 98.31 364 ALA A CA 1
ATOM 2823 C C . ALA A 1 364 ? 11.443 10.410 14.901 1.00 98.31 364 ALA A C 1
ATOM 2825 O O . ALA A 1 364 ? 12.271 9.590 15.293 1.00 98.31 364 ALA A O 1
ATOM 2826 N N . LEU A 1 365 ? 10.283 10.014 14.364 1.00 98.44 365 LEU A N 1
ATOM 2827 C CA . LEU A 1 365 ? 9.962 8.606 14.109 1.00 98.44 365 LEU A CA 1
ATOM 2828 C C . LEU A 1 365 ? 10.810 8.012 12.980 1.00 98.44 365 LEU A C 1
ATOM 2830 O O . LEU A 1 365 ? 11.228 6.859 13.100 1.00 98.44 365 LEU A O 1
ATOM 2834 N N . VAL A 1 366 ? 11.080 8.781 11.916 1.00 98.44 366 VAL A N 1
ATOM 2835 C CA . VAL A 1 366 ? 11.984 8.362 10.832 1.00 98.44 366 VAL A CA 1
ATOM 2836 C C . VAL A 1 366 ? 13.360 8.032 11.399 1.00 98.44 366 VAL A C 1
ATOM 2838 O O . VAL A 1 366 ? 13.864 6.941 11.146 1.00 98.44 366 VAL A O 1
ATOM 2841 N N . GLU A 1 367 ? 13.908 8.909 12.235 1.00 98.38 367 GLU A N 1
ATOM 2842 C CA . GLU A 1 367 ? 15.192 8.701 12.901 1.00 98.38 367 GLU A CA 1
ATOM 2843 C C . GLU A 1 367 ? 15.169 7.487 13.837 1.00 98.38 367 GLU A C 1
ATOM 2845 O O . GLU A 1 367 ? 15.957 6.549 13.687 1.00 98.38 367 GLU A O 1
ATOM 2850 N N . LYS A 1 368 ? 14.222 7.475 14.783 1.00 98.19 368 LYS A N 1
ATOM 2851 C CA . LYS A 1 368 ? 14.130 6.471 15.851 1.00 98.19 368 LYS A CA 1
ATOM 2852 C C . LYS A 1 368 ? 13.979 5.055 15.310 1.00 98.19 368 LYS A C 1
ATOM 2854 O O . LYS A 1 368 ? 14.575 4.121 15.845 1.00 98.19 368 LYS A O 1
ATOM 2859 N N . TYR A 1 369 ? 13.157 4.887 14.277 1.00 97.75 369 TYR A N 1
ATOM 2860 C CA . TYR A 1 369 ? 12.851 3.580 13.698 1.00 97.75 369 TYR A CA 1
ATOM 2861 C C . TYR A 1 369 ? 13.606 3.303 12.397 1.00 97.75 369 TYR A C 1
ATOM 2863 O O . TYR A 1 369 ? 13.364 2.268 11.780 1.00 97.75 369 TYR A O 1
ATOM 2871 N N . LYS A 1 370 ? 14.540 4.185 12.011 1.00 97.12 370 LYS A N 1
ATOM 2872 C CA . LYS A 1 370 ? 15.344 4.087 10.785 1.00 97.12 370 LYS A CA 1
ATOM 2873 C C . LYS A 1 370 ? 14.477 3.860 9.544 1.00 97.12 370 LYS A C 1
ATOM 2875 O O . LYS A 1 370 ? 14.769 2.989 8.727 1.00 97.12 370 LYS A O 1
ATOM 2880 N N . ILE A 1 371 ? 13.403 4.639 9.412 1.00 97.81 371 ILE A N 1
ATOM 2881 C CA . ILE A 1 371 ? 12.484 4.529 8.274 1.00 97.81 371 ILE A CA 1
ATOM 2882 C C . ILE A 1 371 ? 13.249 4.781 6.979 1.00 97.81 371 ILE A C 1
ATOM 2884 O O . ILE A 1 371 ? 13.977 5.771 6.864 1.00 97.81 371 ILE A O 1
ATOM 2888 N N . THR A 1 372 ? 13.082 3.890 6.006 1.00 95.81 372 THR A N 1
ATOM 2889 C CA . THR A 1 372 ? 13.836 3.928 4.747 1.00 95.81 372 THR A CA 1
ATOM 2890 C C . THR A 1 372 ? 13.031 4.534 3.603 1.00 95.81 372 THR A C 1
ATOM 2892 O O . THR A 1 372 ? 13.614 5.082 2.665 1.00 95.81 372 THR A O 1
ATOM 2895 N N . VAL A 1 373 ? 11.701 4.494 3.696 1.00 95.00 373 VAL A N 1
ATOM 2896 C CA . VAL A 1 373 ? 10.784 5.003 2.676 1.00 95.00 373 VAL A CA 1
ATOM 2897 C C . VAL A 1 373 ? 9.826 6.006 3.310 1.00 95.00 373 VAL A C 1
ATOM 2899 O O . VAL A 1 373 ? 8.966 5.655 4.123 1.00 95.00 373 VAL A O 1
ATOM 2902 N N . LEU A 1 374 ? 9.973 7.269 2.920 1.00 95.62 374 LEU A N 1
ATOM 2903 C CA . LEU A 1 374 ? 9.101 8.362 3.323 1.00 95.62 374 LEU A CA 1
ATOM 2904 C C . LEU A 1 374 ? 8.116 8.682 2.195 1.00 95.62 374 LEU A C 1
ATOM 2906 O O . LEU A 1 374 ? 8.520 8.934 1.061 1.00 95.62 374 LEU A O 1
ATOM 2910 N N . LEU A 1 375 ? 6.827 8.698 2.526 1.00 94.69 375 LEU A N 1
ATOM 2911 C CA . LEU A 1 375 ? 5.743 9.039 1.610 1.00 94.69 375 LEU A CA 1
ATOM 2912 C C . LEU A 1 375 ? 5.083 10.333 2.079 1.00 94.69 375 LEU A C 1
ATOM 2914 O O . LEU A 1 375 ? 4.726 10.450 3.251 1.00 94.69 375 LEU A O 1
ATOM 2918 N N . ALA A 1 376 ? 4.923 11.302 1.183 1.00 95.12 376 ALA A N 1
ATOM 2919 C CA . ALA A 1 376 ? 4.377 12.613 1.527 1.00 95.12 376 ALA A CA 1
ATOM 2920 C C . ALA A 1 376 ? 3.591 13.238 0.364 1.00 95.12 376 ALA A C 1
ATOM 2922 O O . ALA A 1 376 ? 3.607 12.745 -0.760 1.00 95.12 376 ALA A O 1
ATOM 2923 N N . THR A 1 377 ? 2.914 14.352 0.627 1.00 94.88 377 THR A N 1
ATOM 2924 C CA . THR A 1 377 ? 2.466 15.278 -0.422 1.00 94.88 377 THR A CA 1
ATOM 2925 C C . THR A 1 377 ? 3.386 16.503 -0.432 1.00 94.88 377 THR A C 1
ATOM 2927 O O . THR A 1 377 ? 4.110 16.718 0.548 1.00 94.88 377 THR A O 1
ATOM 2930 N N . PRO A 1 378 ? 3.390 17.334 -1.488 1.00 94.88 378 PRO A N 1
ATOM 2931 C CA . PRO A 1 378 ? 4.111 18.606 -1.491 1.00 94.88 378 PRO A CA 1
ATOM 2932 C C . PRO A 1 378 ? 3.770 19.481 -0.277 1.00 94.88 378 PRO A C 1
ATOM 2934 O O . PRO A 1 378 ? 4.668 20.047 0.350 1.00 94.88 378 PRO A O 1
ATOM 2937 N N . THR A 1 379 ? 2.494 19.537 0.119 1.00 94.31 379 THR A N 1
ATOM 2938 C CA . THR A 1 379 ? 2.055 20.247 1.329 1.00 94.31 379 THR A CA 1
ATOM 2939 C C . THR A 1 379 ? 2.747 19.727 2.590 1.00 94.31 379 THR A C 1
ATOM 2941 O O . THR A 1 379 ? 3.313 20.515 3.352 1.00 94.31 379 THR A O 1
ATOM 2944 N N . PHE A 1 380 ? 2.790 18.408 2.796 1.00 95.06 380 PHE A N 1
ATOM 2945 C CA . PHE A 1 380 ? 3.490 17.839 3.951 1.00 95.06 380 PHE A CA 1
ATOM 2946 C C . PHE A 1 380 ? 5.005 18.035 3.844 1.00 95.06 380 PHE A C 1
ATOM 2948 O O . PHE A 1 380 ? 5.646 18.403 4.827 1.00 95.06 380 PHE A O 1
ATOM 2955 N N . LEU A 1 381 ? 5.591 17.900 2.654 1.00 95.25 381 LEU A N 1
ATOM 2956 C CA . LEU A 1 381 ? 7.029 18.071 2.448 1.00 95.25 381 LEU A CA 1
ATOM 2957 C C . LEU A 1 381 ? 7.515 19.481 2.832 1.00 95.25 381 LEU A C 1
ATOM 2959 O O . LEU A 1 381 ? 8.581 19.621 3.431 1.00 95.25 381 LEU A O 1
ATOM 2963 N N . ARG A 1 382 ? 6.706 20.526 2.591 1.00 96.31 382 ARG A N 1
ATOM 2964 C CA . ARG A 1 382 ? 6.993 21.895 3.070 1.00 96.31 382 ARG A CA 1
ATOM 2965 C C . ARG A 1 382 ? 7.127 21.967 4.587 1.00 96.31 382 ARG A C 1
ATOM 2967 O O . ARG A 1 382 ? 7.947 22.729 5.093 1.00 96.31 382 ARG A O 1
ATOM 2974 N N . THR A 1 383 ? 6.326 21.199 5.323 1.00 96.06 383 THR A N 1
ATOM 2975 C CA . THR A 1 383 ? 6.409 21.174 6.790 1.00 96.06 383 THR A CA 1
ATOM 2976 C C . THR A 1 383 ? 7.662 20.449 7.277 1.00 96.06 383 THR A C 1
ATOM 2978 O O . THR A 1 383 ? 8.312 20.954 8.191 1.00 96.06 383 THR A O 1
ATOM 2981 N N . TYR A 1 384 ? 8.090 19.368 6.612 1.00 96.88 384 TYR A N 1
ATOM 2982 C CA . TYR A 1 384 ? 9.398 18.744 6.868 1.00 96.88 384 TYR A CA 1
ATOM 2983 C C . TYR A 1 384 ? 10.544 19.721 6.619 1.00 96.88 384 TYR A C 1
ATOM 2985 O O . TYR A 1 384 ? 11.395 19.888 7.487 1.00 96.88 384 TYR A O 1
ATOM 2993 N N . LEU A 1 385 ? 10.512 20.448 5.496 1.00 95.81 385 LEU A N 1
ATOM 2994 C CA . LEU A 1 385 ? 11.513 21.466 5.170 1.00 95.81 385 LEU A CA 1
ATOM 2995 C C . LEU A 1 385 ? 11.623 22.568 6.233 1.00 95.81 385 LEU A C 1
ATOM 2997 O O . LEU A 1 385 ? 12.645 23.235 6.284 1.00 95.81 385 LEU A O 1
ATOM 3001 N N . ARG A 1 386 ? 10.607 22.782 7.077 1.00 95.44 386 ARG A N 1
ATOM 3002 C CA . ARG A 1 386 ? 10.635 23.780 8.160 1.00 95.44 386 ARG A CA 1
ATOM 3003 C C . ARG A 1 386 ? 10.958 23.196 9.533 1.00 95.44 386 ARG A C 1
ATOM 3005 O O . ARG A 1 386 ? 11.409 23.942 10.394 1.00 95.44 386 ARG A O 1
ATOM 3012 N N . LYS A 1 387 ? 10.641 21.922 9.773 1.00 96.94 387 LYS A N 1
ATOM 3013 C CA . LYS A 1 387 ? 10.562 21.341 11.126 1.00 96.94 387 LYS A CA 1
ATOM 3014 C C . LYS A 1 387 ? 11.463 20.128 11.362 1.00 96.94 387 LYS A C 1
ATOM 3016 O O . LYS A 1 387 ? 11.578 19.722 12.511 1.00 96.94 387 LYS A O 1
ATOM 3021 N N . ALA A 1 388 ? 12.026 19.530 10.313 1.00 97.25 388 ALA A N 1
ATOM 3022 C CA . ALA A 1 388 ? 12.884 18.354 10.418 1.00 97.25 388 ALA A CA 1
ATOM 3023 C C . ALA A 1 388 ? 14.362 18.728 10.285 1.00 97.25 388 ALA A C 1
ATOM 3025 O O . ALA A 1 388 ? 14.722 19.557 9.448 1.00 97.25 388 ALA A O 1
ATOM 3026 N N . GLU A 1 389 ? 15.217 18.052 11.044 1.00 97.06 389 GLU A N 1
ATOM 3027 C CA . GLU A 1 389 ? 16.669 18.182 10.929 1.00 97.06 389 GLU A CA 1
ATOM 3028 C C . GLU A 1 389 ? 17.261 17.171 9.934 1.00 97.06 389 GLU A C 1
ATOM 3030 O O . GLU A 1 389 ? 16.723 16.066 9.792 1.00 97.06 389 GLU A O 1
ATOM 3035 N N . PRO A 1 390 ? 18.369 17.499 9.235 1.00 96.62 390 PRO A N 1
ATOM 3036 C CA . PRO A 1 390 ? 18.985 16.608 8.248 1.00 96.62 390 PRO A CA 1
ATOM 3037 C C . PRO A 1 390 ? 19.263 15.190 8.757 1.00 96.62 390 PRO A C 1
ATOM 3039 O O . PRO A 1 390 ? 18.989 14.205 8.067 1.00 96.62 390 PRO A O 1
ATOM 3042 N N . GLN A 1 391 ? 19.744 15.077 9.995 1.00 96.62 391 GLN A N 1
ATOM 3043 C CA . GLN A 1 391 ? 20.050 13.810 10.657 1.00 96.62 391 GLN A CA 1
ATOM 3044 C C . GLN A 1 391 ? 18.805 12.926 10.790 1.00 96.62 391 GLN A C 1
ATOM 3046 O O . GLN A 1 391 ? 18.899 11.710 10.609 1.00 96.62 391 GLN A O 1
ATOM 3051 N N . GLN A 1 392 ? 17.631 13.530 10.996 1.00 97.75 392 GLN A N 1
ATOM 3052 C CA . GLN A 1 392 ? 16.389 12.796 11.214 1.00 97.75 392 GLN A CA 1
ATOM 3053 C C . GLN A 1 392 ? 15.913 12.048 9.971 1.00 97.75 392 GLN A C 1
ATOM 3055 O O . GLN A 1 392 ? 15.256 11.019 10.084 1.00 97.75 392 GLN A O 1
ATOM 3060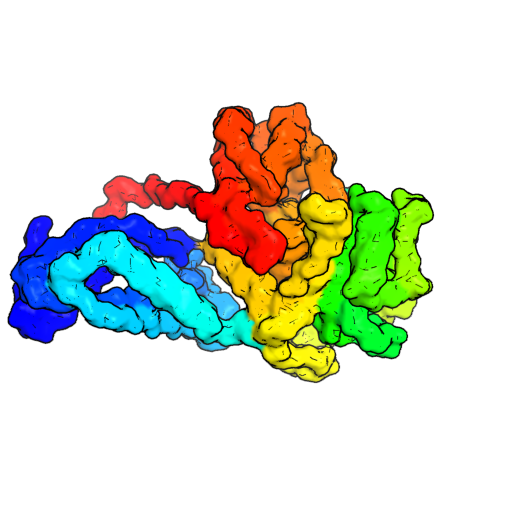 N N . LEU A 1 393 ? 16.250 12.544 8.776 1.00 97.38 393 LEU A N 1
ATOM 3061 C CA . LEU A 1 393 ? 15.874 11.918 7.505 1.00 97.38 393 LEU A CA 1
ATOM 3062 C C . LEU A 1 393 ? 17.012 11.093 6.889 1.00 97.38 393 LEU A C 1
ATOM 3064 O O . LEU A 1 393 ? 16.884 10.606 5.765 1.00 97.38 393 LEU A O 1
ATOM 3068 N N . ARG A 1 394 ? 18.128 10.897 7.605 1.00 96.50 394 ARG A N 1
ATOM 3069 C CA . ARG A 1 394 ? 19.324 10.233 7.068 1.00 96.50 394 ARG A CA 1
ATOM 3070 C C . ARG A 1 394 ? 19.038 8.817 6.565 1.00 96.50 394 ARG A C 1
ATOM 3072 O O . ARG A 1 394 ? 19.533 8.460 5.494 1.00 96.50 394 ARG A O 1
ATOM 3079 N N . SER A 1 395 ? 18.229 8.043 7.293 1.00 96.06 395 SER A N 1
ATOM 3080 C CA . SER A 1 395 ? 17.856 6.664 6.937 1.00 96.06 395 SER A CA 1
ATOM 3081 C C . SER A 1 395 ? 16.943 6.570 5.717 1.00 96.06 395 SER A C 1
ATOM 3083 O O . SER A 1 395 ? 16.927 5.530 5.061 1.00 96.06 395 SER A O 1
ATOM 3085 N N . ALA A 1 396 ? 16.204 7.637 5.391 1.00 94.94 396 ALA A N 1
ATOM 3086 C CA . ALA A 1 396 ? 15.283 7.637 4.266 1.00 94.94 396 ALA A CA 1
ATOM 3087 C C . ALA A 1 396 ? 16.081 7.568 2.960 1.00 94.94 396 ALA A C 1
ATOM 3089 O O . ALA A 1 396 ? 16.710 8.542 2.541 1.00 94.94 396 ALA A O 1
ATOM 3090 N N . ARG A 1 397 ? 16.092 6.400 2.318 1.00 91.31 397 ARG A N 1
ATOM 3091 C CA . ARG A 1 397 ? 16.702 6.210 0.997 1.00 91.31 397 ARG A CA 1
ATOM 3092 C C . ARG A 1 397 ? 15.763 6.644 -0.124 1.00 91.31 397 ARG A C 1
ATOM 3094 O O . ARG A 1 397 ? 16.241 7.052 -1.174 1.00 91.31 397 ARG A O 1
ATOM 3101 N N . LEU A 1 398 ? 14.448 6.589 0.107 1.00 91.12 398 LEU A N 1
ATOM 3102 C CA . LEU A 1 398 ? 13.433 7.034 -0.842 1.00 91.12 398 LEU A CA 1
ATOM 3103 C C . LEU A 1 398 ? 12.466 8.025 -0.183 1.00 91.12 398 LEU A C 1
ATOM 3105 O O . LEU A 1 398 ? 11.912 7.753 0.879 1.00 91.12 398 LEU A O 1
ATOM 3109 N N . VAL A 1 399 ? 12.245 9.159 -0.847 1.00 94.06 399 VAL A N 1
ATOM 3110 C CA . VAL A 1 399 ? 11.226 10.168 -0.528 1.00 94.06 399 VAL A CA 1
ATOM 3111 C C . VAL A 1 399 ? 10.273 10.312 -1.716 1.00 94.06 399 VAL A C 1
ATOM 3113 O O . VAL A 1 399 ? 10.595 10.989 -2.692 1.00 94.06 399 VAL A O 1
ATOM 3116 N N . ILE A 1 400 ? 9.125 9.638 -1.665 1.00 93.00 400 ILE A N 1
ATOM 3117 C CA . ILE A 1 400 ? 8.147 9.626 -2.760 1.00 93.00 400 ILE A CA 1
ATOM 3118 C C . ILE A 1 400 ? 7.001 10.572 -2.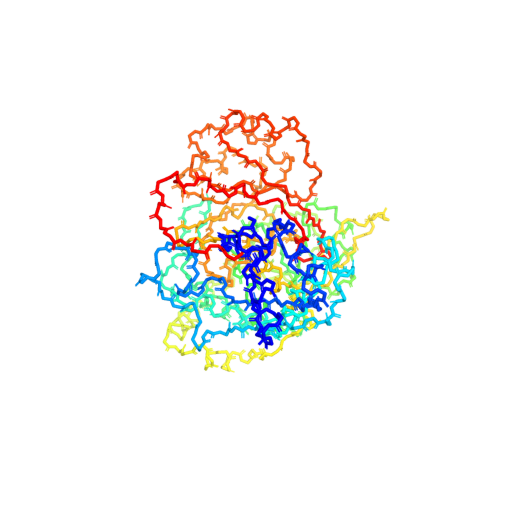409 1.00 93.00 400 ILE A C 1
ATOM 3120 O O . ILE A 1 400 ? 6.383 10.479 -1.347 1.00 93.00 400 ILE A O 1
ATOM 3124 N N . VAL A 1 401 ? 6.714 11.485 -3.325 1.00 93.31 401 VAL A N 1
ATOM 3125 C CA . VAL A 1 401 ? 5.717 12.535 -3.185 1.00 93.31 401 VAL A CA 1
ATOM 3126 C C . VAL A 1 401 ? 4.646 12.376 -4.248 1.00 93.31 401 VAL A C 1
ATOM 3128 O O . VAL A 1 401 ? 4.963 12.227 -5.424 1.00 93.31 401 VAL A O 1
ATOM 3131 N N . GLY A 1 402 ? 3.380 12.426 -3.842 1.00 90.69 402 GLY A N 1
ATOM 3132 C CA . GLY A 1 402 ? 2.238 12.309 -4.748 1.00 90.69 402 GLY A CA 1
ATOM 3133 C C . GLY A 1 402 ? 1.020 13.090 -4.264 1.00 90.69 402 GLY A C 1
ATOM 3134 O O . GLY A 1 402 ? 1.119 13.896 -3.339 1.00 90.69 402 GLY A O 1
ATOM 3135 N N . ALA A 1 403 ? -0.126 12.832 -4.897 1.00 85.62 403 ALA A N 1
ATOM 3136 C CA . ALA A 1 403 ? -1.441 13.438 -4.637 1.00 85.62 403 ALA A CA 1
ATOM 3137 C C . ALA A 1 403 ? -1.588 14.946 -4.935 1.00 85.62 403 ALA A C 1
ATOM 3139 O O . ALA A 1 403 ? -2.709 15.423 -5.064 1.00 85.62 403 ALA A O 1
ATOM 3140 N N . GLU A 1 404 ? -0.498 15.695 -5.115 1.00 89.12 404 GLU A N 1
ATOM 3141 C CA . GLU A 1 404 ? -0.533 17.091 -5.572 1.00 89.12 404 GLU A CA 1
ATOM 3142 C C . GLU A 1 404 ? 0.606 17.346 -6.575 1.00 89.12 404 GLU A C 1
ATOM 3144 O O . GLU A 1 404 ? 1.608 16.623 -6.608 1.00 89.12 404 GLU A O 1
ATOM 3149 N N . LYS A 1 405 ? 0.487 18.411 -7.380 1.00 89.19 405 LYS A N 1
ATOM 3150 C CA . LYS A 1 405 ? 1.566 18.847 -8.277 1.00 89.19 405 LYS A CA 1
ATOM 3151 C C . LYS A 1 405 ? 2.785 19.258 -7.450 1.00 89.19 405 LYS A C 1
ATOM 3153 O O . LYS A 1 405 ? 2.703 20.188 -6.655 1.00 89.19 405 LYS A O 1
ATOM 3158 N N . MET A 1 406 ? 3.924 18.604 -7.677 1.00 92.19 406 MET A N 1
ATOM 3159 C CA . MET A 1 406 ? 5.178 18.906 -6.983 1.00 92.19 406 MET A CA 1
ATOM 3160 C C . MET A 1 406 ? 5.866 20.154 -7.573 1.00 92.19 406 MET A C 1
ATOM 3162 O O . MET A 1 406 ? 6.307 20.093 -8.726 1.00 92.19 406 MET A O 1
ATOM 3166 N N . PRO A 1 407 ? 6.015 21.260 -6.814 1.00 94.19 407 PRO A N 1
ATOM 3167 C CA . PRO A 1 407 ? 6.785 22.423 -7.253 1.00 94.19 407 PRO A CA 1
ATOM 3168 C C . PRO A 1 407 ? 8.276 22.087 -7.386 1.00 94.19 407 PRO A C 1
ATOM 3170 O O . PRO A 1 407 ? 8.826 21.353 -6.559 1.00 94.19 407 PRO A O 1
ATOM 3173 N N . LEU A 1 408 ? 8.930 22.614 -8.425 1.00 91.75 408 LEU A N 1
ATOM 3174 C CA . LEU A 1 408 ? 10.363 22.389 -8.658 1.00 91.75 408 LEU A CA 1
ATOM 3175 C C . LEU A 1 408 ? 11.212 22.984 -7.531 1.00 91.75 408 LEU A C 1
ATOM 3177 O O . LEU A 1 408 ? 12.013 22.259 -6.945 1.00 91.75 408 LEU A O 1
ATOM 3181 N N . ASP A 1 409 ? 10.929 24.227 -7.140 1.00 95.31 409 ASP A N 1
ATOM 3182 C CA . ASP A 1 409 ? 11.650 24.938 -6.080 1.00 95.31 409 ASP A CA 1
ATOM 3183 C C . ASP A 1 409 ? 11.610 24.188 -4.736 1.00 95.31 409 ASP A C 1
ATOM 3185 O O . ASP A 1 409 ? 12.597 24.120 -4.008 1.00 95.31 409 ASP A O 1
ATOM 3189 N N . LEU A 1 410 ? 10.466 23.579 -4.405 1.00 95.75 410 LEU A N 1
ATOM 3190 C CA . LEU A 1 410 ? 10.314 22.773 -3.199 1.00 95.75 410 LEU A CA 1
ATOM 3191 C C . LEU A 1 410 ? 11.173 21.505 -3.260 1.00 95.75 410 LEU A C 1
ATOM 3193 O O . LEU A 1 410 ? 11.739 21.099 -2.247 1.00 95.75 410 LEU A O 1
ATOM 3197 N N . SER A 1 411 ? 11.254 20.873 -4.431 1.00 94.19 411 SER A N 1
ATOM 3198 C CA . SER A 1 411 ? 12.053 19.664 -4.642 1.00 94.19 411 SER A CA 1
ATOM 3199 C C . SER A 1 411 ? 13.545 19.958 -4.513 1.00 94.19 411 SER A C 1
ATOM 3201 O O . SER A 1 411 ? 14.267 19.163 -3.916 1.00 94.19 411 SER A O 1
ATOM 3203 N N . GLU A 1 412 ? 13.991 21.081 -5.072 1.00 94.94 412 GLU A N 1
ATOM 3204 C CA . GLU A 1 412 ? 15.383 21.539 -5.039 1.00 94.94 412 GLU A CA 1
ATOM 3205 C C . GLU A 1 412 ? 15.801 21.884 -3.611 1.00 94.94 412 GLU A C 1
ATOM 3207 O O . GLU A 1 412 ? 16.711 21.250 -3.084 1.00 94.94 412 GLU A O 1
ATOM 3212 N N . LYS A 1 413 ? 15.039 22.740 -2.916 1.00 97.19 413 LYS A N 1
ATOM 3213 C CA . LYS A 1 413 ? 15.298 23.096 -1.507 1.00 97.19 413 LYS A CA 1
ATOM 3214 C C . LYS A 1 413 ? 15.325 21.880 -0.582 1.00 97.19 413 LYS A C 1
ATOM 3216 O O . LYS A 1 413 ? 16.107 21.824 0.366 1.00 97.19 413 LYS A O 1
ATOM 3221 N N . PHE A 1 414 ? 14.457 20.895 -0.827 1.00 96.62 414 PHE A N 1
ATOM 3222 C CA . PHE A 1 414 ? 14.464 19.653 -0.056 1.00 96.62 414 PHE A CA 1
ATOM 3223 C C . PHE A 1 414 ? 15.730 18.829 -0.326 1.00 96.62 414 PHE A C 1
ATOM 3225 O O . PHE A 1 414 ? 16.338 18.312 0.612 1.00 96.62 414 PHE A O 1
ATOM 3232 N N . CYS A 1 415 ? 16.159 18.741 -1.586 1.00 95.50 415 CYS A N 1
ATOM 3233 C CA . CYS A 1 415 ? 17.399 18.065 -1.949 1.00 95.50 415 CYS A CA 1
ATOM 3234 C C . CYS A 1 415 ? 18.627 18.770 -1.357 1.00 95.50 415 CYS A C 1
ATOM 3236 O O . CYS A 1 415 ? 19.490 18.095 -0.808 1.00 95.50 415 CYS A O 1
ATOM 3238 N N . GLU A 1 416 ? 18.680 20.100 -1.400 1.00 96.75 416 GLU A N 1
ATOM 3239 C CA . GLU A 1 416 ? 19.759 20.912 -0.823 1.00 96.75 416 GLU A CA 1
ATOM 3240 C C . GLU A 1 416 ? 19.865 20.732 0.695 1.00 96.75 416 GLU A C 1
ATOM 3242 O O . GLU A 1 416 ? 20.949 20.475 1.213 1.00 96.75 416 GLU A O 1
ATOM 3247 N N . ARG A 1 417 ? 18.739 20.808 1.420 1.00 97.19 417 ARG A N 1
ATOM 3248 C CA . ARG A 1 417 ? 18.745 20.697 2.888 1.00 97.19 417 ARG A CA 1
ATOM 3249 C C . ARG A 1 417 ? 19.041 19.278 3.378 1.00 97.19 417 ARG A C 1
ATOM 3251 O O . ARG A 1 417 ? 19.723 19.114 4.386 1.00 97.19 417 ARG A O 1
ATOM 3258 N N . PHE A 1 418 ? 18.480 18.257 2.728 1.00 96.75 418 PHE A N 1
ATOM 3259 C CA . PHE A 1 418 ? 18.494 16.881 3.248 1.00 96.75 418 PHE A CA 1
ATOM 3260 C C . PHE A 1 418 ? 19.411 15.923 2.473 1.00 96.75 418 PHE A C 1
ATOM 3262 O O . PHE A 1 418 ? 19.604 14.786 2.906 1.00 96.75 418 PHE A O 1
ATOM 3269 N N . GLY A 1 419 ? 19.944 16.328 1.316 1.00 94.50 419 GLY A N 1
ATOM 3270 C CA . GLY A 1 419 ? 20.670 15.436 0.404 1.00 94.50 419 GLY A CA 1
ATOM 3271 C C . GLY A 1 419 ? 19.785 14.330 -0.184 1.00 94.50 419 GLY A C 1
ATOM 3272 O O . GLY A 1 419 ? 20.278 13.261 -0.541 1.00 94.50 419 GLY A O 1
ATOM 3273 N N . LYS A 1 420 ? 18.460 14.537 -0.220 1.00 92.56 420 LYS A N 1
ATOM 3274 C CA . LYS A 1 420 ? 17.472 13.537 -0.651 1.00 92.56 420 LYS A CA 1
ATOM 3275 C C . LYS A 1 420 ? 16.731 14.016 -1.890 1.00 92.56 420 LYS A C 1
ATOM 3277 O O . LYS A 1 420 ? 15.984 14.992 -1.837 1.00 92.56 420 LYS A O 1
ATOM 3282 N N . ARG A 1 421 ? 16.876 13.283 -2.994 1.00 91.06 421 ARG A N 1
ATOM 3283 C CA . ARG A 1 421 ? 16.070 13.518 -4.196 1.00 91.06 421 ARG A CA 1
ATOM 3284 C C . ARG A 1 421 ? 14.625 13.101 -3.946 1.00 91.06 421 ARG A C 1
ATOM 3286 O O . ARG A 1 421 ? 14.359 12.043 -3.376 1.00 91.06 421 ARG A O 1
ATOM 3293 N N . VAL A 1 422 ? 13.701 13.933 -4.411 1.00 91.69 422 VAL A N 1
ATOM 3294 C CA . VAL A 1 422 ? 12.264 13.683 -4.309 1.00 91.69 422 VAL A CA 1
ATOM 3295 C C . VAL A 1 422 ? 11.784 12.970 -5.568 1.00 91.69 422 VAL A C 1
ATOM 3297 O O . VAL A 1 422 ? 11.933 13.478 -6.683 1.00 91.69 422 VAL A O 1
ATOM 3300 N N . MET A 1 423 ? 11.174 11.803 -5.388 1.00 90.44 423 MET A N 1
ATOM 3301 C CA . MET A 1 423 ? 10.466 11.103 -6.454 1.00 90.44 423 MET A CA 1
ATOM 3302 C C . MET A 1 423 ? 9.027 11.602 -6.505 1.00 90.44 423 MET A C 1
ATOM 3304 O O . MET A 1 423 ? 8.378 11.753 -5.479 1.00 90.44 423 MET A O 1
ATOM 3308 N N . LYS A 1 424 ? 8.537 11.889 -7.701 1.00 90.25 424 LYS A N 1
ATOM 3309 C CA . LYS A 1 424 ? 7.236 12.463 -8.012 1.00 90.25 424 LYS A CA 1
ATOM 3310 C C . LYS A 1 424 ? 6.375 11.358 -8.605 1.00 90.25 424 LYS A C 1
ATOM 3312 O O . LYS A 1 424 ? 6.632 10.906 -9.719 1.00 90.25 424 LYS A O 1
ATOM 3317 N N . GLY A 1 425 ? 5.380 10.923 -7.848 1.00 88.31 425 GLY A N 1
ATOM 3318 C CA . GLY A 1 425 ? 4.335 10.020 -8.302 1.00 88.31 425 GLY A CA 1
ATOM 3319 C C . GLY A 1 425 ? 3.135 10.799 -8.835 1.00 88.31 425 GLY A C 1
ATOM 3320 O O . GLY A 1 425 ? 2.711 11.789 -8.239 1.00 88.31 425 GLY A O 1
ATOM 3321 N N . TYR A 1 426 ? 2.570 10.325 -9.938 1.00 89.75 426 TYR A N 1
ATOM 3322 C CA . TYR A 1 426 ? 1.280 10.746 -10.460 1.00 89.75 426 TYR A CA 1
ATOM 3323 C C . TYR A 1 426 ? 0.268 9.613 -10.305 1.00 89.75 426 TYR A C 1
ATOM 3325 O O . TYR A 1 426 ? 0.576 8.434 -10.504 1.00 89.75 426 TYR A O 1
ATOM 3333 N N . GLY A 1 427 ? -0.949 9.984 -9.932 1.00 89.88 427 GLY A N 1
ATOM 3334 C CA . GLY A 1 427 ? -2.015 9.041 -9.679 1.00 89.88 427 GLY A CA 1
ATOM 3335 C C . GLY A 1 427 ? -3.297 9.726 -9.242 1.00 89.88 427 GLY A C 1
ATOM 3336 O O . GLY A 1 427 ? -3.286 10.890 -8.837 1.00 89.88 427 GLY A O 1
ATOM 3337 N N . LEU A 1 428 ? -4.388 8.977 -9.308 1.00 93.06 428 LEU A N 1
ATOM 3338 C CA . LEU A 1 428 ? -5.714 9.366 -8.849 1.00 93.06 428 LEU A CA 1
ATOM 3339 C C . LEU A 1 428 ? -6.354 8.176 -8.132 1.00 93.06 428 LEU A C 1
ATOM 3341 O O . LEU A 1 428 ? -5.898 7.043 -8.253 1.00 93.06 428 LEU A O 1
ATOM 3345 N N . THR A 1 429 ? -7.394 8.409 -7.339 1.00 93.31 429 THR A N 1
ATOM 3346 C CA . THR A 1 429 ? -8.005 7.330 -6.549 1.00 93.31 429 THR A CA 1
ATOM 3347 C C . THR A 1 429 ? -8.556 6.218 -7.444 1.00 93.31 429 THR A C 1
ATOM 3349 O O . THR A 1 429 ? -8.399 5.048 -7.116 1.00 93.31 429 THR A O 1
ATOM 3352 N N . GLU A 1 430 ? -9.092 6.574 -8.606 1.00 94.69 430 GLU A N 1
ATOM 3353 C CA . GLU A 1 430 ? -9.687 5.719 -9.634 1.00 94.69 430 GLU A CA 1
ATOM 3354 C C . GLU A 1 430 ? -8.677 4.765 -10.291 1.00 94.69 430 GLU A C 1
ATOM 3356 O O . GLU A 1 430 ? -9.068 3.748 -10.857 1.00 94.69 430 GLU A O 1
ATOM 3361 N N . THR A 1 431 ? -7.375 5.042 -10.168 1.00 92.00 431 THR A N 1
ATOM 3362 C CA . THR A 1 431 ? -6.278 4.196 -10.674 1.00 92.00 431 THR A CA 1
ATOM 3363 C C . THR A 1 431 ? -5.578 3.397 -9.573 1.00 92.00 431 THR A C 1
ATOM 3365 O O . THR A 1 431 ? -4.534 2.791 -9.795 1.00 92.00 431 THR A O 1
ATOM 3368 N N . ALA A 1 432 ? -6.158 3.381 -8.372 1.00 90.06 432 ALA A N 1
ATOM 3369 C CA . ALA A 1 432 ? -5.798 2.517 -7.254 1.00 90.06 432 ALA A CA 1
ATOM 3370 C C . ALA A 1 432 ? -4.400 2.595 -6.592 1.00 90.06 432 ALA A C 1
ATOM 3372 O O . ALA A 1 432 ? -3.972 1.571 -6.055 1.00 90.06 432 ALA A O 1
ATOM 3373 N N . PRO A 1 433 ? -3.723 3.744 -6.393 1.00 86.06 433 PRO A N 1
ATOM 3374 C CA . PRO A 1 433 ? -3.816 5.051 -7.037 1.00 86.06 433 PRO A CA 1
ATOM 3375 C C . PRO A 1 433 ? -2.665 5.361 -8.003 1.00 86.06 433 PRO A C 1
ATOM 3377 O O . PRO A 1 433 ? -2.773 6.295 -8.789 1.00 86.06 433 PRO A O 1
ATOM 3380 N N . VAL A 1 434 ? -1.536 4.654 -7.925 1.00 87.25 434 VAL A N 1
ATOM 3381 C CA . VAL A 1 434 ? -0.296 5.054 -8.610 1.00 87.25 434 VAL A CA 1
ATOM 3382 C C . VAL A 1 434 ? -0.369 4.710 -10.097 1.00 87.25 434 VAL A C 1
ATOM 3384 O O . VAL A 1 434 ? -0.574 3.552 -10.434 1.00 87.25 434 VAL A O 1
ATOM 3387 N N . VAL A 1 435 ? -0.155 5.685 -10.982 1.00 87.12 435 VAL A N 1
ATOM 3388 C CA . VAL A 1 435 ? -0.079 5.464 -12.440 1.00 87.12 435 VAL A CA 1
ATOM 3389 C C . VAL A 1 435 ? 1.365 5.492 -12.912 1.00 87.12 435 VAL A C 1
ATOM 3391 O O . VAL A 1 435 ? 1.808 4.615 -13.647 1.00 87.12 435 VAL A O 1
ATOM 3394 N N . SER A 1 436 ? 2.114 6.508 -12.491 1.00 86.25 436 SER A N 1
ATOM 3395 C CA . SER A 1 436 ? 3.503 6.683 -12.893 1.00 86.25 436 SER A CA 1
ATOM 3396 C C . SER A 1 436 ? 4.309 7.340 -11.790 1.00 86.25 436 SER A C 1
ATOM 3398 O O . SER A 1 436 ? 3.779 8.002 -10.898 1.00 86.25 436 SER A O 1
ATOM 3400 N N . VAL A 1 437 ? 5.617 7.135 -11.835 1.00 83.25 437 VAL A N 1
ATOM 3401 C CA . VAL A 1 437 ? 6.565 7.737 -10.908 1.00 83.25 437 VAL A CA 1
ATOM 3402 C C . VAL A 1 437 ? 7.931 7.770 -11.565 1.00 83.25 437 VAL A C 1
ATOM 3404 O O . VAL A 1 437 ? 8.282 6.860 -12.315 1.00 83.25 437 VAL A O 1
ATOM 3407 N N . ASN A 1 438 ? 8.703 8.821 -11.313 1.00 81.88 438 ASN A N 1
ATOM 3408 C CA . ASN A 1 438 ? 10.105 8.807 -11.706 1.00 81.88 438 ASN A CA 1
ATOM 3409 C C . ASN A 1 438 ? 10.888 7.831 -10.815 1.00 81.88 438 ASN A C 1
ATOM 3411 O O . ASN A 1 438 ? 10.689 7.755 -9.602 1.00 81.88 438 ASN A O 1
ATOM 3415 N N . LEU A 1 439 ? 11.796 7.084 -11.428 1.00 70.75 439 LEU A N 1
ATOM 3416 C CA . LEU A 1 439 ? 12.696 6.194 -10.708 1.00 70.75 439 LEU A CA 1
ATOM 3417 C C . LEU A 1 439 ? 13.969 6.952 -10.309 1.00 70.75 439 LEU A C 1
ATOM 3419 O O . LEU A 1 439 ? 14.301 7.961 -10.942 1.00 70.75 439 LEU A O 1
ATOM 3423 N N . PRO A 1 440 ? 14.688 6.496 -9.269 1.00 65.38 440 PRO A N 1
ATOM 3424 C CA . PRO A 1 440 ? 16.062 6.926 -9.053 1.00 65.38 440 PRO A CA 1
ATOM 3425 C C . PRO A 1 440 ? 16.872 6.686 -10.330 1.00 65.38 440 PRO A C 1
ATOM 3427 O O . PRO A 1 440 ? 16.668 5.669 -11.000 1.00 65.38 440 PRO A O 1
ATOM 3430 N N . ASP A 1 441 ? 17.796 7.591 -10.653 1.00 59.78 441 ASP A N 1
ATOM 3431 C CA . ASP A 1 441 ? 18.750 7.304 -11.724 1.00 59.78 441 ASP A CA 1
ATOM 3432 C C . ASP A 1 441 ? 19.500 6.012 -11.365 1.00 59.78 441 ASP A C 1
ATOM 3434 O O . ASP A 1 441 ? 19.854 5.825 -10.192 1.00 59.78 441 ASP A O 1
ATOM 3438 N N . PRO A 1 442 ? 19.713 5.098 -12.327 1.00 53.38 442 PRO A N 1
ATOM 3439 C CA . PRO A 1 442 ? 20.484 3.896 -12.066 1.00 53.38 442 PRO A CA 1
ATOM 3440 C C . PRO A 1 442 ? 21.842 4.315 -11.505 1.00 53.38 442 PRO A C 1
ATOM 3442 O O . PRO A 1 442 ? 22.530 5.149 -12.094 1.00 53.38 442 PRO A O 1
ATOM 3445 N N . ILE A 1 443 ? 22.208 3.763 -10.346 1.00 47.41 443 ILE A N 1
ATOM 3446 C CA . ILE A 1 443 ? 23.518 4.014 -9.750 1.00 47.41 443 ILE A CA 1
ATOM 3447 C C . ILE A 1 443 ? 24.558 3.562 -10.779 1.00 47.41 443 ILE A C 1
ATOM 3449 O O . ILE A 1 443 ? 24.628 2.379 -11.134 1.00 47.41 443 ILE A O 1
ATOM 3453 N N . ALA A 1 444 ? 25.337 4.512 -11.291 1.00 38.91 444 ALA A N 1
ATOM 3454 C CA . ALA A 1 444 ? 26.512 4.212 -12.084 1.00 38.91 444 ALA A CA 1
ATOM 3455 C C . ALA A 1 444 ? 27.571 3.646 -11.131 1.00 38.91 444 ALA A C 1
ATOM 3457 O O . ALA A 1 444 ? 28.338 4.394 -10.537 1.00 38.91 444 ALA A O 1
ATOM 3458 N N . GLU A 1 445 ? 27.575 2.330 -10.927 1.00 42.00 445 GLU A N 1
ATOM 3459 C CA . GLU A 1 445 ? 28.614 1.661 -10.145 1.00 42.00 445 GLU A CA 1
ATOM 3460 C C . GLU A 1 445 ? 29.514 0.798 -11.047 1.00 42.00 445 GLU A C 1
ATOM 3462 O O . GLU A 1 445 ? 29.060 -0.179 -11.653 1.00 42.00 445 GLU A O 1
ATOM 3467 N N . HIS A 1 446 ? 30.789 1.221 -11.050 1.00 37.69 446 HIS A N 1
ATOM 3468 C CA . HIS A 1 446 ? 32.049 0.655 -11.563 1.00 37.69 446 HIS A CA 1
ATOM 3469 C C . HIS A 1 446 ? 32.473 0.921 -13.029 1.00 37.69 446 HIS A C 1
ATOM 3471 O O . HIS A 1 446 ? 31.971 0.266 -13.940 1.00 37.69 446 HIS A O 1
ATOM 3477 N N . PRO A 1 447 ? 33.510 1.769 -13.242 1.00 37.47 447 PRO A N 1
ATOM 3478 C CA . PRO A 1 447 ? 34.346 1.785 -14.454 1.00 37.47 447 PRO A CA 1
ATOM 3479 C C . PRO A 1 447 ? 35.144 0.484 -14.676 1.00 37.47 447 PRO A C 1
ATOM 3481 O O . PRO A 1 447 ? 35.581 0.224 -15.791 1.00 37.47 447 PRO A O 1
ATOM 3484 N N . ASP A 1 448 ? 35.299 -0.343 -13.632 1.00 33.97 448 ASP A N 1
ATOM 3485 C CA . ASP A 1 448 ? 36.292 -1.429 -13.589 1.00 33.97 448 ASP A CA 1
ATOM 3486 C C . ASP A 1 448 ? 35.706 -2.851 -13.671 1.00 33.97 448 ASP A C 1
ATOM 3488 O O . ASP A 1 448 ? 36.401 -3.826 -13.392 1.00 33.97 448 ASP A O 1
ATOM 3492 N N . ILE A 1 449 ? 34.437 -3.022 -14.067 1.00 35.16 449 ILE A N 1
ATOM 3493 C CA . ILE A 1 449 ? 33.949 -4.356 -14.465 1.00 35.16 449 ILE A CA 1
ATOM 3494 C C . ILE A 1 449 ? 34.324 -4.574 -15.933 1.00 35.16 449 ILE A C 1
ATOM 3496 O O . ILE A 1 449 ? 33.493 -4.506 -16.835 1.00 35.16 449 ILE A O 1
ATOM 3500 N N . THR A 1 450 ? 35.602 -4.877 -16.154 1.00 31.88 450 THR A N 1
ATOM 3501 C CA . THR A 1 450 ? 36.125 -5.584 -17.329 1.00 31.88 450 THR A CA 1
ATOM 3502 C C . THR A 1 450 ? 35.740 -7.062 -17.245 1.00 31.88 450 THR A C 1
ATOM 3504 O O . THR A 1 450 ? 36.568 -7.962 -17.166 1.00 31.88 450 THR A O 1
ATOM 3507 N N . GLY A 1 451 ? 34.438 -7.335 -17.227 1.00 28.20 451 GLY A N 1
ATOM 3508 C CA . GLY A 1 451 ? 33.939 -8.612 -17.713 1.00 28.20 451 GLY A CA 1
ATOM 3509 C C . GLY A 1 451 ? 33.692 -8.439 -19.201 1.00 28.20 451 GLY A C 1
ATOM 3510 O O . GLY A 1 451 ? 32.937 -7.539 -19.568 1.00 28.20 451 GLY A O 1
ATOM 3511 N N . GLU A 1 452 ? 34.303 -9.264 -20.053 1.00 27.97 452 GLU A N 1
ATOM 3512 C CA . GLU A 1 452 ? 33.866 -9.410 -21.444 1.00 27.97 452 GLU A CA 1
ATOM 3513 C C . GLU A 1 452 ? 32.427 -9.937 -21.454 1.00 27.97 452 GLU A C 1
ATOM 3515 O O . GLU A 1 452 ? 32.144 -11.128 -21.557 1.00 27.97 452 GLU A O 1
ATOM 3520 N N . ILE A 1 453 ? 31.485 -9.015 -21.311 1.00 31.83 453 ILE A N 1
ATOM 3521 C CA . ILE A 1 453 ? 30.131 -9.188 -21.787 1.00 31.83 453 ILE A CA 1
ATOM 3522 C C . ILE A 1 453 ? 30.224 -8.815 -23.257 1.00 31.83 453 ILE A C 1
ATOM 3524 O O . ILE A 1 453 ? 30.357 -7.646 -23.613 1.00 31.83 453 ILE A O 1
ATOM 3528 N N . ILE A 1 454 ? 30.224 -9.833 -24.111 1.00 23.77 454 ILE A N 1
ATOM 3529 C CA . ILE A 1 454 ? 30.109 -9.653 -25.553 1.00 23.77 454 ILE A CA 1
ATOM 3530 C C . ILE A 1 454 ? 28.714 -9.072 -25.806 1.00 23.77 454 ILE A C 1
ATOM 3532 O O . ILE A 1 454 ? 27.714 -9.787 -25.806 1.00 23.77 454 ILE A O 1
ATOM 3536 N N . TYR A 1 455 ? 28.652 -7.750 -25.950 1.00 30.58 455 TYR A N 1
ATOM 3537 C CA . TYR A 1 455 ? 27.467 -7.032 -26.400 1.00 30.58 455 TYR A CA 1
ATOM 3538 C C . TYR A 1 455 ? 27.188 -7.411 -27.865 1.00 30.58 455 TYR A C 1
ATOM 3540 O O . TYR A 1 455 ? 28.065 -7.260 -28.721 1.00 30.58 455 TYR A O 1
ATOM 3548 N N . LEU A 1 456 ? 25.977 -7.907 -28.140 1.00 32.22 456 LEU A N 1
ATOM 3549 C CA . LEU A 1 456 ? 25.401 -7.963 -29.490 1.00 32.22 456 LEU A CA 1
ATOM 3550 C C . LEU A 1 456 ? 24.865 -6.586 -29.893 1.00 32.22 456 LEU A C 1
ATOM 3552 O O . LEU A 1 456 ? 24.195 -5.951 -29.044 1.00 32.22 456 LEU A O 1
#

Foldseek 3Di:
DVVLVVLLVCVLVVDDDDADQQLDDDQQQDDDQGDCSVLSSCVSNQHWDKQKEKPQPDQQLPHCQQHHSPPHDRPDPPRDIDMFIFDTHGSVQPDRVNSVVRRVVSHVVRLVPDLQLFFQLLLLLLSQLQVFQQDWAEAALVPRDTDGSLLLQLLLLLLLVVCLVPPVDQEEEEDEFFGSQSLSPLSNSSLVVHAYEYQDLVDDQVQSVLVCVVVVHQHYEDAPVSVVVRVSHPHHPYYHHCVVVSVVSVVSSVVSSVCSNPPDSVVVCVVSVPDGGFNQPFHYWAWDCDPVRHIDIQGATSSLLSSVLVVVCSQVSDDQLAEEELRDGCSALCSVRPVRSNCSNNVHHYHTDRHLQPLLSSLQVCQVSLHQAYEEELVSLVSVLVRHALNSCQSHQAAEYEPDDHDPVSQVSSCVRNVYGYKYFYFDVNSSTTDDIDGPDPPPPDPPPPDPPPRD

Secondary structure (DSSP, 8-state):
-HHHHHHHHHHHTT------TTSS--SSSS--PPPTHHHHHHHHHT--B--EEEES-TTSTTSSTTSSGGGPPPSSSSPP-EEEE-PPBPTTT--HHHHHHHHHHHHHHHHHT-GGGGB-HHHHHHHHHHTSTTSEEEEETTT--EEEHHHHHHHHHHHHHHHHHH---SEEEE---SSHHHHHHHHHHHHTT-EEEE--TTS-HHHHHHHHHHTT--EEEE-HHHHHT-TT----SEEEEHHHHHHHTHHHHHHHHHHHHHS-HHHHHHHTT--SB-TTSEEEEEEE--TTSS-EEEEEEHHHHHHHHHHHHHHHT--TT--EEE-S-TTSHHIIIIIIIHHHHH---EEE-S-TT-HHHHHHHHHHHT--EEEE-HHHHHHHHHH--GGGGTT-SEEEE-SS---HHHHHHHHHHHS-PEEEEEE-GGGSSEEEEPPPPP----TT--------

Sequence (456 aa):
REAIRRAANQIEAGQFVCIFPEGQLSRTGTLARLQRGFEMIARHAKAPVLPVFLDQLWGSIFSFRGGRFFRKWPKHFPYRATVGFGAPLSAKEATIPRVHEDLLKLGADCFEQRPELRQHLARRALGGLKRSPFATLVTDGMDGSKLSRGKLLGVSIALSRYLRKTFPEKRIAIVLPASKGAVVANLAVALANKVPVGLNFTASADSVASAIDRAEIKTAISAKQFRGRLPNFPWPPNIVLLDDLLPKLKRKILLWWIAGMITPQFLLARWLELPRCGGHEEAVLLFTSGSSGEPKGVVLSHHNIIGNVAQFTVMLDAAPEDSLLASLPFFHSFGCTVTLWYPLIEGTPIVTYPSPLEAAKNAALVEKYKITVLLATPTFLRTYLRKAEPQQLRSARLVIVGAEKMPLDLSEKFCERFGKRVMKGYGLT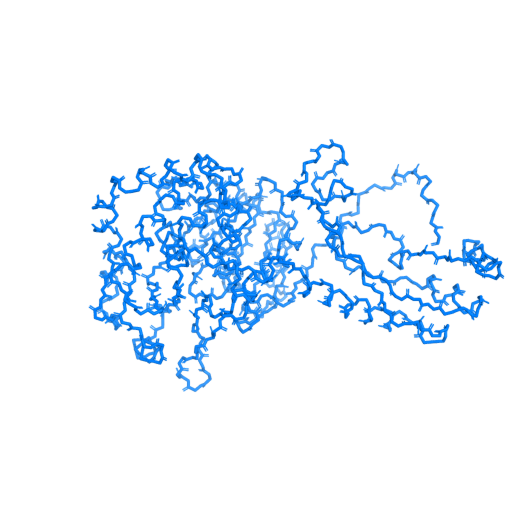ETAPVVSVNLPDPIAEHPDITGEIIYL

pLDDT: mean 90.01, std 13.38, range [23.77, 98.88]

Radius of gyration: 24.38 Å; chains: 1; bounding box: 63×50×70 Å